Protein AF-A0A3C0G3I1-F1 (afdb_monomer)

pLDDT: mean 85.0, std 14.93, range [26.02, 97.75]

Radius of gyration: 31.49 Å; Cα contacts (8 Å, |Δi|>4): 1354; chains: 1; bounding box: 67×61×118 Å

Mean predicted aligned error: 10.15 Å

Nearest PDB structures (foldseek):
  9in6-assembly1_Q  TM=7.189E-01  e=4.319E-04  Vibrio cholerae
  2ii8-assembly1_B  TM=4.409E-01  e=1.057E+00  Anabaena sp.
  2ii7-assembly1_B  TM=4.099E-01  e=1.180E+00  Anabaena sp.

Secondary structure (DSSP, 8-state):
----------------------EE--EEEEE-TTS-EEEEE--S-EEEEEEEEEEE---SSPEEEEEE-SS--STTEEP--SEEEEEE-SSS-EEEEEEEEEE-TTT-PEEEEEEEEEEEE-TT-EEEES-----EESSS---TTSEEEEEEEGGGG-SSSSEEEEEEEEEE--TTT--EEEE-TTGGGG--TT-EEEETTEEEEEEEEEETTEEEEE-SGGGPPP----SSPEEEEE-S-GGGTTTTS---S---B--TTSEEEE---BTTB-S--SS-SS-SBBTT--EEEEEEPPEEE----S--TTSB--PPTT-EEEEEEEETTEEEEEEEEE--S--BSSSTT-HHHHHHHHHHHTT-SEEEEEETTEEEEEESSB-TT--EEEE--SSS---TTSTTSPPHHHHTT-EE--EEPPSEEE-TTT--EEE-TTTEEEE-SSSEEEETTEEEEEE-TTT--EEEE-STTBBEEEEEEESSTTBSS--EETTEE-S--EEEEEES-TTS-EEEEEEEE-

Structure (mmCIF, N/CA/C/O backbone):
data_AF-A0A3C0G3I1-F1
#
_entry.id   AF-A0A3C0G3I1-F1
#
loop_
_atom_site.group_PDB
_atom_site.id
_atom_site.type_symbol
_atom_site.label_atom_id
_atom_site.label_alt_id
_atom_site.label_comp_id
_atom_site.label_asym_id
_atom_site.label_entity_id
_atom_site.label_seq_id
_atom_site.pdbx_PDB_ins_code
_atom_site.Cartn_x
_atom_site.Cartn_y
_atom_site.Cartn_z
_atom_site.occupancy
_atom_site.B_iso_or_equiv
_atom_site.auth_seq_id
_atom_site.auth_comp_id
_atom_site.auth_asym_id
_atom_site.auth_atom_id
_atom_site.pdbx_PDB_model_num
ATOM 1 N N . MET A 1 1 ? -13.415 20.145 -76.303 1.00 31.73 1 MET A N 1
ATOM 2 C CA . MET A 1 1 ? -12.843 21.487 -76.054 1.00 31.73 1 MET A CA 1
ATOM 3 C C . MET A 1 1 ? -13.182 21.904 -74.633 1.00 31.73 1 MET A C 1
ATOM 5 O O . MET A 1 1 ? -14.282 21.618 -74.184 1.00 31.73 1 MET A O 1
ATOM 9 N N . ALA A 1 2 ? -12.206 22.479 -73.929 1.00 37.78 2 ALA A N 1
ATOM 10 C CA . ALA A 1 2 ? -12.267 22.881 -72.525 1.00 37.78 2 ALA A CA 1
ATOM 11 C C . ALA A 1 2 ? -13.254 24.032 -72.252 1.00 37.78 2 ALA A C 1
ATOM 13 O O . ALA A 1 2 ? -13.468 24.857 -73.133 1.00 37.78 2 ALA A O 1
ATOM 14 N N . TYR A 1 3 ? -13.794 24.097 -71.028 1.00 26.94 3 TYR A N 1
ATOM 15 C CA . TYR A 1 3 ? -13.603 25.165 -70.021 1.00 26.94 3 TYR A CA 1
ATOM 16 C C . TYR A 1 3 ? -14.710 25.097 -68.954 1.00 26.94 3 TYR A C 1
ATOM 18 O O . TYR A 1 3 ? -15.878 24.891 -69.266 1.00 26.94 3 TYR A O 1
ATOM 26 N N . GLY A 1 4 ? -14.324 25.241 -67.683 1.00 29.41 4 GLY A N 1
ATOM 27 C CA . GLY A 1 4 ? -15.219 25.128 -66.530 1.00 29.41 4 GLY A CA 1
ATOM 28 C C . GLY A 1 4 ? -15.715 26.452 -65.945 1.00 29.41 4 GLY A C 1
ATOM 29 O O . GLY A 1 4 ? -15.305 27.523 -66.382 1.00 29.41 4 GLY A O 1
ATOM 30 N N . ARG A 1 5 ? -16.545 26.326 -64.898 1.00 28.97 5 ARG A N 1
ATOM 31 C CA . ARG A 1 5 ? -16.562 27.049 -63.600 1.00 28.97 5 ARG A CA 1
ATOM 32 C C . ARG A 1 5 ? -17.985 27.040 -63.023 1.00 28.97 5 ARG A C 1
ATOM 34 O O . ARG A 1 5 ? -18.897 27.517 -63.678 1.00 28.97 5 ARG A O 1
ATOM 41 N N . SER A 1 6 ? -18.142 26.644 -61.759 1.00 28.16 6 SER A N 1
ATOM 42 C CA . SER A 1 6 ? -18.632 27.566 -60.723 1.00 28.16 6 SER A CA 1
ATOM 43 C C . SER A 1 6 ? -18.452 26.980 -59.319 1.00 28.16 6 SER A C 1
ATOM 45 O O . SER A 1 6 ? -18.577 25.781 -59.098 1.00 28.16 6 SER A O 1
ATOM 47 N N . ARG A 1 7 ? -18.107 27.882 -58.405 1.00 33.88 7 ARG A N 1
ATOM 48 C CA . ARG A 1 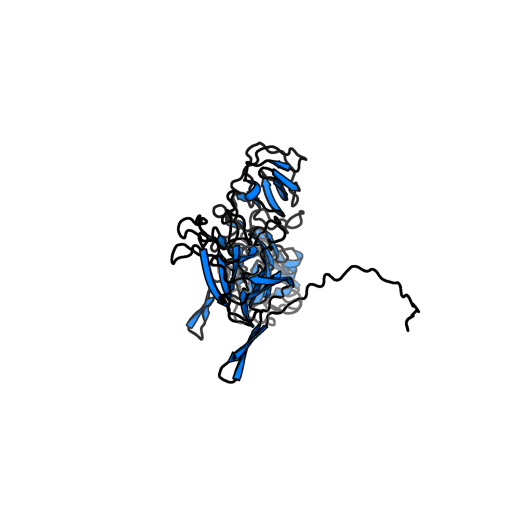7 ? -17.803 27.736 -56.980 1.00 33.88 7 ARG A CA 1
ATOM 49 C C . ARG A 1 7 ? -19.105 27.859 -56.184 1.00 33.88 7 ARG A C 1
ATOM 51 O O . ARG A 1 7 ? -19.870 28.775 -56.469 1.00 33.88 7 ARG A O 1
ATOM 58 N N . VAL A 1 8 ? -19.256 27.093 -55.106 1.00 30.53 8 VAL A N 1
ATOM 59 C CA . VAL A 1 8 ? -19.918 27.588 -53.888 1.00 30.53 8 VAL A CA 1
ATOM 60 C C . VAL A 1 8 ? -19.044 27.219 -52.696 1.00 30.53 8 VAL A C 1
ATOM 62 O O . VAL A 1 8 ? -18.649 26.072 -52.514 1.00 30.53 8 VAL A O 1
ATOM 65 N N . THR A 1 9 ? -18.680 28.257 -51.959 1.00 31.67 9 THR A N 1
ATOM 66 C CA . THR A 1 9 ? -17.936 28.256 -50.706 1.00 31.67 9 THR A CA 1
ATOM 67 C C . THR A 1 9 ? -18.906 27.927 -49.575 1.00 31.67 9 THR A C 1
ATOM 69 O O . THR A 1 9 ? -19.950 28.570 -49.505 1.00 31.67 9 THR A O 1
ATOM 72 N N . ASP A 1 10 ? -18.542 27.033 -48.655 1.00 27.59 10 ASP A N 1
ATOM 73 C CA . ASP A 1 10 ? -19.030 27.155 -47.282 1.00 27.59 10 ASP A CA 1
ATOM 74 C C . ASP A 1 10 ? -17.847 27.152 -46.311 1.00 27.59 10 ASP A C 1
ATOM 76 O O . ASP A 1 10 ? -17.066 26.208 -46.196 1.00 27.59 10 ASP A O 1
ATOM 80 N N . THR A 1 11 ? -17.673 28.311 -45.695 1.00 32.31 11 THR A N 1
ATOM 81 C CA . THR A 1 11 ? -16.739 28.621 -44.623 1.00 32.31 11 THR A CA 1
ATOM 82 C C . THR A 1 11 ? -17.495 28.500 -43.310 1.00 32.31 11 THR A C 1
ATOM 84 O O . THR A 1 11 ? -18.345 29.358 -43.066 1.00 32.31 11 THR A O 1
ATOM 87 N N . ARG A 1 12 ? -17.128 27.532 -42.455 1.00 26.02 12 ARG A N 1
ATOM 88 C CA . ARG A 1 12 ? -17.107 27.643 -40.977 1.00 26.02 12 ARG A CA 1
ATOM 89 C C . ARG A 1 12 ? -16.812 26.299 -40.297 1.00 26.02 12 ARG A C 1
ATOM 91 O O . ARG A 1 12 ? -17.663 25.425 -40.249 1.00 26.02 12 ARG A O 1
ATOM 98 N N . ASN A 1 13 ? -15.602 26.175 -39.757 1.00 29.33 13 ASN A N 1
ATOM 99 C CA . ASN A 1 13 ? -15.290 25.882 -38.348 1.00 29.33 13 ASN A CA 1
ATOM 100 C C . ASN A 1 13 ? -13.930 25.194 -38.253 1.00 29.33 13 ASN A C 1
ATOM 102 O O . ASN A 1 13 ? -13.800 23.974 -38.305 1.00 29.33 13 ASN A O 1
ATOM 106 N N . GLN A 1 14 ? -12.910 26.023 -38.040 1.00 36.62 14 GLN A N 1
ATOM 107 C CA . GLN A 1 14 ? -11.808 25.609 -37.197 1.00 36.62 14 GLN A CA 1
ATOM 108 C C . GLN A 1 14 ? -12.385 25.301 -35.816 1.00 36.62 14 GLN A C 1
ATOM 110 O O . GLN A 1 14 ? -12.860 26.202 -35.139 1.00 36.62 14 GLN A O 1
ATOM 115 N N . ASN A 1 15 ? -12.355 24.031 -35.436 1.00 26.50 15 ASN A N 1
ATOM 116 C CA . ASN A 1 15 ? -12.236 23.613 -34.051 1.00 26.50 15 ASN A CA 1
ATOM 117 C C . ASN A 1 15 ? -11.310 22.399 -34.039 1.00 26.50 15 ASN A C 1
ATOM 119 O O . ASN A 1 15 ? -11.709 21.264 -34.290 1.00 26.50 15 ASN A O 1
ATOM 123 N N . ASN A 1 16 ? -10.038 22.691 -33.767 1.00 41.97 16 ASN A N 1
ATOM 124 C CA . ASN A 1 16 ? -9.157 21.792 -33.042 1.00 41.97 16 ASN A CA 1
ATOM 125 C C . ASN A 1 16 ? -9.934 21.202 -31.865 1.00 41.97 16 ASN A C 1
ATOM 127 O O . ASN A 1 16 ? -10.330 21.960 -30.985 1.00 41.97 16 ASN A O 1
ATOM 131 N N . THR A 1 17 ? -10.158 19.889 -31.865 1.00 40.41 17 THR A N 1
ATOM 132 C CA . THR A 1 17 ? -10.133 18.987 -30.697 1.00 40.41 17 THR A CA 1
ATOM 133 C C . THR A 1 17 ? -10.749 17.642 -31.081 1.00 40.41 17 THR A C 1
ATOM 135 O O . THR A 1 17 ? -11.960 17.476 -31.148 1.00 40.41 17 THR A O 1
ATOM 138 N N . CYS A 1 18 ? -9.898 16.646 -31.301 1.00 30.41 18 CYS A N 1
ATOM 139 C CA . CYS A 1 18 ? -10.230 15.256 -30.994 1.00 30.41 18 CYS A CA 1
ATOM 140 C C . CYS A 1 18 ? -8.942 14.489 -30.668 1.00 30.41 18 CYS A C 1
ATOM 142 O O . CYS A 1 18 ? -8.493 13.622 -31.409 1.00 30.41 18 CYS A O 1
ATOM 144 N N . LEU A 1 19 ? -8.366 14.798 -29.500 1.00 39.56 19 LEU A N 1
ATOM 145 C CA . LEU A 1 19 ? -7.680 13.792 -28.686 1.00 39.56 19 LEU A CA 1
ATOM 146 C C . LEU A 1 19 ? -8.755 12.834 -28.148 1.00 39.56 19 LEU A C 1
ATOM 148 O O . LEU A 1 19 ? -9.152 12.923 -26.995 1.00 39.56 19 LEU A O 1
ATOM 152 N N . ASN A 1 20 ? -9.268 11.953 -29.003 1.00 38.94 20 ASN A N 1
ATOM 153 C CA . ASN A 1 20 ? -10.013 10.782 -28.557 1.00 38.94 20 ASN A CA 1
ATOM 154 C C . ASN A 1 20 ? -9.102 9.585 -28.786 1.00 38.94 20 ASN A C 1
ATOM 156 O O . ASN A 1 20 ? -9.148 8.944 -29.835 1.00 38.94 20 ASN A O 1
ATOM 160 N N . GLY A 1 21 ? -8.231 9.327 -27.811 1.00 45.25 21 GLY A N 1
ATOM 161 C CA . GLY A 1 21 ? -7.511 8.066 -27.746 1.00 45.25 21 GLY A CA 1
ATOM 162 C C . GLY A 1 21 ? -8.525 6.926 -27.805 1.00 45.25 21 GLY A C 1
ATOM 163 O O . GLY A 1 21 ? -9.428 6.847 -26.973 1.00 45.25 21 GLY A O 1
ATOM 164 N N . ARG A 1 22 ? -8.440 6.086 -28.839 1.00 48.91 22 ARG A N 1
ATOM 165 C CA . ARG A 1 22 ? -9.323 4.929 -28.978 1.00 48.91 22 ARG A CA 1
ATOM 166 C C . ARG A 1 22 ? -9.005 3.979 -27.828 1.00 48.91 22 ARG A C 1
ATOM 168 O O . ARG A 1 22 ? -7.911 3.424 -27.788 1.00 48.91 22 ARG A O 1
ATOM 175 N N . VAL A 1 23 ? -9.953 3.807 -26.910 1.00 54.88 23 VAL A N 1
ATOM 176 C CA . VAL A 1 23 ? -9.864 2.774 -25.877 1.00 54.88 23 VAL A CA 1
ATOM 177 C C . VAL A 1 23 ? -9.984 1.421 -26.569 1.00 54.88 23 VAL A C 1
ATOM 179 O O . VAL A 1 23 ? -11.012 1.114 -27.177 1.00 54.88 23 VAL A O 1
ATOM 182 N N . VAL A 1 24 ? -8.914 0.635 -26.523 1.00 57.97 24 VAL A N 1
ATOM 183 C CA . VAL A 1 24 ? -8.856 -0.699 -27.117 1.00 57.97 24 VAL A CA 1
ATOM 184 C C . VAL A 1 24 ? -9.002 -1.730 -26.006 1.00 57.97 24 VAL A C 1
ATOM 186 O O . VAL A 1 24 ? -8.212 -1.756 -25.061 1.00 57.97 24 VAL A O 1
ATOM 189 N N . ARG A 1 25 ? -10.010 -2.596 -26.143 1.00 61.06 25 ARG A N 1
ATOM 190 C CA . ARG A 1 25 ? -10.061 -3.887 -25.451 1.00 61.06 25 ARG A CA 1
ATOM 191 C C . ARG A 1 25 ? -9.315 -4.896 -26.312 1.00 61.06 25 ARG A C 1
ATOM 193 O O . ARG A 1 25 ? -9.591 -4.990 -27.507 1.00 61.06 25 ARG A O 1
ATOM 200 N N . SER A 1 26 ? -8.352 -5.607 -25.730 1.00 62.41 26 SER A N 1
ATOM 201 C CA . SER A 1 26 ? -7.693 -6.712 -26.433 1.00 62.41 26 SER A CA 1
ATOM 202 C C . SER A 1 26 ? -8.473 -7.993 -26.167 1.00 62.41 26 SER A C 1
ATOM 204 O O . SER A 1 26 ? -8.529 -8.481 -25.041 1.00 62.41 26 SER A O 1
ATOM 206 N N . GLU A 1 27 ? -9.104 -8.503 -27.219 1.00 70.94 27 GLU A N 1
ATOM 207 C CA . GLU A 1 27 ? -9.775 -9.798 -27.233 1.00 70.94 27 GLU A CA 1
ATOM 208 C C . GLU A 1 27 ? -8.994 -10.708 -28.178 1.00 70.94 27 GLU A C 1
ATOM 210 O O . GLU A 1 27 ? -8.823 -10.388 -29.356 1.00 70.94 27 GLU A O 1
ATOM 215 N N . LEU A 1 28 ? -8.503 -11.830 -27.661 1.00 72.69 28 LEU A N 1
ATOM 216 C CA . LEU A 1 28 ? -7.975 -12.916 -28.471 1.00 72.69 28 LEU A CA 1
ATOM 217 C C . LEU A 1 28 ? -8.976 -14.060 -28.399 1.00 72.69 28 LEU A C 1
ATOM 219 O O . LEU A 1 28 ? -9.234 -14.596 -27.326 1.00 72.69 28 LEU A O 1
ATOM 223 N N . ARG A 1 29 ? -9.542 -14.412 -29.550 1.00 77.69 29 ARG A N 1
ATOM 224 C CA . ARG A 1 29 ? -10.479 -15.524 -29.672 1.00 77.69 29 ARG A CA 1
ATOM 225 C C . ARG A 1 29 ? -9.816 -16.630 -30.465 1.00 77.69 29 ARG A C 1
ATOM 227 O O . ARG A 1 29 ? -9.410 -16.406 -31.605 1.00 77.69 29 ARG A O 1
ATOM 234 N N . ILE A 1 30 ? -9.688 -17.799 -29.856 1.00 78.12 30 ILE A N 1
ATOM 235 C CA . ILE A 1 30 ? -9.080 -18.974 -30.477 1.00 78.12 30 ILE A CA 1
ATOM 236 C C . ILE A 1 30 ? -10.167 -20.036 -30.585 1.00 78.12 30 ILE A C 1
ATOM 238 O O . ILE A 1 30 ? -10.771 -20.390 -29.579 1.00 78.12 30 ILE A O 1
ATOM 242 N N . SER A 1 31 ? -10.418 -20.540 -31.792 1.00 80.75 31 SER A N 1
ATOM 243 C CA . SER A 1 31 ? -11.201 -21.769 -31.942 1.00 80.75 31 SER A CA 1
ATOM 244 C C . SER A 1 31 ? -10.334 -22.928 -31.475 1.00 80.75 31 SER A C 1
ATOM 246 O O . SER A 1 31 ? -9.234 -23.115 -32.003 1.00 80.75 31 SER A O 1
ATOM 248 N N . ASP A 1 32 ? -10.812 -23.700 -30.509 1.00 79.12 32 ASP A N 1
ATOM 249 C CA . ASP A 1 32 ? -10.193 -24.979 -30.194 1.00 79.12 32 ASP A CA 1
ATOM 250 C C . ASP A 1 32 ? -10.511 -26.020 -31.286 1.00 79.12 32 ASP A C 1
ATOM 252 O O . ASP A 1 32 ? -11.316 -25.790 -32.199 1.00 79.12 32 ASP A O 1
ATOM 256 N N . GLY A 1 33 ? -9.826 -27.163 -31.219 1.00 71.19 33 GLY A N 1
ATOM 257 C CA . GLY A 1 33 ? -9.994 -28.266 -32.170 1.00 71.19 33 GLY A CA 1
ATOM 258 C C . GLY A 1 33 ? -11.322 -29.021 -32.042 1.00 71.19 33 GLY A C 1
ATOM 259 O O . GLY A 1 33 ? -11.583 -29.902 -32.858 1.00 71.19 33 GLY A O 1
ATOM 260 N N . GLU A 1 34 ? -12.152 -28.687 -31.052 1.00 78.88 34 GLU A N 1
ATOM 261 C CA . GLU A 1 34 ? -13.456 -29.300 -30.774 1.00 78.88 34 GLU A CA 1
ATOM 262 C C . GLU A 1 34 ? -14.628 -28.365 -31.134 1.00 78.88 34 GLU A C 1
ATOM 264 O O . GLU A 1 34 ? -15.794 -28.730 -30.983 1.00 78.88 34 GLU A O 1
ATOM 269 N N . GLY A 1 35 ? -14.334 -27.176 -31.674 1.00 74.12 35 GLY A N 1
ATOM 270 C CA . GLY A 1 35 ? -15.329 -26.174 -32.063 1.00 74.12 35 GLY A CA 1
ATOM 271 C C . GLY A 1 35 ? -15.784 -25.262 -30.918 1.00 74.12 35 GLY A C 1
ATOM 272 O O . GLY A 1 35 ? -16.709 -24.469 -31.111 1.00 74.12 35 GLY A O 1
ATOM 273 N N . GLY A 1 36 ? -15.150 -25.351 -29.748 1.00 77.94 36 GLY A N 1
ATOM 274 C CA . GLY A 1 36 ? -15.265 -24.384 -28.664 1.00 77.94 36 GLY A CA 1
ATOM 275 C C . GLY A 1 36 ? -14.436 -23.125 -28.933 1.00 77.94 36 GLY A C 1
ATOM 276 O O . GLY A 1 36 ? -13.483 -23.119 -29.715 1.00 77.94 36 GLY A O 1
ATOM 277 N N . MET A 1 37 ? -14.826 -22.019 -28.300 1.00 80.69 37 MET A N 1
ATOM 278 C CA . MET A 1 37 ? -14.099 -20.752 -28.370 1.00 80.69 37 MET A CA 1
ATOM 279 C C . MET A 1 37 ? -13.388 -20.505 -27.044 1.00 80.69 37 MET A C 1
ATOM 281 O O . MET A 1 37 ? -14.021 -20.447 -25.991 1.00 80.69 37 MET A O 1
ATOM 285 N N . ILE A 1 38 ? -12.074 -20.316 -27.106 1.00 78.50 38 ILE A N 1
ATOM 286 C CA . ILE A 1 38 ? -11.277 -19.790 -26.004 1.00 78.50 38 ILE A CA 1
ATOM 287 C C . ILE A 1 38 ? -11.240 -18.271 -26.166 1.00 78.50 38 ILE A C 1
ATOM 289 O O . ILE A 1 38 ? -10.541 -17.746 -27.038 1.00 78.50 38 ILE A O 1
ATOM 293 N N . ASP A 1 39 ? -11.998 -17.576 -25.320 1.00 78.75 39 ASP A N 1
ATOM 294 C CA . ASP A 1 39 ? -12.028 -16.117 -25.263 1.00 78.75 39 ASP A CA 1
ATOM 295 C C . ASP A 1 39 ? -11.063 -15.611 -24.183 1.00 78.75 39 ASP A C 1
ATOM 297 O O . ASP A 1 39 ? -11.317 -15.699 -22.982 1.00 78.75 39 ASP A O 1
ATOM 301 N N . LEU A 1 40 ? -9.938 -15.048 -24.618 1.00 75.56 40 LEU A N 1
ATOM 302 C CA . LEU A 1 40 ? -8.964 -14.382 -23.760 1.00 75.56 40 LEU A CA 1
ATOM 303 C C . LEU A 1 40 ? -9.210 -12.876 -23.835 1.00 75.56 40 LEU A C 1
ATOM 305 O O . LEU A 1 40 ? -8.843 -12.211 -24.807 1.00 75.56 40 LEU A O 1
ATOM 309 N N . ILE A 1 41 ? -9.859 -12.339 -22.804 1.00 70.81 41 ILE A N 1
ATOM 310 C CA . ILE A 1 41 ? -10.239 -10.928 -22.734 1.00 70.81 41 ILE A CA 1
ATOM 311 C C . ILE A 1 41 ? -9.332 -10.222 -21.738 1.00 70.81 41 ILE A C 1
ATOM 313 O O . ILE A 1 41 ? -9.358 -10.505 -20.539 1.00 70.81 41 ILE A O 1
ATOM 317 N N . ASN A 1 42 ? -8.563 -9.250 -22.219 1.00 66.38 42 ASN A N 1
ATOM 318 C CA . ASN A 1 42 ? -7.884 -8.330 -21.326 1.00 66.38 42 ASN A CA 1
ATOM 319 C C . ASN A 1 42 ? -8.893 -7.306 -20.797 1.00 66.38 42 ASN A C 1
ATOM 321 O O . ASN A 1 42 ? -9.469 -6.527 -21.559 1.00 66.38 42 ASN A O 1
ATOM 325 N N . GLN A 1 43 ? -9.098 -7.303 -19.483 1.00 66.69 43 GLN A N 1
ATOM 326 C CA . GLN A 1 43 ? -10.010 -6.370 -18.825 1.00 66.69 43 GLN A CA 1
ATOM 327 C C . GLN A 1 43 ? -9.425 -4.954 -18.701 1.00 66.69 43 GLN A C 1
ATOM 329 O O . GLN A 1 43 ? -10.164 -4.010 -18.418 1.00 66.69 43 GLN A O 1
ATOM 334 N N . LYS A 1 44 ? -8.116 -4.778 -18.941 1.00 67.31 44 LYS A N 1
ATOM 335 C CA . LYS A 1 44 ? -7.480 -3.460 -18.956 1.00 67.31 44 LYS A CA 1
ATOM 336 C C . LYS A 1 44 ? -7.781 -2.724 -20.255 1.00 67.31 44 LYS A C 1
ATOM 338 O O . LYS A 1 44 ? -7.626 -3.247 -21.358 1.00 67.31 44 LYS A O 1
ATOM 343 N N . ASN A 1 45 ? -8.159 -1.464 -20.094 1.00 70.44 45 ASN A N 1
ATOM 344 C CA . ASN A 1 45 ? -8.356 -0.527 -21.187 1.00 70.44 45 ASN A CA 1
ATOM 345 C C . ASN A 1 45 ? -7.025 0.153 -21.512 1.00 70.44 45 ASN A C 1
ATOM 347 O O . ASN A 1 45 ? -6.425 0.783 -20.643 1.00 70.44 45 ASN A O 1
ATOM 351 N N . TYR A 1 46 ? -6.596 0.057 -22.766 1.00 74.69 46 TYR A N 1
ATOM 352 C CA . TYR A 1 46 ? -5.404 0.743 -23.250 1.00 74.69 46 TYR A CA 1
ATOM 353 C C . TYR A 1 46 ? -5.764 1.824 -24.255 1.00 74.69 46 TYR A C 1
ATOM 355 O O . TYR A 1 46 ? -6.737 1.686 -24.997 1.00 74.69 46 TYR A O 1
ATOM 363 N N . THR A 1 47 ? -4.939 2.865 -24.328 1.00 81.12 47 THR A N 1
ATOM 364 C CA . THR A 1 47 ? -5.020 3.844 -25.415 1.00 81.12 47 THR A CA 1
ATOM 365 C C . THR A 1 47 ? -3.896 3.591 -26.408 1.00 81.12 47 THR A C 1
ATOM 367 O O . THR A 1 47 ? -2.739 3.490 -26.005 1.00 81.12 47 THR A O 1
ATOM 370 N N . GLU A 1 48 ? -4.214 3.478 -27.699 1.00 83.25 48 GLU A N 1
ATOM 371 C CA . GLU A 1 48 ? -3.185 3.423 -28.747 1.00 83.25 48 GLU A CA 1
ATOM 372 C C . GLU A 1 48 ? -2.353 4.714 -28.713 1.00 83.25 48 GLU A C 1
ATOM 374 O O . GLU A 1 48 ? -2.895 5.811 -28.852 1.00 83.25 48 GLU A O 1
ATOM 379 N N . SER A 1 49 ? -1.042 4.579 -28.504 1.00 81.50 49 SER A N 1
ATOM 380 C CA . SER A 1 49 ? -0.111 5.707 -28.420 1.00 81.50 49 SER A CA 1
ATOM 381 C C . SER A 1 49 ? 0.674 5.918 -29.713 1.00 81.50 49 SER A C 1
ATOM 383 O O . SER A 1 49 ? 0.990 7.056 -30.057 1.00 81.50 49 SER A O 1
ATOM 385 N N . ASN A 1 50 ? 0.974 4.841 -30.443 1.00 83.50 50 ASN A N 1
ATOM 386 C CA . ASN A 1 50 ? 1.642 4.889 -31.740 1.00 83.50 50 ASN A CA 1
ATOM 387 C C . ASN A 1 50 ? 1.298 3.647 -32.577 1.00 83.50 50 ASN A C 1
ATOM 389 O O . ASN A 1 50 ? 1.143 2.554 -32.033 1.00 83.50 50 ASN A O 1
ATOM 393 N N . SER A 1 51 ? 1.250 3.800 -33.900 1.00 88.06 51 SER A N 1
ATOM 394 C CA . SER A 1 51 ? 1.105 2.702 -34.858 1.00 88.06 51 SER A CA 1
ATOM 395 C C . SER A 1 51 ? 1.915 3.009 -36.118 1.00 88.06 51 SER A C 1
ATOM 397 O O . SER A 1 51 ? 1.501 3.827 -36.940 1.00 88.06 51 SER A O 1
ATOM 399 N N . SER A 1 52 ? 3.013 2.282 -36.321 1.00 88.81 52 SER A N 1
ATOM 400 C CA . SER A 1 52 ? 3.953 2.516 -37.424 1.00 88.81 52 SER A CA 1
ATOM 401 C C . SER A 1 52 ? 4.215 1.251 -38.235 1.00 88.81 52 SER A C 1
ATOM 403 O O . SER A 1 52 ? 4.199 0.143 -37.700 1.00 88.81 52 SER A O 1
ATOM 405 N N . ASN A 1 53 ? 4.465 1.426 -39.536 1.00 91.50 53 ASN A N 1
ATOM 406 C CA . ASN A 1 53 ? 4.918 0.362 -40.430 1.00 91.50 53 ASN A CA 1
ATOM 407 C C . ASN A 1 53 ? 6.389 0.578 -40.783 1.00 91.50 53 ASN A C 1
ATOM 409 O O . ASN A 1 53 ? 6.798 1.706 -41.051 1.00 91.50 53 ASN A O 1
ATOM 413 N N . TYR A 1 54 ? 7.133 -0.515 -40.852 1.00 92.12 54 TYR A N 1
ATOM 414 C CA . TYR A 1 54 ? 8.556 -0.553 -41.144 1.00 92.12 54 TYR A CA 1
ATOM 415 C C . TYR A 1 54 ? 8.818 -1.592 -42.226 1.00 92.12 54 TYR A C 1
ATOM 417 O O . TYR A 1 54 ? 8.161 -2.635 -42.256 1.00 92.12 54 TYR A O 1
ATOM 425 N N . PHE A 1 55 ? 9.775 -1.298 -43.098 1.00 94.00 55 PHE A N 1
ATOM 426 C CA . PHE A 1 55 ? 10.266 -2.224 -44.110 1.00 94.00 55 PHE A CA 1
ATOM 427 C C . PHE A 1 55 ? 11.679 -2.644 -43.734 1.00 94.00 55 PHE A C 1
ATOM 429 O O . PHE A 1 55 ? 12.465 -1.804 -43.297 1.00 94.00 55 PHE A O 1
ATOM 436 N N . VAL A 1 56 ? 11.966 -3.934 -43.862 1.00 94.12 56 VAL A N 1
ATOM 437 C CA . VAL A 1 56 ? 13.259 -4.516 -43.498 1.00 94.12 56 VAL A CA 1
ATOM 438 C C . VAL A 1 56 ? 13.761 -5.413 -44.613 1.00 94.12 56 VAL A C 1
ATOM 440 O O . VAL A 1 56 ? 12.991 -6.194 -45.174 1.00 94.12 56 VAL A O 1
ATOM 443 N N . ASP A 1 57 ? 15.045 -5.306 -44.916 1.00 94.38 57 ASP A N 1
ATOM 444 C CA . ASP A 1 57 ? 15.717 -6.129 -45.916 1.00 94.38 57 ASP A CA 1
ATOM 445 C C . ASP A 1 57 ? 16.254 -7.431 -45.293 1.00 94.38 57 ASP A C 1
ATOM 447 O O . ASP A 1 57 ? 15.985 -7.747 -44.132 1.00 94.38 57 ASP A O 1
ATOM 451 N N . ASN A 1 58 ? 16.989 -8.219 -46.078 1.00 94.94 58 ASN A N 1
ATOM 452 C CA . ASN A 1 58 ? 17.621 -9.471 -45.650 1.00 94.94 58 ASN A CA 1
ATOM 453 C C . ASN A 1 58 ? 19.050 -9.280 -45.101 1.00 94.94 58 ASN A C 1
ATOM 455 O O . ASN A 1 58 ? 19.831 -10.225 -45.102 1.00 94.94 58 ASN A O 1
ATOM 459 N N . SER A 1 59 ? 19.423 -8.079 -44.650 1.00 92.19 59 SER A N 1
ATOM 460 C CA . SER A 1 59 ? 20.761 -7.835 -44.100 1.00 92.19 59 SER A CA 1
ATOM 461 C C . SER A 1 59 ? 21.107 -8.797 -42.953 1.00 92.19 59 SER A C 1
ATOM 463 O O . SER A 1 59 ? 20.250 -9.212 -42.170 1.00 92.19 59 SER A O 1
ATOM 465 N N . ASP A 1 60 ? 22.393 -9.138 -42.822 1.00 85.38 60 ASP A N 1
ATOM 466 C CA . ASP A 1 60 ? 22.895 -9.948 -41.706 1.00 85.38 60 ASP A CA 1
ATOM 467 C C . ASP A 1 60 ? 22.741 -9.246 -40.351 1.00 85.38 60 ASP A C 1
ATOM 469 O O . ASP A 1 60 ? 22.607 -9.901 -39.320 1.00 85.38 60 ASP A O 1
ATOM 473 N N . SER A 1 61 ? 22.728 -7.911 -40.349 1.00 89.31 61 SER A N 1
ATOM 474 C CA . SER A 1 61 ? 22.439 -7.114 -39.155 1.00 89.31 61 SER A CA 1
ATOM 475 C C . SER A 1 61 ? 20.950 -6.803 -39.077 1.00 89.31 61 SER A C 1
ATOM 477 O O . SER A 1 61 ? 20.378 -6.278 -40.034 1.00 89.31 61 SER A O 1
ATOM 479 N N . LEU A 1 62 ? 20.326 -7.079 -37.929 1.00 90.69 62 LEU A N 1
ATOM 480 C CA . LEU A 1 62 ? 18.930 -6.712 -37.716 1.00 90.69 62 LEU A CA 1
ATOM 481 C C . LEU A 1 62 ? 18.781 -5.185 -37.720 1.00 90.69 62 LEU A C 1
ATOM 483 O O . LEU A 1 62 ? 19.615 -4.446 -37.196 1.00 90.69 62 LEU A O 1
ATOM 487 N N . THR A 1 63 ? 17.685 -4.710 -38.304 1.00 91.88 63 THR A N 1
ATOM 488 C CA . THR A 1 63 ? 17.325 -3.292 -38.289 1.00 91.88 63 THR A CA 1
ATOM 489 C C . THR A 1 63 ? 16.545 -2.984 -37.017 1.00 91.88 63 THR A C 1
ATOM 491 O O . THR A 1 63 ? 15.515 -3.610 -36.764 1.00 91.88 63 THR A O 1
ATOM 494 N N . THR A 1 64 ? 16.978 -1.997 -36.228 1.00 91.56 64 THR A N 1
ATOM 495 C CA . THR A 1 64 ? 16.211 -1.527 -35.067 1.00 91.56 64 THR A CA 1
ATOM 496 C C . THR A 1 64 ? 14.912 -0.853 -35.520 1.00 91.56 64 THR A C 1
ATOM 498 O O . THR A 1 64 ? 14.920 0.171 -36.199 1.00 91.56 64 THR A O 1
ATOM 501 N N . ILE A 1 65 ? 13.780 -1.423 -35.113 1.00 89.56 65 ILE A N 1
ATOM 502 C CA . ILE A 1 65 ? 12.430 -0.988 -35.495 1.00 89.56 65 ILE A CA 1
ATOM 503 C C . ILE A 1 65 ? 11.862 -0.021 -34.463 1.00 89.56 65 ILE A C 1
ATOM 505 O O . ILE A 1 65 ? 11.270 1.004 -34.801 1.00 89.56 65 ILE A O 1
ATOM 509 N N . ALA A 1 66 ? 12.046 -0.354 -33.188 1.00 87.94 66 ALA A N 1
ATOM 510 C CA . ALA A 1 66 ? 11.563 0.430 -32.066 1.00 87.94 66 ALA A CA 1
ATOM 511 C C . ALA A 1 66 ? 12.599 0.398 -30.947 1.00 87.94 66 ALA A C 1
ATOM 513 O O . ALA A 1 66 ? 12.910 -0.676 -30.444 1.00 87.94 66 ALA A O 1
ATOM 514 N N . GLY A 1 67 ? 13.113 1.565 -30.553 1.00 87.38 67 GLY A N 1
ATOM 515 C CA . GLY A 1 67 ? 13.921 1.729 -29.344 1.00 87.38 67 GLY A CA 1
ATOM 516 C C . GLY A 1 67 ? 13.098 2.384 -28.241 1.00 87.38 67 GLY A C 1
ATOM 517 O O . GLY A 1 67 ? 12.439 3.400 -28.487 1.00 87.38 67 GLY A O 1
ATOM 518 N N . PHE A 1 68 ? 13.130 1.821 -27.035 1.00 85.88 68 PHE A N 1
ATOM 519 C CA . PHE A 1 68 ? 12.359 2.320 -25.901 1.00 85.88 68 PHE A CA 1
ATOM 520 C C . PHE A 1 68 ? 13.211 3.205 -24.996 1.00 85.88 68 PHE A C 1
ATOM 522 O O . PHE A 1 68 ? 14.310 2.833 -24.589 1.00 85.88 68 PHE A O 1
ATOM 529 N N . SER A 1 69 ? 12.700 4.396 -24.676 1.00 81.19 69 SER A N 1
ATOM 530 C CA . SER A 1 69 ? 13.407 5.357 -23.831 1.00 81.19 69 SER A CA 1
ATOM 531 C C . SER A 1 69 ? 12.462 6.231 -23.007 1.00 81.19 69 SER A C 1
ATOM 533 O O . SER A 1 69 ? 11.533 6.838 -23.540 1.00 81.19 69 SER A O 1
ATOM 535 N N . ASN A 1 70 ? 12.728 6.366 -21.704 1.00 73.38 70 ASN A N 1
ATOM 536 C CA . ASN A 1 70 ? 12.120 7.385 -20.845 1.00 73.38 70 ASN A CA 1
ATOM 537 C C . ASN A 1 70 ? 12.606 8.809 -21.194 1.00 73.38 70 ASN A C 1
ATOM 539 O O . ASN A 1 70 ? 11.959 9.782 -20.814 1.00 73.38 70 ASN A O 1
ATOM 543 N N . VAL A 1 71 ? 13.725 8.945 -21.916 1.00 66.50 71 VAL A N 1
ATOM 544 C CA . VAL A 1 71 ? 14.260 10.227 -22.394 1.00 66.50 71 VAL A CA 1
ATOM 545 C C . VAL A 1 71 ? 13.804 10.451 -23.834 1.00 66.50 71 VAL A C 1
ATOM 547 O O . VAL A 1 71 ? 14.136 9.659 -24.717 1.00 66.50 71 VAL A O 1
ATOM 550 N N . LYS A 1 72 ? 13.083 11.549 -24.090 1.00 56.25 72 LYS A N 1
ATOM 551 C CA . LYS A 1 72 ? 12.758 12.007 -25.451 1.00 56.25 72 LYS A CA 1
ATOM 552 C C . LYS A 1 72 ? 14.013 12.591 -26.109 1.00 56.25 72 LYS A C 1
ATOM 554 O O . LYS A 1 72 ? 14.186 13.805 -26.105 1.00 56.25 72 LYS A O 1
ATOM 559 N N . SER A 1 73 ? 14.914 11.754 -26.615 1.00 49.62 73 SER A N 1
ATOM 560 C CA . SER A 1 73 ? 16.182 12.232 -27.187 1.00 49.62 73 SER A CA 1
ATOM 561 C C . SER A 1 73 ? 16.238 12.215 -28.717 1.00 49.62 73 SER A C 1
ATOM 563 O O . SER A 1 73 ? 17.082 12.911 -29.272 1.00 49.62 73 SER A O 1
ATOM 565 N N . THR A 1 74 ? 15.347 11.508 -29.430 1.00 50.34 74 THR A N 1
ATOM 566 C CA . THR A 1 74 ? 15.324 11.490 -30.911 1.00 50.34 74 THR A CA 1
ATOM 567 C C . THR A 1 74 ? 13.928 11.205 -31.485 1.00 50.34 74 THR A C 1
ATOM 569 O O . THR A 1 74 ? 13.039 10.724 -30.786 1.00 50.34 74 THR A O 1
ATOM 572 N N . SER A 1 75 ? 13.728 11.474 -32.780 1.00 50.78 75 SER A N 1
ATOM 573 C CA . SER A 1 75 ? 12.488 11.202 -33.531 1.00 50.78 75 SER A CA 1
ATOM 574 C C . SER A 1 75 ? 12.123 9.711 -33.663 1.00 50.78 75 SER A C 1
ATOM 576 O O . SER A 1 75 ? 11.050 9.404 -34.177 1.00 50.78 75 SER A O 1
ATOM 578 N N . SER A 1 76 ? 12.976 8.791 -33.194 1.00 54.75 76 SER A N 1
ATOM 579 C CA . SER A 1 76 ? 12.794 7.332 -33.254 1.00 54.75 76 SER A CA 1
ATOM 580 C C . SER A 1 76 ? 12.628 6.648 -31.887 1.00 54.75 76 SER A C 1
ATOM 582 O O . SER A 1 76 ? 12.330 5.455 -31.847 1.00 54.75 76 SER A O 1
ATOM 584 N N . SER A 1 77 ? 12.805 7.361 -30.766 1.00 66.31 77 SER A N 1
ATOM 585 C CA . SER A 1 77 ? 12.623 6.790 -29.423 1.00 66.31 77 SER A CA 1
ATOM 586 C C . SER A 1 77 ? 11.153 6.803 -28.997 1.00 66.31 77 SER A C 1
ATOM 588 O O . SER A 1 77 ? 10.525 7.864 -28.981 1.00 66.31 77 SER A O 1
ATOM 590 N N . ILE A 1 78 ? 10.620 5.644 -28.606 1.00 75.62 78 ILE A N 1
ATOM 591 C CA . ILE A 1 78 ? 9.248 5.482 -28.112 1.00 75.62 78 ILE A CA 1
ATOM 592 C C . ILE A 1 78 ? 9.284 5.406 -26.580 1.00 75.62 78 ILE A C 1
ATOM 594 O O . ILE A 1 78 ? 10.122 4.712 -26.006 1.00 75.62 78 ILE A O 1
ATOM 598 N N . SER A 1 79 ? 8.387 6.112 -25.888 1.00 79.31 79 SER A N 1
ATOM 599 C CA . SER A 1 79 ? 8.264 5.962 -24.431 1.00 79.31 79 SER A CA 1
ATOM 600 C C . SER A 1 79 ? 7.862 4.526 -24.070 1.00 79.31 79 SER A C 1
ATOM 602 O O . SER A 1 79 ? 7.034 3.966 -24.788 1.00 79.31 79 SER A O 1
ATOM 604 N N . PRO A 1 80 ? 8.397 3.931 -22.984 1.00 81.12 80 PRO A N 1
ATOM 605 C CA . PRO A 1 80 ? 8.069 2.564 -22.586 1.00 81.12 80 PRO A CA 1
ATOM 606 C C . PRO A 1 80 ? 6.551 2.366 -22.507 1.00 81.12 80 PRO A C 1
ATOM 608 O O . PRO A 1 80 ? 5.896 3.015 -21.684 1.00 81.12 80 PRO A O 1
ATOM 611 N N . PRO A 1 81 ? 5.969 1.543 -23.390 1.00 84.12 81 PRO A N 1
ATOM 612 C CA . PRO A 1 81 ? 4.526 1.404 -23.462 1.00 84.12 81 PRO A CA 1
ATOM 613 C C . PRO A 1 81 ? 4.019 0.458 -22.376 1.00 84.12 81 PRO A C 1
ATOM 615 O O . PRO A 1 81 ? 4.774 -0.321 -21.813 1.00 84.12 81 PRO A O 1
ATOM 618 N N . LYS A 1 82 ? 2.722 0.481 -22.076 1.00 83.62 82 LYS A N 1
ATOM 619 C CA . LYS A 1 82 ? 2.120 -0.516 -21.180 1.00 83.62 82 LYS A CA 1
ATOM 620 C C . LYS A 1 82 ? 1.865 -1.850 -21.877 1.00 83.62 82 LYS A C 1
ATOM 622 O O . LYS A 1 82 ? 1.801 -2.868 -21.204 1.00 83.62 82 LYS A O 1
ATOM 627 N N . ALA A 1 83 ? 1.719 -1.842 -23.201 1.00 85.94 83 ALA A N 1
ATOM 628 C CA . ALA A 1 83 ? 1.604 -3.042 -24.020 1.00 85.94 83 ALA A CA 1
ATOM 629 C C . ALA A 1 83 ? 2.113 -2.791 -25.449 1.00 85.94 83 ALA A C 1
ATOM 631 O O . ALA A 1 83 ? 2.168 -1.643 -25.906 1.00 85.94 83 ALA A O 1
ATOM 632 N N . ILE A 1 84 ? 2.471 -3.861 -26.165 1.00 89.62 84 ILE A N 1
ATOM 633 C CA . ILE A 1 84 ? 3.019 -3.803 -27.529 1.00 89.62 84 ILE A CA 1
ATOM 634 C C . ILE A 1 84 ? 2.390 -4.895 -28.390 1.00 89.62 84 ILE A C 1
ATOM 636 O O . ILE A 1 84 ? 2.315 -6.047 -27.971 1.00 89.62 84 ILE A O 1
ATOM 640 N N . VAL A 1 85 ? 2.002 -4.554 -29.618 1.00 90.69 85 VAL A N 1
ATOM 641 C CA . VAL A 1 85 ? 1.726 -5.526 -30.684 1.00 90.69 85 VAL A CA 1
ATOM 642 C C . VAL A 1 85 ? 2.829 -5.450 -31.732 1.00 90.69 85 VAL A C 1
ATOM 644 O O . VAL A 1 85 ? 3.119 -4.375 -32.258 1.00 90.69 85 VAL A O 1
ATOM 647 N N . VAL A 1 86 ? 3.397 -6.608 -32.059 1.00 93.62 86 VAL A N 1
ATOM 648 C CA . VAL A 1 86 ? 4.351 -6.804 -33.155 1.00 93.62 86 VAL A CA 1
ATOM 649 C C . VAL A 1 86 ? 3.671 -7.665 -34.204 1.00 93.62 86 VAL A C 1
ATOM 651 O O . VAL A 1 86 ? 3.425 -8.838 -33.953 1.00 93.62 86 VAL A O 1
ATOM 654 N N . HIS A 1 87 ? 3.330 -7.096 -35.358 1.00 94.94 87 HIS A N 1
ATOM 655 C CA . HIS A 1 87 ? 2.572 -7.778 -36.407 1.00 94.94 87 HIS A CA 1
ATOM 656 C C . HIS A 1 87 ? 3.357 -7.799 -37.718 1.00 94.94 87 HIS A C 1
ATOM 658 O O . HIS A 1 87 ? 3.686 -6.747 -38.269 1.00 94.94 87 HIS A O 1
ATOM 664 N N . ASN A 1 88 ? 3.621 -8.989 -38.256 1.00 96.19 88 ASN A N 1
ATOM 665 C CA . ASN A 1 88 ? 4.145 -9.116 -39.609 1.00 96.19 88 ASN A CA 1
ATOM 666 C C . ASN A 1 88 ? 3.002 -8.888 -40.605 1.00 96.19 88 ASN A C 1
ATOM 668 O O . ASN A 1 88 ? 2.187 -9.769 -40.843 1.00 96.19 88 ASN A O 1
ATOM 672 N N . SER A 1 89 ? 2.959 -7.695 -41.192 1.00 94.75 89 SER A N 1
ATOM 673 C CA . SER A 1 89 ? 1.958 -7.308 -42.197 1.00 94.75 89 SER A CA 1
ATOM 674 C C . SER A 1 89 ? 2.460 -7.478 -43.637 1.00 94.75 89 SER A C 1
ATOM 676 O O . SER A 1 89 ? 1.859 -6.948 -44.574 1.00 94.75 89 SER A O 1
ATOM 678 N N . GLY A 1 90 ? 3.611 -8.135 -43.800 1.00 93.62 90 GLY A N 1
ATOM 679 C CA . GLY A 1 90 ? 4.262 -8.408 -45.073 1.00 93.62 90 GLY A CA 1
ATOM 680 C C . GLY A 1 90 ? 3.932 -9.786 -45.634 1.00 93.62 90 GLY A C 1
ATOM 681 O O . GLY A 1 90 ? 3.090 -10.515 -45.118 1.00 93.62 90 GLY A O 1
ATOM 682 N N . LEU A 1 91 ? 4.615 -10.130 -46.726 1.00 95.31 91 LEU A N 1
ATOM 683 C CA . LEU A 1 91 ? 4.392 -11.372 -47.477 1.00 95.31 91 LEU A CA 1
ATOM 684 C C . LEU A 1 91 ? 5.362 -12.497 -47.101 1.00 95.31 91 LEU A C 1
ATOM 686 O O . LEU A 1 91 ? 5.134 -13.645 -47.471 1.00 95.31 91 LEU A O 1
ATOM 690 N N . VAL A 1 92 ? 6.450 -12.172 -46.400 1.00 96.81 92 VAL A N 1
ATOM 691 C CA . VAL A 1 92 ? 7.538 -13.105 -46.086 1.00 96.81 92 VAL A CA 1
ATOM 692 C C . VAL A 1 92 ? 7.774 -13.206 -44.581 1.00 96.81 92 VAL A C 1
ATOM 694 O O . VAL A 1 92 ? 7.457 -12.257 -43.856 1.00 96.81 92 VAL A O 1
ATOM 697 N N . PRO A 1 93 ? 8.298 -14.343 -44.085 1.00 97.25 93 PRO A N 1
ATOM 698 C CA . PRO A 1 93 ? 8.678 -14.471 -42.686 1.00 97.25 93 PRO A CA 1
ATOM 699 C C . PRO A 1 93 ? 9.723 -13.425 -42.289 1.00 97.25 93 PRO A C 1
ATOM 701 O O . PRO A 1 93 ? 10.617 -13.087 -43.068 1.00 97.25 93 PRO A O 1
ATOM 704 N N . LEU A 1 94 ? 9.603 -12.940 -41.059 1.00 97.38 94 LEU A N 1
ATOM 705 C CA . LEU A 1 94 ? 10.549 -12.024 -40.434 1.00 97.38 94 LEU A CA 1
ATOM 706 C C . LEU A 1 94 ? 11.293 -12.747 -39.316 1.00 97.38 94 LEU A C 1
ATOM 708 O O . LEU A 1 94 ? 10.675 -13.504 -38.570 1.00 97.38 94 LEU A O 1
ATOM 712 N N . GLU A 1 95 ? 12.583 -12.479 -39.158 1.00 97.25 95 GLU A N 1
ATOM 713 C CA . GLU A 1 95 ? 13.251 -12.690 -37.873 1.00 97.25 95 GLU A CA 1
ATOM 714 C C . GLU A 1 95 ? 13.034 -11.444 -37.022 1.00 97.25 95 GLU A C 1
ATOM 716 O O . GLU A 1 95 ? 13.250 -10.327 -37.494 1.00 97.25 95 GLU A O 1
ATOM 721 N N . ILE A 1 96 ? 12.571 -11.647 -35.792 1.00 96.44 96 ILE A N 1
ATOM 722 C CA . ILE A 1 96 ? 12.355 -10.607 -34.793 1.00 96.44 96 ILE A CA 1
ATOM 723 C C . ILE A 1 96 ? 13.336 -10.843 -33.653 1.00 96.44 96 ILE A C 1
ATOM 725 O O . ILE A 1 96 ? 13.346 -11.927 -33.071 1.00 96.44 96 ILE A O 1
ATOM 729 N N . GLY A 1 97 ? 14.112 -9.816 -33.323 1.00 95.00 97 GLY A N 1
ATOM 730 C CA . GLY A 1 97 ? 15.002 -9.781 -32.174 1.00 95.00 97 GLY A CA 1
ATOM 731 C C . GLY A 1 97 ? 14.456 -8.863 -31.088 1.00 95.00 97 GLY A C 1
ATOM 732 O O . GLY A 1 97 ? 14.116 -7.707 -31.341 1.00 95.00 97 GLY A O 1
ATOM 733 N N . LEU A 1 98 ? 14.369 -9.373 -29.865 1.00 94.25 98 LEU A N 1
ATOM 734 C CA . LEU A 1 98 ? 14.140 -8.577 -28.666 1.00 94.25 98 LEU A CA 1
ATOM 735 C C . LEU A 1 98 ? 15.481 -8.330 -27.989 1.00 94.25 98 LEU A C 1
ATOM 737 O O . LEU A 1 98 ? 16.146 -9.282 -27.579 1.00 94.25 98 LEU A O 1
ATOM 741 N N . VAL A 1 99 ? 15.847 -7.061 -27.835 1.00 92.81 99 VAL A N 1
ATOM 742 C CA . VAL A 1 99 ? 17.016 -6.661 -27.049 1.00 92.81 99 VAL A CA 1
ATOM 743 C C . VAL A 1 99 ? 16.542 -6.347 -25.640 1.00 92.81 99 VAL A C 1
ATOM 745 O O . VAL A 1 99 ? 15.719 -5.452 -25.439 1.00 92.81 99 VAL A O 1
ATOM 748 N N . ILE A 1 100 ? 17.041 -7.088 -24.660 1.00 91.94 100 ILE A N 1
ATOM 749 C CA . ILE A 1 100 ? 16.601 -7.023 -23.263 1.00 91.94 100 ILE A CA 1
ATOM 750 C C . ILE A 1 100 ? 17.791 -6.744 -22.340 1.00 91.94 100 ILE A C 1
ATOM 752 O O . ILE A 1 100 ? 18.929 -7.070 -22.686 1.00 91.94 100 ILE A O 1
ATOM 756 N N . PRO A 1 101 ? 17.573 -6.126 -21.171 1.00 89.88 101 PRO A N 1
ATOM 757 C CA . PRO A 1 101 ? 18.628 -6.021 -20.175 1.00 89.88 101 PRO A CA 1
ATOM 758 C C . PRO A 1 101 ? 18.972 -7.410 -19.627 1.00 89.88 101 PRO A C 1
ATOM 760 O O . PRO A 1 101 ? 18.081 -8.246 -19.451 1.00 89.88 101 PRO A O 1
ATOM 763 N N . ASN A 1 102 ? 20.258 -7.640 -19.367 1.00 88.75 102 ASN A N 1
ATOM 764 C CA . ASN A 1 102 ? 20.739 -8.827 -18.670 1.00 88.75 102 ASN A CA 1
ATOM 765 C C . ASN A 1 102 ? 21.227 -8.421 -17.280 1.00 88.75 102 ASN A C 1
ATOM 767 O O . ASN A 1 102 ? 21.912 -7.407 -17.150 1.00 88.75 102 ASN A O 1
ATOM 771 N N . TYR A 1 103 ? 20.858 -9.188 -16.262 1.00 87.06 103 TYR A N 1
ATOM 772 C CA . TYR A 1 103 ? 21.215 -8.930 -14.871 1.00 87.06 103 TYR A CA 1
ATOM 773 C C . TYR A 1 103 ? 22.101 -10.028 -14.305 1.00 87.06 103 TYR A C 1
ATOM 775 O O . TYR A 1 103 ? 21.939 -11.211 -14.627 1.00 87.06 103 TYR A O 1
ATOM 783 N N . ASP A 1 104 ? 23.006 -9.624 -13.421 1.00 82.12 104 ASP A N 1
ATOM 784 C CA . ASP A 1 104 ? 23.730 -10.562 -12.585 1.00 82.12 104 ASP A CA 1
ATOM 785 C C . ASP A 1 104 ? 22.776 -11.134 -11.532 1.00 82.12 104 ASP A C 1
ATOM 787 O O . ASP A 1 104 ? 22.112 -10.405 -10.794 1.00 82.12 104 ASP A O 1
ATOM 791 N N . SER A 1 105 ? 22.699 -12.458 -11.471 1.00 76.56 105 SER A N 1
ATOM 792 C CA . SER A 1 105 ? 21.920 -13.179 -10.467 1.00 76.56 105 SER A CA 1
ATOM 793 C C . SER A 1 105 ? 22.515 -13.120 -9.052 1.00 76.56 105 SER A C 1
ATOM 795 O O . SER A 1 105 ? 21.860 -13.582 -8.119 1.00 76.56 105 SER A O 1
ATOM 797 N N . SER A 1 106 ? 23.734 -12.591 -8.885 1.00 70.75 106 SER A N 1
ATOM 798 C CA . SER A 1 106 ? 24.479 -12.583 -7.618 1.00 70.75 106 SER A CA 1
ATOM 799 C C . SER A 1 106 ? 24.715 -11.205 -6.987 1.00 70.75 106 SER A C 1
ATOM 801 O O . SER A 1 106 ? 24.886 -11.144 -5.771 1.00 70.75 106 SER A O 1
ATOM 803 N N . ASP A 1 107 ? 24.698 -10.121 -7.770 1.00 64.56 107 ASP A N 1
ATOM 804 C CA . ASP A 1 107 ? 24.989 -8.753 -7.291 1.00 64.56 107 ASP A CA 1
ATOM 805 C C . ASP A 1 107 ? 23.952 -7.719 -7.763 1.00 64.56 107 ASP A C 1
ATOM 807 O O . ASP A 1 107 ? 24.192 -6.517 -7.743 1.00 64.56 107 ASP A O 1
ATOM 811 N N . GLU A 1 108 ? 22.788 -8.181 -8.236 1.00 65.94 108 GLU A N 1
ATOM 812 C CA . GLU A 1 108 ? 21.637 -7.352 -8.634 1.00 65.94 108 GLU A CA 1
ATOM 813 C C . GLU A 1 108 ? 21.915 -6.269 -9.703 1.00 65.94 108 GLU A C 1
ATOM 815 O O . GLU A 1 108 ? 21.032 -5.494 -10.068 1.00 65.94 108 GLU A O 1
ATOM 820 N N . GLY A 1 109 ? 23.130 -6.196 -10.238 1.00 74.88 109 GLY A N 1
ATOM 821 C CA . GLY A 1 109 ? 23.558 -5.196 -11.203 1.00 74.88 109 GLY A CA 1
ATOM 822 C C . GLY A 1 109 ? 23.213 -5.577 -12.638 1.00 74.88 109 GLY A C 1
ATOM 823 O O . GLY A 1 109 ? 23.063 -6.753 -12.982 1.00 74.88 109 GLY A O 1
ATOM 824 N N . LEU A 1 110 ? 23.127 -4.567 -13.508 1.00 78.31 110 LEU A N 1
ATOM 825 C CA . LEU A 1 110 ? 23.123 -4.812 -14.947 1.00 78.31 110 LEU A CA 1
ATOM 826 C C . LEU A 1 110 ? 24.450 -5.447 -15.346 1.00 78.31 110 LEU A C 1
ATOM 828 O O . LEU A 1 110 ? 25.520 -4.889 -15.095 1.00 78.31 110 LEU A O 1
ATOM 832 N N . GLU A 1 111 ? 24.380 -6.564 -16.054 1.00 75.31 111 GLU A N 1
ATOM 833 C CA . GLU A 1 111 ? 25.545 -7.035 -16.772 1.00 75.31 111 GLU A CA 1
ATOM 834 C C . GLU A 1 111 ? 25.879 -6.043 -17.888 1.00 75.31 111 GLU A C 1
ATOM 836 O O . GLU A 1 111 ? 25.002 -5.501 -18.565 1.00 75.31 111 GLU A O 1
ATOM 841 N N . GLY A 1 112 ? 27.171 -5.826 -18.136 1.00 72.81 112 GLY A N 1
ATOM 842 C CA . GLY A 1 112 ? 27.649 -4.920 -19.187 1.00 72.81 112 GLY A CA 1
ATOM 843 C C . GLY A 1 112 ? 27.276 -5.334 -20.620 1.00 72.81 112 GLY A C 1
ATOM 844 O O . GLY A 1 112 ? 27.736 -4.703 -21.571 1.00 72.81 112 GLY A O 1
ATOM 845 N N . THR A 1 113 ? 26.467 -6.384 -20.799 1.00 83.00 113 THR A N 1
ATOM 846 C CA . THR A 1 113 ? 26.002 -6.892 -22.094 1.00 83.00 113 THR A CA 1
ATOM 847 C C . THR A 1 113 ? 24.486 -7.088 -22.094 1.00 83.00 113 THR A C 1
ATOM 849 O O . THR A 1 113 ? 23.896 -7.467 -21.087 1.00 83.00 113 THR A O 1
ATOM 852 N N . ASN A 1 114 ? 23.837 -6.814 -23.230 1.00 88.94 114 ASN A N 1
ATOM 853 C CA . ASN A 1 114 ? 22.399 -7.043 -23.386 1.00 88.94 114 ASN A CA 1
ATOM 854 C C . ASN A 1 114 ? 22.112 -8.526 -23.665 1.00 88.94 114 ASN A C 1
ATOM 856 O O . ASN A 1 114 ? 22.902 -9.205 -24.322 1.00 88.94 114 ASN A O 1
ATOM 860 N N . GLY A 1 115 ? 20.938 -8.989 -23.244 1.00 89.12 115 GLY A N 1
ATOM 861 C CA . GLY A 1 115 ? 20.370 -10.258 -23.681 1.00 89.12 115 GLY A CA 1
ATOM 862 C C . GLY A 1 115 ? 19.621 -10.109 -25.007 1.00 89.12 115 GLY A C 1
ATOM 863 O O . GLY A 1 115 ? 19.100 -9.037 -25.328 1.00 89.12 115 GLY A O 1
ATOM 864 N N . PHE A 1 116 ? 19.537 -11.204 -25.762 1.00 91.12 116 PHE A N 1
ATOM 865 C CA . PHE A 1 116 ? 18.848 -11.251 -27.051 1.00 91.12 116 PHE A CA 1
ATOM 866 C C . PHE A 1 116 ? 17.909 -12.452 -27.112 1.00 91.12 116 PHE A C 1
ATOM 868 O O . PHE A 1 116 ? 18.315 -13.579 -26.827 1.00 91.12 116 PHE A O 1
ATOM 875 N N . VAL A 1 117 ? 16.664 -12.218 -27.523 1.00 93.25 117 VAL A N 1
ATOM 876 C CA . VAL A 1 117 ? 15.691 -13.280 -27.808 1.00 93.25 117 VAL A CA 1
ATOM 877 C C . VAL A 1 117 ? 15.250 -13.143 -29.256 1.00 93.25 117 VAL A C 1
ATOM 879 O O . VAL A 1 117 ? 14.610 -12.156 -29.606 1.00 93.25 117 VAL A O 1
ATOM 882 N N . ASN A 1 118 ? 15.575 -14.134 -30.086 1.00 94.12 118 ASN A N 1
ATOM 883 C CA . ASN A 1 118 ? 15.194 -14.151 -31.496 1.00 94.12 118 ASN A CA 1
ATOM 884 C C . ASN A 1 118 ? 14.089 -15.176 -31.749 1.00 94.12 118 ASN A C 1
ATOM 886 O O . ASN A 1 118 ? 14.129 -16.291 -31.227 1.00 94.12 118 ASN A O 1
ATOM 890 N N . PHE A 1 119 ? 13.116 -14.812 -32.575 1.00 95.38 119 PHE A N 1
ATOM 891 C CA . PHE A 1 119 ? 12.077 -15.722 -33.045 1.00 95.38 119 PHE A CA 1
ATOM 892 C C . PHE A 1 119 ? 11.620 -15.357 -34.457 1.00 95.38 119 PHE A C 1
ATOM 894 O O . PHE A 1 119 ? 11.774 -14.227 -34.918 1.00 95.38 119 PHE A O 1
ATOM 901 N N . MET A 1 120 ? 11.027 -16.326 -35.151 1.00 96.19 120 MET A N 1
ATOM 902 C CA . MET A 1 120 ? 10.467 -16.114 -36.482 1.00 96.19 120 MET A CA 1
ATOM 903 C C . MET A 1 120 ? 8.992 -15.719 -36.390 1.00 96.19 120 MET A C 1
ATOM 905 O O . MET A 1 120 ? 8.198 -16.404 -35.747 1.00 96.19 120 MET A O 1
ATOM 909 N N . LEU A 1 121 ? 8.612 -14.647 -37.082 1.00 96.69 121 LEU A N 1
ATOM 910 C CA . LEU A 1 121 ? 7.233 -14.192 -37.208 1.00 96.69 121 LEU A CA 1
ATOM 911 C C . LEU A 1 121 ? 6.740 -14.388 -38.645 1.00 96.69 121 LEU A C 1
ATOM 913 O O . LEU A 1 121 ? 7.167 -13.695 -39.571 1.00 96.69 121 LEU A O 1
ATOM 917 N N . MET A 1 122 ? 5.828 -15.342 -38.832 1.00 97.50 122 MET A N 1
ATOM 918 C CA . MET A 1 122 ? 5.251 -15.664 -40.142 1.00 97.50 122 MET A CA 1
ATOM 919 C C . MET A 1 122 ? 4.358 -14.530 -40.680 1.00 97.50 122 MET A C 1
ATOM 921 O O . MET A 1 122 ? 3.876 -13.709 -39.895 1.00 97.50 122 MET A O 1
ATOM 925 N N . PRO A 1 123 ? 4.114 -14.466 -42.003 1.00 95.31 123 PRO A N 1
ATOM 926 C CA . PRO A 1 123 ? 3.191 -13.498 -42.596 1.00 95.31 123 PRO A CA 1
ATOM 927 C C . PRO A 1 123 ? 1.816 -13.499 -41.915 1.00 95.31 123 PRO A C 1
ATOM 929 O O . PRO A 1 123 ? 1.242 -14.559 -41.674 1.00 95.31 123 PRO A O 1
ATOM 932 N N . ASN A 1 124 ? 1.278 -12.312 -41.630 1.00 90.81 124 ASN A N 1
ATOM 933 C CA . ASN A 1 124 ? 0.004 -12.075 -40.935 1.00 90.81 124 ASN A CA 1
ATOM 934 C C . ASN A 1 124 ? -0.084 -12.620 -39.496 1.00 90.81 124 ASN A C 1
ATOM 936 O O . ASN A 1 124 ? -1.171 -12.652 -38.919 1.00 90.81 124 ASN A O 1
ATOM 940 N N . HIS A 1 125 ? 1.033 -13.038 -38.893 1.00 93.44 125 HIS A N 1
ATOM 941 C CA . HIS A 1 125 ? 1.083 -13.409 -37.478 1.00 93.44 125 HIS A CA 1
ATOM 942 C C . HIS A 1 125 ? 1.500 -12.215 -36.617 1.00 93.44 125 HIS A C 1
ATOM 944 O O . HIS A 1 125 ? 2.199 -11.302 -37.073 1.00 93.44 125 HIS A O 1
ATOM 950 N N . PHE A 1 126 ? 1.106 -12.238 -35.344 1.00 92.00 126 PHE A N 1
ATOM 951 C CA . PHE A 1 126 ? 1.464 -11.202 -34.384 1.00 92.00 126 PHE A CA 1
ATOM 952 C C . PHE A 1 126 ? 1.836 -11.767 -33.011 1.00 92.00 126 PHE A C 1
ATOM 954 O O . PHE A 1 126 ? 1.359 -12.827 -32.615 1.00 92.00 126 PHE A O 1
ATOM 961 N N . TYR A 1 127 ? 2.645 -11.007 -32.275 1.00 90.50 127 TYR A N 1
ATOM 962 C CA . TYR A 1 127 ? 2.839 -11.156 -30.835 1.00 90.50 127 TYR A CA 1
ATOM 963 C C . TYR A 1 127 ? 2.206 -9.981 -30.103 1.00 90.50 127 TYR A C 1
ATOM 965 O O . TYR A 1 127 ? 2.301 -8.835 -30.550 1.00 90.50 127 TYR A O 1
ATOM 973 N N . PHE A 1 128 ? 1.585 -10.273 -28.962 1.00 86.75 128 PHE A N 1
ATOM 974 C CA . PHE A 1 128 ? 1.050 -9.271 -28.054 1.00 86.75 128 PHE A CA 1
ATOM 975 C C . PHE A 1 128 ? 1.736 -9.377 -26.693 1.00 86.75 128 PHE A C 1
ATOM 977 O O . PHE A 1 128 ? 1.568 -10.360 -25.975 1.00 86.75 128 PHE A O 1
ATOM 984 N N . PHE A 1 129 ? 2.495 -8.345 -26.339 1.00 87.19 129 PHE A N 1
ATOM 985 C CA . PHE A 1 129 ? 3.161 -8.217 -25.051 1.00 87.19 129 PHE A CA 1
ATOM 986 C C . PHE A 1 129 ? 2.306 -7.333 -24.144 1.00 87.19 129 PHE A C 1
ATOM 988 O O . PHE A 1 129 ? 2.250 -6.118 -24.336 1.00 87.19 129 PHE A O 1
ATOM 995 N N . GLN A 1 130 ? 1.633 -7.938 -23.162 1.00 79.06 130 GLN A N 1
ATOM 996 C CA . GLN A 1 130 ? 0.796 -7.220 -22.183 1.00 79.06 130 GLN A CA 1
ATOM 997 C C . GLN A 1 130 ? 1.604 -6.461 -21.122 1.00 79.06 130 GLN A C 1
ATOM 999 O O . GLN A 1 130 ? 1.053 -5.614 -20.423 1.00 79.06 130 GLN A O 1
ATOM 1004 N N . SER A 1 131 ? 2.895 -6.774 -21.008 1.00 83.81 131 SER A N 1
ATOM 1005 C CA . SER A 1 131 ? 3.881 -6.053 -20.213 1.00 83.81 131 SER A CA 1
ATOM 1006 C C . SER A 1 131 ? 5.225 -6.142 -20.935 1.00 83.81 131 SER A C 1
ATOM 1008 O O . SER A 1 131 ? 5.667 -7.255 -21.227 1.00 83.81 131 SER A O 1
ATOM 1010 N N . PRO A 1 132 ? 5.896 -5.019 -21.239 1.00 85.75 132 PRO A N 1
ATOM 1011 C CA . PRO A 1 132 ? 7.237 -5.053 -21.812 1.00 85.75 132 PRO A CA 1
ATOM 1012 C C . PRO A 1 132 ? 8.346 -5.196 -20.760 1.00 85.75 132 PRO A C 1
ATOM 1014 O O . PRO A 1 132 ? 9.519 -5.077 -21.112 1.00 85.75 132 PRO A O 1
ATOM 1017 N N . ARG A 1 133 ? 8.012 -5.479 -19.489 1.00 87.00 133 ARG A N 1
ATOM 1018 C CA . ARG A 1 133 ? 8.995 -5.874 -18.467 1.00 87.00 133 ARG A CA 1
ATOM 1019 C C . ARG A 1 133 ? 9.529 -7.268 -18.765 1.00 87.00 133 ARG A C 1
ATOM 1021 O O . ARG A 1 133 ? 9.011 -8.269 -18.282 1.00 87.00 133 ARG A O 1
ATOM 1028 N N . ILE A 1 134 ? 10.544 -7.304 -19.614 1.00 87.81 134 ILE A N 1
ATOM 1029 C CA . ILE A 1 134 ? 11.235 -8.510 -20.046 1.00 87.81 134 ILE A CA 1
ATOM 1030 C C . ILE A 1 134 ? 12.719 -8.255 -19.822 1.00 87.81 134 ILE A C 1
ATOM 1032 O O . ILE A 1 134 ? 13.250 -7.243 -20.279 1.00 87.81 134 ILE A O 1
ATOM 1036 N N . LEU A 1 135 ? 13.365 -9.167 -19.107 1.00 88.75 135 LEU A N 1
ATOM 1037 C CA . LEU A 1 135 ? 14.789 -9.143 -18.801 1.00 88.75 135 LEU A CA 1
ATOM 1038 C C . LEU A 1 135 ? 15.320 -10.573 -18.738 1.00 88.75 135 LEU A C 1
ATOM 1040 O O . LEU A 1 135 ? 14.539 -11.526 -18.676 1.00 88.75 135 LEU A O 1
ATOM 1044 N N . ALA A 1 136 ? 16.637 -10.703 -18.763 1.00 89.38 136 ALA A N 1
ATOM 1045 C CA . ALA A 1 136 ? 17.336 -11.960 -18.558 1.00 89.38 136 ALA A CA 1
ATOM 1046 C C . ALA A 1 136 ? 18.206 -11.894 -17.300 1.00 89.38 136 ALA A C 1
ATOM 1048 O O . ALA A 1 136 ? 18.558 -10.811 -16.828 1.00 89.38 136 ALA A O 1
ATOM 1049 N N . TYR A 1 137 ? 18.540 -13.075 -16.788 1.00 87.81 137 TYR A N 1
ATOM 1050 C CA . TYR A 1 137 ? 19.566 -13.270 -15.775 1.00 87.81 137 TYR A CA 1
ATOM 1051 C C . TYR A 1 137 ? 20.681 -14.138 -16.352 1.00 87.81 137 TYR A C 1
ATOM 1053 O O . TYR A 1 137 ? 20.429 -15.031 -17.164 1.00 87.81 137 TYR A O 1
ATOM 1061 N N . ASN A 1 138 ? 21.904 -13.917 -15.883 1.00 86.31 138 ASN A N 1
ATOM 1062 C CA . ASN A 1 138 ? 23.084 -14.699 -16.254 1.00 86.31 138 ASN A CA 1
ATOM 1063 C C . ASN A 1 138 ? 23.106 -16.140 -15.693 1.00 86.31 138 ASN A C 1
ATOM 1065 O O . ASN A 1 138 ? 24.048 -16.889 -15.956 1.00 86.31 138 ASN A O 1
ATOM 1069 N N . ALA A 1 139 ? 22.077 -16.549 -14.945 1.00 84.88 139 ALA A N 1
ATOM 1070 C CA . ALA A 1 139 ? 21.936 -17.879 -14.365 1.00 84.88 139 ALA A CA 1
ATOM 1071 C C . ALA A 1 139 ? 20.486 -18.387 -14.435 1.00 84.88 139 ALA A C 1
ATOM 1073 O O . ALA A 1 139 ? 19.556 -17.667 -14.792 1.00 84.88 139 ALA A O 1
ATOM 1074 N N . ALA A 1 140 ? 20.282 -19.649 -14.041 1.00 84.12 140 ALA A N 1
ATOM 1075 C CA . ALA A 1 140 ? 18.958 -20.273 -13.948 1.00 84.12 140 ALA A CA 1
ATOM 1076 C C . ALA A 1 140 ? 18.104 -19.755 -12.769 1.00 84.12 140 ALA A C 1
ATOM 1078 O O . ALA A 1 140 ? 16.975 -20.205 -12.578 1.00 84.12 140 ALA A O 1
ATOM 1079 N N . THR A 1 141 ? 18.642 -18.837 -11.966 1.00 82.69 141 THR A N 1
ATOM 1080 C CA . THR A 1 141 ? 17.986 -18.217 -10.812 1.00 82.69 141 THR A CA 1
ATOM 1081 C C . THR A 1 141 ? 17.799 -16.724 -11.047 1.00 82.69 141 THR A C 1
ATOM 1083 O O . THR A 1 141 ? 18.670 -16.065 -11.607 1.00 82.69 141 THR A O 1
ATOM 1086 N N . SER A 1 142 ? 16.671 -16.189 -10.582 1.00 82.69 142 SER A N 1
ATOM 1087 C CA . SER A 1 142 ? 16.379 -14.754 -10.597 1.00 82.69 142 SER A CA 1
ATOM 1088 C C . SER A 1 142 ? 16.504 -14.147 -9.211 1.00 82.69 142 SER A C 1
ATOM 1090 O O . SER A 1 142 ? 16.136 -14.784 -8.224 1.00 82.69 142 SER A O 1
ATOM 1092 N N . THR A 1 143 ? 16.816 -12.863 -9.161 1.00 76.44 143 THR A N 1
ATOM 1093 C CA . THR A 1 143 ? 16.782 -12.053 -7.945 1.00 76.44 143 THR A CA 1
ATOM 1094 C C . THR A 1 143 ? 15.444 -11.329 -7.738 1.00 76.44 143 THR A C 1
ATOM 1096 O O . THR A 1 143 ? 15.344 -10.158 -7.360 1.00 76.44 143 THR A O 1
ATOM 1099 N N . ALA A 1 144 ? 14.344 -12.026 -8.027 1.00 70.19 144 ALA A N 1
ATOM 1100 C CA . ALA A 1 144 ? 12.994 -11.456 -8.009 1.00 70.19 144 ALA A CA 1
ATOM 1101 C C . ALA A 1 144 ? 12.581 -10.871 -6.638 1.00 70.19 144 ALA A C 1
ATOM 1103 O O . ALA A 1 144 ? 11.686 -10.029 -6.569 1.00 70.19 144 ALA A O 1
ATOM 1104 N N . ALA A 1 145 ? 13.237 -11.305 -5.558 1.00 74.94 145 ALA A N 1
ATOM 1105 C CA . ALA A 1 145 ? 13.031 -10.837 -4.194 1.00 74.94 145 ALA A CA 1
ATOM 1106 C C . ALA A 1 145 ? 14.375 -10.672 -3.461 1.00 74.94 145 ALA A C 1
ATOM 1108 O O . ALA A 1 145 ? 14.577 -11.252 -2.398 1.00 74.94 145 ALA A O 1
ATOM 1109 N N . ALA A 1 146 ? 15.301 -9.907 -4.052 1.00 78.44 146 ALA A N 1
ATOM 1110 C CA . ALA A 1 146 ? 16.614 -9.601 -3.471 1.00 78.44 146 ALA A CA 1
ATOM 1111 C C . ALA A 1 146 ? 16.531 -9.219 -1.982 1.00 78.44 146 ALA A C 1
ATOM 1113 O O . ALA A 1 146 ? 17.325 -9.666 -1.155 1.00 78.44 146 ALA A O 1
ATOM 1114 N N . SER A 1 147 ? 15.505 -8.441 -1.624 1.00 86.19 147 SER A N 1
ATOM 1115 C CA . SER A 1 147 ? 15.117 -8.206 -0.242 1.00 86.19 147 SER A CA 1
ATOM 1116 C C . SER A 1 147 ? 13.597 -8.235 -0.090 1.00 86.19 147 SER A C 1
ATOM 1118 O O . SER A 1 147 ? 12.871 -7.526 -0.789 1.00 86.19 147 SER A O 1
ATOM 1120 N N . SER A 1 148 ? 13.128 -9.042 0.864 1.00 88.94 148 SER A N 1
ATOM 1121 C CA . SER A 1 148 ? 11.719 -9.133 1.251 1.00 88.94 148 SER A CA 1
ATOM 1122 C C . SER A 1 148 ? 11.486 -8.500 2.615 1.00 88.94 148 SER A C 1
ATOM 1124 O O . SER A 1 148 ? 12.175 -8.806 3.592 1.00 88.94 148 SER A O 1
ATOM 1126 N N . ILE A 1 149 ? 10.471 -7.647 2.682 1.00 90.69 149 ILE A N 1
ATOM 1127 C CA . ILE A 1 149 ? 9.859 -7.181 3.919 1.00 90.69 149 ILE A CA 1
ATOM 1128 C C . ILE A 1 149 ? 8.567 -7.972 4.109 1.00 90.69 149 ILE A C 1
ATOM 1130 O O . ILE A 1 149 ? 7.750 -8.047 3.196 1.00 90.69 149 ILE A O 1
ATOM 1134 N N . SER A 1 150 ? 8.394 -8.566 5.287 1.00 91.00 150 SER A N 1
ATOM 1135 C CA . SER A 1 150 ? 7.216 -9.358 5.645 1.00 91.00 150 SER A CA 1
ATOM 1136 C C . SER A 1 150 ? 6.681 -8.870 6.978 1.00 91.00 150 SER A C 1
ATOM 1138 O O . SER A 1 150 ? 7.459 -8.714 7.920 1.00 91.00 150 SER A O 1
ATOM 1140 N N . ASP A 1 151 ? 5.372 -8.638 7.030 1.00 90.38 151 ASP A N 1
ATOM 1141 C CA . ASP A 1 151 ? 4.606 -8.266 8.225 1.00 90.38 151 ASP A CA 1
ATOM 1142 C C . ASP A 1 151 ? 5.268 -7.199 9.089 1.00 90.38 151 ASP A C 1
ATOM 1144 O O . ASP A 1 151 ? 5.287 -7.249 10.319 1.00 90.38 151 ASP A O 1
ATOM 1148 N N . TYR A 1 152 ? 5.819 -6.204 8.411 1.00 89.94 152 TYR A N 1
ATOM 1149 C CA . TYR A 1 152 ? 6.426 -5.074 9.062 1.00 89.94 152 TYR A CA 1
ATOM 1150 C C . TYR A 1 152 ? 5.330 -4.148 9.577 1.00 89.94 152 TYR A C 1
ATOM 1152 O O . TYR A 1 152 ? 4.578 -3.563 8.793 1.00 89.94 152 TYR A O 1
ATOM 1160 N N . LEU A 1 153 ? 5.242 -4.008 10.899 1.00 88.75 153 LEU A N 1
ATOM 1161 C CA . LEU A 1 153 ? 4.409 -2.985 11.508 1.00 88.75 153 LEU A CA 1
ATOM 1162 C C . LEU A 1 153 ? 5.051 -1.627 11.253 1.00 88.75 153 LEU A C 1
ATOM 1164 O O . LEU A 1 153 ? 6.165 -1.367 11.698 1.00 88.75 153 LEU A O 1
ATOM 1168 N N . VAL A 1 154 ? 4.338 -0.741 10.564 1.00 79.88 154 VAL A N 1
ATOM 1169 C CA . VAL A 1 154 ? 4.886 0.572 10.191 1.00 79.88 154 VAL A CA 1
ATOM 1170 C C . VAL A 1 154 ? 5.248 1.391 11.437 1.00 79.88 154 VAL A C 1
ATOM 1172 O O . VAL A 1 154 ? 6.273 2.072 11.463 1.00 79.88 154 VAL A O 1
ATOM 1175 N N . SER A 1 155 ? 4.477 1.225 12.515 1.00 77.38 155 SER A N 1
ATOM 1176 C CA . SER A 1 155 ? 4.748 1.787 13.842 1.00 77.38 155 SER A CA 1
ATOM 1177 C C . SER A 1 155 ? 6.005 1.227 14.531 1.00 77.38 155 SER A C 1
ATOM 1179 O O . SER A 1 155 ? 6.455 1.792 15.517 1.00 77.38 155 SER A O 1
ATOM 1181 N N . ASP A 1 156 ? 6.636 0.156 14.047 1.00 72.50 156 ASP A N 1
ATOM 1182 C CA . ASP A 1 156 ? 7.904 -0.310 14.630 1.00 72.50 156 ASP A CA 1
ATOM 1183 C C . ASP A 1 156 ? 9.110 0.539 14.152 1.00 72.50 156 ASP A C 1
ATOM 1185 O O . ASP A 1 156 ? 10.201 0.408 14.700 1.00 72.50 156 ASP A O 1
ATOM 1189 N N . SER A 1 157 ? 8.957 1.452 13.170 1.00 59.09 157 SER A N 1
ATOM 1190 C CA . SER A 1 157 ? 10.021 2.433 12.809 1.00 59.09 157 SER A CA 1
ATOM 1191 C C . SER A 1 157 ? 10.247 3.522 13.871 1.00 59.09 157 SER A C 1
ATOM 1193 O O . SER A 1 157 ? 11.122 4.373 13.710 1.00 59.09 157 SER A O 1
ATOM 1195 N N . LEU A 1 158 ? 9.458 3.533 14.948 1.00 54.25 158 LEU A N 1
ATOM 1196 C CA . LEU A 1 158 ? 9.262 4.691 15.814 1.00 54.25 158 LEU A CA 1
ATOM 1197 C C . LEU A 1 158 ? 10.326 4.849 16.900 1.00 54.25 158 LEU A C 1
ATOM 1199 O O . LEU A 1 158 ? 10.068 4.680 18.090 1.00 54.25 158 LEU A O 1
ATOM 1203 N N . ALA A 1 159 ? 11.492 5.357 16.511 1.00 49.00 159 ALA A N 1
ATOM 1204 C CA . ALA A 1 159 ? 12.140 6.351 17.361 1.00 49.00 159 ALA A CA 1
ATOM 1205 C C . ALA A 1 159 ? 11.398 7.693 17.165 1.00 49.00 159 ALA A C 1
ATOM 1207 O O . ALA A 1 159 ? 11.767 8.512 16.328 1.00 49.00 159 ALA A O 1
ATOM 1208 N N . THR A 1 160 ? 10.275 7.842 17.874 1.00 54.31 160 THR A N 1
ATOM 1209 C CA . THR A 1 160 ? 9.532 9.085 18.188 1.00 54.31 160 THR A CA 1
ATOM 1210 C C . THR A 1 160 ? 8.945 9.976 17.076 1.00 54.31 160 THR A C 1
ATOM 1212 O O . THR A 1 160 ? 8.071 10.765 17.412 1.00 54.31 160 THR A O 1
ATOM 1215 N N . ASP A 1 161 ? 9.307 9.847 15.791 1.00 63.94 161 ASP A N 1
ATOM 1216 C CA . ASP A 1 161 ? 8.958 10.881 14.783 1.00 63.94 161 ASP A CA 1
ATOM 1217 C C . ASP A 1 161 ? 8.418 10.367 13.426 1.00 63.94 161 ASP A C 1
ATOM 1219 O O . ASP A 1 161 ? 8.467 11.099 12.438 1.00 63.94 161 ASP A O 1
ATOM 1223 N N . PHE A 1 162 ? 7.918 9.125 13.326 1.00 78.50 162 PHE A N 1
ATOM 1224 C CA . PHE A 1 162 ? 7.422 8.553 12.050 1.00 78.50 162 PHE A CA 1
ATOM 1225 C C . PHE A 1 162 ? 8.404 8.709 10.882 1.00 78.50 162 PHE A C 1
ATOM 1227 O O . PHE A 1 162 ? 8.030 9.136 9.785 1.00 78.50 162 PHE A O 1
ATOM 1234 N N . LYS A 1 163 ? 9.682 8.430 11.138 1.00 82.06 163 LYS A N 1
ATOM 1235 C CA . LYS A 1 163 ? 10.758 8.750 10.208 1.00 82.06 163 LYS A CA 1
ATOM 1236 C C . LYS A 1 163 ? 11.577 7.526 9.848 1.00 82.06 163 LYS A C 1
ATOM 1238 O O . LYS A 1 163 ? 11.896 6.698 10.697 1.00 82.06 163 LYS A O 1
ATOM 1243 N N . VAL A 1 164 ? 11.937 7.442 8.577 1.00 86.12 164 VAL A N 1
ATOM 1244 C CA . VAL A 1 164 ? 12.862 6.448 8.033 1.00 86.12 164 VAL A CA 1
ATOM 1245 C C . VAL A 1 164 ? 14.010 7.191 7.382 1.00 86.12 164 VAL A C 1
ATOM 1247 O O . VAL A 1 164 ? 13.773 8.051 6.539 1.00 86.12 164 VAL A O 1
ATOM 1250 N N . ASP A 1 165 ? 15.239 6.879 7.781 1.00 88.19 165 ASP A N 1
ATOM 1251 C CA . ASP A 1 165 ? 16.430 7.494 7.198 1.00 88.19 165 ASP A CA 1
ATOM 1252 C C . ASP A 1 165 ? 16.465 7.265 5.677 1.00 88.19 165 ASP A C 1
ATOM 1254 O O . ASP A 1 165 ? 16.228 6.155 5.195 1.00 88.19 165 ASP A O 1
ATOM 1258 N N . SER A 1 166 ? 16.709 8.334 4.917 1.00 89.50 166 SER A N 1
ATOM 1259 C CA . SER A 1 166 ? 16.866 8.255 3.463 1.00 89.50 166 SER A CA 1
ATOM 1260 C C . SER A 1 166 ? 18.299 7.923 3.032 1.00 89.50 166 SER A C 1
ATOM 1262 O O . SER A 1 166 ? 18.530 7.654 1.852 1.00 89.50 166 SER A O 1
ATOM 1264 N N . GLY A 1 167 ? 19.259 7.950 3.965 1.00 89.31 167 GLY A N 1
ATOM 1265 C CA . GLY A 1 167 ? 20.691 7.839 3.690 1.00 89.31 167 GLY A CA 1
ATOM 1266 C C . GLY A 1 167 ? 21.274 9.086 3.017 1.00 89.31 167 GLY A C 1
ATOM 1267 O O . GLY A 1 167 ? 22.344 9.016 2.411 1.00 89.31 167 GLY A O 1
ATOM 1268 N N . VAL A 1 168 ? 20.555 10.212 3.066 1.00 91.81 168 VAL A N 1
ATOM 1269 C CA . VAL A 1 168 ? 20.938 11.486 2.454 1.00 91.81 168 VAL A CA 1
ATOM 1270 C C . VAL A 1 168 ? 20.917 12.595 3.496 1.00 91.81 168 VAL A C 1
ATOM 1272 O O . VAL A 1 168 ? 19.970 12.722 4.267 1.00 91.81 168 VAL A O 1
ATOM 1275 N N . ASP A 1 169 ? 21.926 13.456 3.434 1.00 92.12 169 ASP A N 1
ATOM 1276 C CA . ASP A 1 169 ? 22.063 14.660 4.237 1.00 92.12 169 ASP A CA 1
ATOM 1277 C C . ASP A 1 169 ? 21.915 15.942 3.396 1.00 92.12 169 ASP A C 1
ATOM 1279 O O . ASP A 1 169 ? 22.186 15.998 2.187 1.00 92.12 169 ASP A O 1
ATOM 1283 N N . SER A 1 170 ? 21.484 17.012 4.057 1.00 90.50 170 SER A N 1
ATOM 1284 C CA . SER A 1 170 ? 21.504 18.358 3.486 1.00 90.50 170 SER A CA 1
ATOM 1285 C C . SER A 1 170 ? 22.928 18.925 3.462 1.00 90.50 170 SER A C 1
ATOM 1287 O O . SER A 1 170 ? 23.702 18.758 4.395 1.00 90.50 170 SER A O 1
ATOM 1289 N N . GLN A 1 171 ? 23.295 19.643 2.402 1.00 88.81 171 GLN A N 1
ATOM 1290 C CA . GLN A 1 171 ? 24.629 20.245 2.245 1.00 88.81 171 GLN A CA 1
ATOM 1291 C C . GLN A 1 171 ? 24.645 21.751 2.529 1.00 88.81 171 GLN A C 1
ATOM 1293 O O . GLN A 1 171 ? 25.697 22.324 2.808 1.00 88.81 171 GLN A O 1
ATOM 1298 N N . ALA A 1 172 ? 23.490 22.415 2.465 1.00 79.00 172 ALA A N 1
ATOM 1299 C CA . ALA A 1 172 ? 23.370 23.836 2.768 1.00 79.00 172 ALA A CA 1
ATOM 1300 C C . ALA A 1 172 ? 22.008 24.167 3.384 1.00 79.00 172 ALA A C 1
ATOM 1302 O O . ALA A 1 172 ? 20.992 23.561 3.045 1.00 79.00 172 ALA A O 1
ATOM 1303 N N . ASN A 1 173 ? 22.008 25.168 4.263 1.00 68.06 173 ASN A N 1
ATOM 1304 C CA . ASN A 1 173 ? 20.829 25.624 4.988 1.00 68.06 173 ASN A CA 1
ATOM 1305 C C . ASN A 1 173 ? 19.901 26.460 4.075 1.00 68.06 173 ASN A C 1
ATOM 1307 O O . ASN A 1 173 ? 20.324 27.531 3.625 1.00 68.06 173 ASN A O 1
ATOM 1311 N N . PRO A 1 174 ? 18.631 26.062 3.857 1.00 69.19 174 PRO A N 1
ATOM 1312 C CA . PRO A 1 174 ? 17.643 26.900 3.168 1.00 69.19 174 PRO A CA 1
ATOM 1313 C C . PRO A 1 174 ? 17.206 28.142 3.979 1.00 69.19 174 PRO A C 1
ATOM 1315 O O . PRO A 1 174 ? 16.423 28.963 3.504 1.00 69.19 174 PRO A O 1
ATOM 1318 N N . GLY A 1 175 ? 17.671 28.312 5.216 1.00 74.50 175 GLY A N 1
ATOM 1319 C CA . GLY A 1 175 ? 17.191 29.327 6.153 1.00 74.50 175 GLY A CA 1
ATOM 1320 C C . GLY A 1 175 ? 15.777 29.006 6.640 1.00 74.50 175 GLY A C 1
ATOM 1321 O O . GLY A 1 175 ? 15.372 27.848 6.669 1.00 74.50 175 GLY A O 1
ATOM 1322 N N . THR A 1 176 ? 14.992 30.021 7.010 1.00 74.88 176 THR A N 1
ATOM 1323 C CA . THR A 1 176 ? 13.590 29.862 7.460 1.00 74.88 176 THR A CA 1
ATOM 1324 C C . THR A 1 176 ? 12.551 30.078 6.357 1.00 74.88 176 THR A C 1
ATOM 1326 O O . THR A 1 176 ? 11.382 29.762 6.554 1.00 74.88 176 THR A O 1
ATOM 1329 N N . SER A 1 177 ? 12.958 30.604 5.199 1.00 81.06 177 SER A N 1
ATOM 1330 C CA . SER A 1 177 ? 12.064 30.912 4.073 1.00 81.06 177 SER A CA 1
ATOM 1331 C C . SER A 1 177 ? 12.531 30.363 2.728 1.00 81.06 177 SER A C 1
ATOM 1333 O O . SER A 1 177 ? 11.737 30.334 1.790 1.00 81.06 177 SER A O 1
ATOM 1335 N N . GLY A 1 178 ? 13.789 29.926 2.604 1.00 84.31 178 GLY A N 1
ATOM 1336 C CA . GLY A 1 178 ? 14.255 29.281 1.383 1.00 84.31 178 GLY A CA 1
ATOM 1337 C C . GLY A 1 178 ? 13.564 27.938 1.193 1.00 84.31 178 GLY A C 1
ATOM 1338 O O . GLY A 1 178 ? 13.258 27.240 2.159 1.00 84.31 178 GLY A O 1
ATOM 1339 N N . THR A 1 179 ? 13.304 27.608 -0.065 1.00 90.81 179 THR A N 1
ATOM 1340 C CA . THR A 1 179 ? 12.578 26.408 -0.496 1.00 90.81 179 THR A CA 1
ATOM 1341 C C . THR A 1 179 ? 13.466 25.437 -1.262 1.00 90.81 179 THR A C 1
ATOM 1343 O O . THR A 1 179 ? 12.982 24.412 -1.714 1.00 90.81 179 THR A O 1
ATOM 1346 N N . SER A 1 180 ? 14.753 25.743 -1.427 1.00 91.88 180 SER A N 1
ATOM 1347 C CA . SER A 1 180 ? 15.702 24.881 -2.129 1.00 91.88 180 SER A CA 1
ATOM 1348 C C . SER A 1 180 ? 16.640 24.221 -1.128 1.00 91.88 180 SER A C 1
ATOM 1350 O O . SER A 1 180 ? 17.291 24.914 -0.347 1.00 91.88 180 SER A O 1
ATOM 1352 N N . ILE A 1 181 ? 16.690 22.891 -1.143 1.00 91.44 181 ILE A N 1
ATOM 1353 C CA . ILE A 1 181 ? 17.596 22.094 -0.317 1.00 91.44 181 ILE A CA 1
ATOM 1354 C C . ILE A 1 181 ? 18.738 21.621 -1.206 1.00 91.44 181 ILE A C 1
ATOM 1356 O O . ILE A 1 181 ? 18.513 20.933 -2.205 1.00 91.44 181 ILE A O 1
ATOM 1360 N N . THR A 1 182 ? 19.963 21.971 -0.823 1.00 92.12 182 THR A N 1
ATOM 1361 C CA . THR A 1 182 ? 21.174 21.479 -1.483 1.00 92.12 182 THR A CA 1
ATOM 1362 C C . THR A 1 182 ? 21.542 20.106 -0.934 1.00 92.12 182 THR A C 1
ATOM 1364 O O . THR A 1 182 ? 21.514 19.891 0.274 1.00 92.12 182 THR A O 1
ATOM 1367 N N . LEU A 1 183 ? 21.932 19.201 -1.821 1.00 92.69 183 LEU A N 1
ATOM 1368 C CA . LEU A 1 183 ? 22.305 17.815 -1.571 1.00 92.69 183 LEU A CA 1
ATOM 1369 C C . LEU A 1 183 ? 23.680 17.527 -2.187 1.00 92.69 183 LEU A C 1
ATOM 1371 O O . LEU A 1 183 ? 24.151 18.250 -3.070 1.00 92.69 183 LEU A O 1
ATOM 1375 N N . SER A 1 184 ? 24.304 16.429 -1.767 1.00 92.56 184 SER A N 1
ATOM 1376 C CA . SER A 1 184 ? 25.492 15.910 -2.448 1.00 92.56 184 SER A CA 1
ATOM 1377 C C . SER A 1 184 ? 25.148 15.424 -3.861 1.00 92.56 184 SER A C 1
ATOM 1379 O O . SER A 1 184 ? 24.009 15.052 -4.158 1.00 92.56 184 SER A O 1
ATOM 1381 N N . SER A 1 185 ? 26.134 15.432 -4.760 1.00 91.38 185 SER A N 1
ATOM 1382 C CA . SER A 1 185 ? 25.920 15.052 -6.162 1.00 91.38 185 SER A CA 1
ATOM 1383 C C . SER A 1 185 ? 25.359 13.632 -6.285 1.00 91.38 185 SER A C 1
ATOM 1385 O O . SER A 1 185 ? 25.952 12.671 -5.802 1.00 91.38 185 SER A O 1
ATOM 1387 N N . GLY A 1 186 ? 24.205 13.504 -6.940 1.00 87.00 186 GLY A N 1
ATOM 1388 C CA . GLY A 1 186 ? 23.492 12.246 -7.143 1.00 87.00 186 GLY A CA 1
ATOM 1389 C C . GLY A 1 186 ? 22.545 11.856 -6.006 1.00 87.00 186 GLY A C 1
ATOM 1390 O O . GLY A 1 186 ? 21.730 10.960 -6.206 1.00 87.00 186 GLY A O 1
ATOM 1391 N N . HIS A 1 187 ? 22.575 12.532 -4.853 1.00 92.06 187 HIS A N 1
ATOM 1392 C CA . HIS A 1 187 ? 21.687 12.211 -3.728 1.00 92.06 187 HIS A CA 1
ATOM 1393 C C . HIS A 1 187 ? 20.225 12.590 -4.004 1.00 92.06 187 HIS A C 1
ATOM 1395 O O . HIS A 1 187 ? 19.308 11.995 -3.445 1.00 92.06 187 HIS A O 1
ATOM 1401 N N . ASN A 1 188 ? 19.984 13.504 -4.949 1.00 90.38 188 ASN A N 1
ATOM 1402 C CA . ASN A 1 188 ? 18.646 13.831 -5.447 1.00 90.38 188 ASN A CA 1
ATOM 1403 C C . ASN A 1 188 ? 17.877 12.597 -5.969 1.00 90.38 188 ASN A C 1
ATOM 1405 O O . ASN A 1 188 ? 16.648 12.596 -5.994 1.00 90.38 188 ASN A O 1
ATOM 1409 N N . LYS A 1 189 ? 18.593 11.536 -6.367 1.00 89.06 189 LYS A N 1
ATOM 1410 C CA . LYS A 1 189 ? 18.020 10.274 -6.844 1.00 89.06 189 LYS A CA 1
ATOM 1411 C C . LYS A 1 189 ? 17.276 9.484 -5.768 1.00 89.06 189 LYS A C 1
ATOM 1413 O O . LYS A 1 189 ? 16.468 8.644 -6.148 1.00 89.06 189 LYS A O 1
ATOM 1418 N N . ALA A 1 190 ? 17.483 9.753 -4.480 1.00 90.38 190 ALA A N 1
ATOM 1419 C CA . ALA A 1 190 ? 16.702 9.111 -3.422 1.00 90.38 190 ALA A CA 1
ATOM 1420 C C . ALA A 1 190 ? 15.239 9.602 -3.403 1.00 90.38 190 ALA A C 1
ATOM 1422 O O . ALA A 1 190 ? 14.339 8.874 -2.985 1.00 90.38 190 ALA A O 1
ATOM 1423 N N . PHE A 1 191 ? 14.982 10.814 -3.910 1.00 92.94 191 PHE A N 1
ATOM 1424 C CA . PHE A 1 191 ? 13.694 11.496 -3.783 1.00 92.94 191 PHE A CA 1
ATOM 1425 C C . PHE A 1 191 ? 12.889 11.504 -5.084 1.00 92.94 191 PHE A C 1
ATOM 1427 O O . PHE A 1 191 ? 13.407 11.389 -6.201 1.00 92.94 191 PHE A O 1
ATOM 1434 N N . ARG A 1 192 ? 11.575 11.647 -4.945 1.00 92.44 192 ARG A N 1
ATOM 1435 C CA . ARG A 1 192 ? 10.605 11.813 -6.026 1.00 92.44 192 ARG A CA 1
ATOM 1436 C C . ARG A 1 192 ? 9.678 12.978 -5.682 1.00 92.44 192 ARG A C 1
ATOM 1438 O O . ARG A 1 192 ? 9.421 13.270 -4.519 1.00 92.44 192 ARG A O 1
ATOM 1445 N N . VAL A 1 193 ? 9.154 13.639 -6.713 1.00 93.56 193 VAL A N 1
ATOM 1446 C CA . VAL A 1 193 ? 8.140 14.689 -6.534 1.00 93.56 193 VAL A CA 1
ATOM 1447 C C . VAL A 1 193 ? 6.925 14.111 -5.804 1.00 93.56 193 VAL A C 1
ATOM 1449 O O . VAL A 1 193 ? 6.430 13.045 -6.171 1.00 93.56 193 VAL A O 1
ATOM 1452 N N . GLY A 1 194 ? 6.454 14.829 -4.788 1.00 92.38 194 GLY A N 1
ATOM 1453 C CA . GLY A 1 194 ? 5.356 14.437 -3.910 1.00 92.38 194 GLY A CA 1
ATOM 1454 C C . GLY A 1 194 ? 5.787 13.732 -2.624 1.00 92.38 194 GLY A C 1
ATOM 1455 O O . GLY A 1 194 ? 4.948 13.587 -1.737 1.00 92.38 194 GLY A O 1
ATOM 1456 N N . ASP A 1 195 ? 7.057 13.334 -2.492 1.00 93.06 195 ASP A N 1
ATOM 1457 C CA . ASP A 1 195 ? 7.565 12.777 -1.237 1.00 93.06 195 ASP A CA 1
ATOM 1458 C C . ASP A 1 195 ? 7.410 13.777 -0.093 1.00 93.06 195 ASP A C 1
ATOM 1460 O O . ASP A 1 195 ? 7.670 14.972 -0.263 1.00 93.06 195 ASP A O 1
ATOM 1464 N N . ILE A 1 196 ? 7.033 13.270 1.081 1.00 91.75 196 ILE A N 1
ATOM 1465 C CA . ILE A 1 196 ? 7.108 14.023 2.330 1.00 91.75 196 ILE A CA 1
ATOM 1466 C C . ILE A 1 196 ? 8.384 13.602 3.049 1.00 91.75 196 ILE A C 1
ATOM 1468 O O . ILE A 1 196 ? 8.590 12.421 3.342 1.00 91.75 196 ILE A O 1
ATOM 1472 N N . ILE A 1 197 ? 9.236 14.583 3.311 1.00 92.25 197 ILE A N 1
ATOM 1473 C CA . ILE A 1 197 ? 10.518 14.415 3.982 1.00 92.25 197 ILE A CA 1
ATOM 1474 C C . ILE A 1 197 ? 10.532 15.164 5.311 1.00 92.25 197 ILE A C 1
ATOM 1476 O O . ILE A 1 197 ? 9.773 16.115 5.501 1.00 92.25 197 ILE A O 1
ATOM 1480 N N . ILE A 1 198 ? 11.410 14.741 6.214 1.00 89.81 198 ILE A N 1
ATOM 1481 C CA . ILE A 1 198 ? 11.614 15.348 7.526 1.00 89.81 198 ILE A CA 1
ATOM 1482 C C . ILE A 1 198 ? 13.069 15.775 7.659 1.00 89.81 198 ILE A C 1
ATOM 1484 O O . ILE A 1 198 ? 13.974 14.981 7.395 1.00 89.81 198 ILE A O 1
ATOM 1488 N N . ILE A 1 199 ? 13.278 17.009 8.113 1.00 89.31 199 ILE A N 1
ATOM 1489 C CA . ILE A 1 199 ? 14.577 17.504 8.582 1.00 89.31 199 ILE A CA 1
ATOM 1490 C C . ILE A 1 199 ? 14.359 18.095 9.972 1.00 89.31 199 ILE A C 1
ATOM 1492 O O . ILE A 1 199 ? 13.490 18.950 10.158 1.00 89.31 199 ILE A O 1
ATOM 1496 N N . GLY A 1 200 ? 15.102 17.603 10.965 1.00 86.81 200 GLY A N 1
ATOM 1497 C CA . GLY A 1 200 ? 14.821 17.894 12.371 1.00 86.81 200 GLY A CA 1
ATOM 1498 C C . GLY A 1 200 ? 13.403 17.451 12.749 1.00 86.81 200 GLY A C 1
ATOM 1499 O O . GLY A 1 200 ? 13.152 16.260 12.913 1.00 86.81 200 GLY A O 1
ATOM 1500 N N . THR A 1 201 ? 12.481 18.411 12.868 1.00 85.12 201 THR A N 1
ATOM 1501 C CA . THR A 1 201 ? 11.058 18.187 13.187 1.00 85.12 201 THR A CA 1
ATOM 1502 C C . THR A 1 201 ? 10.089 18.789 12.161 1.00 85.12 201 THR A C 1
ATOM 1504 O O . THR A 1 201 ? 8.873 18.714 12.346 1.00 85.12 201 THR A O 1
ATOM 1507 N N . GLU A 1 202 ? 10.584 19.398 11.080 1.00 88.81 202 GLU A N 1
ATOM 1508 C CA . GLU A 1 202 ? 9.727 19.949 10.027 1.00 88.81 202 GLU A CA 1
ATOM 1509 C C . GLU A 1 202 ? 9.472 18.924 8.942 1.00 88.81 202 GLU A C 1
ATOM 1511 O O . GLU A 1 202 ? 10.399 18.304 8.423 1.00 88.81 202 GLU A O 1
ATOM 1516 N N . LEU A 1 203 ? 8.208 18.834 8.545 1.00 89.50 203 LEU A N 1
ATOM 1517 C CA . LEU A 1 203 ? 7.783 18.096 7.381 1.00 89.50 203 LEU A CA 1
ATOM 1518 C C . LEU A 1 203 ? 7.792 19.031 6.171 1.00 89.50 203 LEU A C 1
ATOM 1520 O O . LEU A 1 203 ? 7.283 20.154 6.207 1.00 89.50 203 LEU A O 1
ATOM 1524 N N . MET A 1 204 ? 8.360 18.555 5.073 1.00 91.94 204 MET A N 1
ATOM 1525 C CA . MET A 1 204 ? 8.423 19.276 3.809 1.00 91.94 204 MET A CA 1
ATOM 1526 C C . MET A 1 204 ? 7.965 18.358 2.683 1.00 91.94 204 MET A C 1
ATOM 1528 O O . MET A 1 204 ? 8.214 17.156 2.720 1.00 91.94 204 MET A O 1
ATOM 1532 N N . ARG A 1 205 ? 7.314 18.911 1.660 1.00 94.06 205 ARG A N 1
ATOM 1533 C CA . ARG A 1 205 ? 6.948 18.159 0.455 1.00 94.06 205 ARG A CA 1
ATOM 1534 C C . ARG A 1 205 ? 7.900 18.501 -0.678 1.00 94.06 205 ARG A C 1
ATOM 1536 O O . ARG A 1 205 ? 8.051 19.674 -0.996 1.00 94.06 205 ARG A O 1
ATOM 1543 N N . VAL A 1 206 ? 8.475 17.496 -1.326 1.00 95.56 206 VAL A N 1
ATOM 1544 C CA . VAL A 1 206 ? 9.289 17.675 -2.534 1.00 95.56 206 VAL A CA 1
ATOM 1545 C C . VAL A 1 206 ? 8.392 18.087 -3.697 1.00 95.56 206 VAL A C 1
ATOM 1547 O O . VAL A 1 206 ? 7.540 17.315 -4.132 1.00 95.56 206 VAL A O 1
ATOM 1550 N N . ASP A 1 207 ? 8.586 19.291 -4.223 1.00 96.06 207 ASP A N 1
ATOM 1551 C CA . ASP A 1 207 ? 7.818 19.801 -5.363 1.00 96.06 207 ASP A CA 1
ATOM 1552 C C . ASP A 1 207 ? 8.553 19.583 -6.689 1.00 96.06 207 ASP A C 1
ATOM 1554 O O . ASP A 1 207 ? 7.921 19.375 -7.724 1.00 96.06 207 ASP A O 1
ATOM 1558 N N . GLU A 1 208 ? 9.888 19.598 -6.666 1.00 96.19 208 GLU A N 1
ATOM 1559 C CA . GLU A 1 208 ? 10.704 19.492 -7.873 1.00 96.19 208 GLU A CA 1
ATOM 1560 C C . GLU A 1 208 ? 12.079 18.884 -7.580 1.00 96.19 208 GLU A C 1
ATOM 1562 O O . GLU A 1 208 ? 12.721 19.206 -6.579 1.00 96.19 208 GLU A O 1
ATOM 1567 N N . ILE A 1 209 ? 12.553 18.040 -8.499 1.00 94.12 209 ILE A N 1
ATOM 1568 C CA . ILE A 1 209 ? 13.955 17.623 -8.570 1.00 94.12 209 ILE A CA 1
ATOM 1569 C C . ILE A 1 209 ? 14.637 18.528 -9.599 1.00 94.12 209 ILE A C 1
ATOM 1571 O O . ILE A 1 209 ? 14.416 18.356 -10.797 1.00 94.12 209 ILE A O 1
ATOM 1575 N N . VAL A 1 210 ? 15.412 19.505 -9.130 1.00 93.31 210 VAL A N 1
ATOM 1576 C CA . VAL A 1 210 ? 15.945 20.589 -9.971 1.00 93.31 210 VAL A CA 1
ATOM 1577 C C . VAL A 1 210 ? 17.147 20.105 -10.776 1.00 93.31 210 VAL A C 1
ATOM 1579 O O . VAL A 1 210 ? 17.181 20.220 -12.000 1.00 93.31 210 VAL A O 1
ATOM 1582 N N . ASP A 1 211 ? 18.128 19.528 -10.087 1.00 91.06 211 ASP A N 1
ATOM 1583 C CA . ASP A 1 211 ? 19.342 18.978 -10.683 1.00 91.06 211 ASP A CA 1
ATOM 1584 C C . ASP A 1 211 ? 19.918 17.844 -9.817 1.00 91.06 211 ASP A C 1
ATOM 1586 O O . ASP A 1 211 ? 19.240 17.296 -8.947 1.00 91.06 211 ASP A O 1
ATOM 1590 N N . THR A 1 212 ? 21.168 17.448 -10.073 1.00 90.06 212 THR A N 1
ATOM 1591 C CA . THR A 1 212 ? 21.857 16.370 -9.344 1.00 90.06 212 THR A CA 1
ATOM 1592 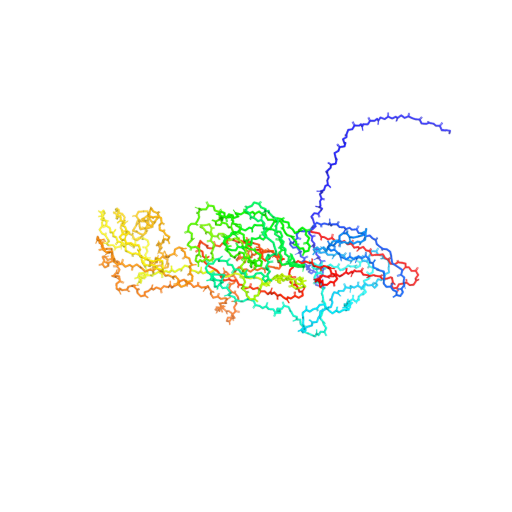C C . THR A 1 212 ? 22.193 16.706 -7.891 1.00 90.06 212 THR A C 1
ATOM 1594 O O . THR A 1 212 ? 22.620 15.825 -7.153 1.00 90.06 212 THR A O 1
ATOM 1597 N N . THR A 1 213 ? 22.052 17.963 -7.488 1.00 92.94 213 THR A N 1
ATOM 1598 C CA . THR A 1 213 ? 22.505 18.521 -6.208 1.00 92.94 213 THR A CA 1
ATOM 1599 C C . THR A 1 213 ? 21.428 19.337 -5.501 1.00 92.94 213 THR A C 1
ATOM 1601 O O . THR A 1 213 ? 21.709 19.916 -4.458 1.00 92.94 213 THR A O 1
ATOM 1604 N N . SER A 1 214 ? 20.208 19.433 -6.031 1.00 92.06 214 SER A N 1
ATOM 1605 C CA . SER A 1 214 ? 19.176 20.270 -5.422 1.00 92.06 214 SER A CA 1
ATOM 1606 C C . SER A 1 214 ? 17.754 19.787 -5.683 1.00 92.06 214 SER A C 1
ATOM 1608 O O . SER A 1 214 ? 17.420 19.244 -6.742 1.00 92.06 214 SER A O 1
ATOM 1610 N N . ILE A 1 215 ? 16.909 20.007 -4.677 1.00 94.94 215 ILE A N 1
ATOM 1611 C CA . ILE A 1 215 ? 15.463 19.785 -4.721 1.00 94.94 215 ILE A CA 1
ATOM 1612 C C . ILE A 1 215 ? 14.741 21.039 -4.226 1.00 94.94 215 ILE A C 1
ATOM 1614 O O . ILE A 1 215 ? 15.235 21.725 -3.331 1.00 94.94 215 ILE A O 1
ATOM 1618 N N . ASN A 1 216 ? 13.566 21.326 -4.786 1.00 94.44 216 ASN A N 1
ATOM 1619 C CA . ASN A 1 216 ? 12.676 22.362 -4.265 1.00 94.44 216 ASN A CA 1
ATOM 1620 C C . ASN A 1 216 ? 11.559 21.731 -3.437 1.00 94.44 216 ASN A C 1
ATOM 1622 O O . ASN A 1 216 ? 11.038 20.667 -3.788 1.00 94.44 216 ASN A O 1
ATOM 1626 N N . VAL A 1 217 ? 11.178 22.405 -2.354 1.00 94.50 217 VAL A N 1
ATOM 1627 C CA . VAL A 1 217 ? 10.207 21.914 -1.382 1.00 94.50 217 VAL A CA 1
ATOM 1628 C C . VAL A 1 217 ? 9.180 22.965 -0.968 1.00 94.50 217 VAL A C 1
ATOM 1630 O O . VAL A 1 217 ? 9.484 24.152 -0.821 1.00 94.50 217 VAL A O 1
ATOM 1633 N N . THR A 1 218 ? 7.979 22.489 -0.659 1.00 93.12 218 THR A N 1
ATOM 1634 C CA . THR A 1 218 ? 6.999 23.210 0.145 1.00 93.12 218 THR A CA 1
ATOM 1635 C C . THR A 1 218 ? 7.293 22.914 1.607 1.00 93.12 218 THR A C 1
ATOM 1637 O O . THR A 1 218 ? 7.381 21.757 2.018 1.00 93.12 218 THR A O 1
ATOM 1640 N N . ARG A 1 219 ? 7.435 23.975 2.391 1.00 90.94 219 ARG A N 1
ATOM 1641 C CA . ARG A 1 219 ? 7.805 23.936 3.807 1.00 90.94 219 ARG A CA 1
ATOM 1642 C C . ARG A 1 219 ? 6.600 23.914 4.729 1.00 90.94 219 ARG A C 1
ATOM 1644 O O . ARG A 1 219 ? 5.491 24.191 4.275 1.00 90.94 219 ARG A O 1
ATOM 1651 N N . ALA A 1 220 ? 6.840 23.644 6.014 1.00 88.44 220 ALA A N 1
ATOM 1652 C CA . ALA A 1 220 ? 5.789 23.622 7.036 1.00 88.44 220 ALA A CA 1
ATOM 1653 C C . ALA A 1 220 ? 4.585 22.739 6.635 1.00 88.44 220 ALA A C 1
ATOM 1655 O O . ALA A 1 220 ? 3.420 23.092 6.834 1.00 88.44 220 ALA A O 1
ATOM 1656 N N . PHE A 1 221 ? 4.866 21.613 5.978 1.00 87.19 221 PHE A N 1
ATOM 1657 C CA . PHE A 1 221 ? 3.841 20.738 5.433 1.00 87.19 221 PHE A CA 1
ATOM 1658 C C . PHE A 1 221 ? 3.134 19.975 6.566 1.00 87.19 221 PHE A C 1
ATOM 1660 O O . PHE A 1 221 ? 3.705 19.753 7.630 1.00 87.19 221 PHE A O 1
ATOM 1667 N N . LEU A 1 222 ? 1.864 19.603 6.365 1.00 82.81 222 LEU A N 1
ATOM 1668 C CA . LEU A 1 222 ? 1.022 18.944 7.385 1.00 82.81 222 LEU A CA 1
ATOM 1669 C C . LEU A 1 222 ? 0.967 19.679 8.745 1.00 82.81 222 LEU A C 1
ATOM 1671 O O . LEU A 1 222 ? 0.778 19.053 9.785 1.00 82.81 222 LEU A O 1
ATOM 1675 N N . GLY A 1 223 ? 1.118 21.007 8.741 1.00 81.25 223 GLY A N 1
ATOM 1676 C CA . GLY A 1 223 ? 1.037 21.835 9.946 1.00 81.25 223 GLY A CA 1
ATOM 1677 C C . GLY A 1 223 ? 2.305 21.844 10.806 1.00 81.25 223 GLY A C 1
ATOM 1678 O O . GLY A 1 223 ? 2.259 22.337 11.933 1.00 81.25 223 GLY A O 1
ATOM 1679 N N . SER A 1 224 ? 3.435 21.324 10.308 1.00 85.19 224 SER A N 1
ATOM 1680 C CA . SER A 1 224 ? 4.718 21.449 11.005 1.00 85.19 224 SER A CA 1
ATOM 1681 C C . SER A 1 224 ? 5.225 22.895 11.005 1.00 85.19 224 SER A C 1
ATOM 1683 O O . SER A 1 224 ? 4.830 23.714 10.180 1.00 85.19 224 SER A O 1
ATOM 1685 N N . THR A 1 225 ? 6.162 23.221 11.893 1.00 87.81 225 THR A N 1
ATOM 1686 C CA . THR A 1 225 ? 6.746 24.571 11.960 1.00 87.81 225 THR A CA 1
ATOM 1687 C C . THR A 1 225 ? 8.013 24.651 11.115 1.00 87.81 225 THR A C 1
ATOM 1689 O O . THR A 1 225 ? 8.886 23.798 11.245 1.00 87.81 225 THR A O 1
ATOM 1692 N N . ALA A 1 226 ? 8.142 25.689 10.286 1.00 88.75 226 ALA A N 1
ATOM 1693 C CA . ALA A 1 226 ? 9.381 25.946 9.556 1.00 88.75 226 ALA A CA 1
ATOM 1694 C C . ALA A 1 226 ? 10.528 26.312 10.513 1.00 88.75 226 ALA A C 1
ATOM 1696 O O . ALA A 1 226 ? 10.379 27.234 11.320 1.00 88.75 226 ALA A O 1
ATOM 1697 N N . ALA A 1 227 ? 11.678 25.640 10.405 1.00 85.94 227 ALA A N 1
ATOM 1698 C CA . ALA A 1 227 ? 12.859 25.932 11.225 1.00 85.94 227 ALA A CA 1
ATOM 1699 C C . ALA A 1 227 ? 14.134 26.149 10.393 1.00 85.94 227 ALA A C 1
ATOM 1701 O O . ALA A 1 227 ? 14.178 25.907 9.193 1.00 85.94 227 ALA A O 1
ATOM 1702 N N . SER A 1 228 ? 15.187 26.679 11.013 1.00 84.81 228 SER A N 1
ATOM 1703 C CA . SER A 1 228 ? 16.506 26.752 10.374 1.00 84.81 228 SER A CA 1
ATOM 1704 C C . SER A 1 228 ? 17.306 25.516 10.758 1.00 84.81 228 SER A C 1
ATOM 1706 O O 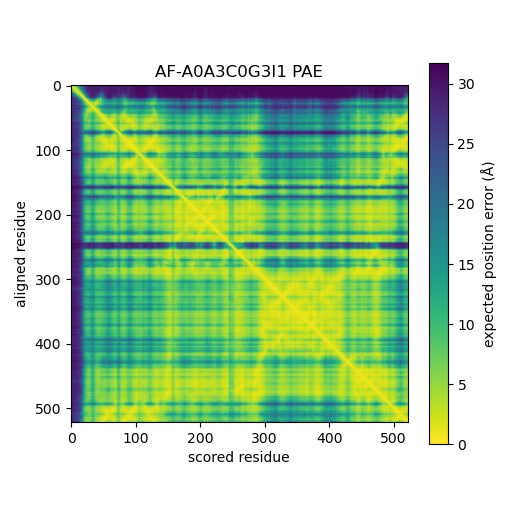. SER A 1 228 ? 17.357 25.184 11.940 1.00 84.81 228 SER A O 1
ATOM 1708 N N . TYR A 1 229 ? 17.985 24.907 9.791 1.00 81.94 229 TYR A N 1
ATOM 1709 C CA . TYR A 1 229 ? 18.783 23.696 10.001 1.00 81.94 229 TYR A CA 1
ATOM 1710 C C . TYR A 1 229 ? 20.272 23.968 9.800 1.00 81.94 229 TYR A C 1
ATOM 1712 O O . TYR A 1 229 ? 20.646 24.967 9.177 1.00 81.94 229 TYR A O 1
ATOM 1720 N N . GLY A 1 230 ? 21.129 23.116 10.361 1.00 77.31 230 GLY A N 1
ATOM 1721 C CA . GLY A 1 230 ? 22.559 23.139 10.082 1.00 77.31 230 GLY A CA 1
ATOM 1722 C C . GLY A 1 230 ? 22.897 22.650 8.671 1.00 77.31 230 GLY A C 1
ATOM 1723 O O . GLY A 1 230 ? 22.033 22.441 7.820 1.00 77.31 230 GLY A O 1
ATOM 1724 N N . THR A 1 231 ? 24.191 22.484 8.417 1.00 81.50 231 THR A N 1
ATOM 1725 C CA . THR A 1 231 ? 24.688 21.651 7.313 1.00 81.50 231 THR A CA 1
ATOM 1726 C C . THR A 1 231 ? 24.839 20.212 7.798 1.00 81.50 231 THR A C 1
ATOM 1728 O O . THR A 1 231 ? 25.116 20.009 8.978 1.00 81.50 231 THR A O 1
ATOM 1731 N N . SER A 1 232 ? 24.751 19.241 6.890 1.00 87.81 232 SER A N 1
ATOM 1732 C CA . SER A 1 232 ? 24.849 17.800 7.176 1.00 87.81 232 SER A CA 1
ATOM 1733 C C . SER A 1 232 ? 23.733 17.274 8.076 1.00 87.81 232 SER A C 1
ATOM 1735 O O . SER A 1 232 ? 23.947 16.393 8.900 1.00 87.81 232 SER A O 1
ATOM 1737 N N . GLU A 1 233 ? 22.537 17.841 7.932 1.00 90.88 233 GLU A N 1
ATOM 1738 C CA . GLU A 1 233 ? 21.343 17.371 8.636 1.00 90.88 233 GLU A CA 1
ATOM 1739 C C . GLU A 1 233 ? 20.705 16.225 7.859 1.00 90.88 233 GLU A C 1
ATOM 1741 O O . GLU A 1 233 ? 20.435 16.376 6.660 1.00 90.88 233 GLU A O 1
ATOM 1746 N N . ASP A 1 234 ? 20.448 15.118 8.552 1.00 91.00 234 ASP A N 1
ATOM 1747 C CA . ASP A 1 234 ? 19.860 13.911 7.980 1.00 91.00 234 ASP A CA 1
ATOM 1748 C C . ASP A 1 234 ? 18.435 14.173 7.485 1.00 91.00 234 ASP A C 1
ATOM 1750 O O . ASP A 1 234 ? 17.569 14.698 8.200 1.00 91.00 234 ASP A O 1
ATOM 1754 N N . ILE A 1 235 ? 18.176 13.758 6.250 1.00 91.50 235 ILE A N 1
ATOM 1755 C CA . ILE A 1 235 ? 16.863 13.837 5.624 1.00 91.50 235 ILE A CA 1
ATOM 1756 C C . ILE A 1 235 ? 16.188 12.478 5.767 1.00 91.50 235 ILE A C 1
ATOM 1758 O O . ILE A 1 235 ? 16.743 11.445 5.401 1.00 91.50 235 ILE A O 1
ATOM 1762 N N . HIS A 1 236 ? 14.955 12.472 6.256 1.00 90.19 236 HIS A N 1
ATOM 1763 C CA . HIS A 1 236 ? 14.184 11.249 6.460 1.00 90.19 236 HIS A CA 1
ATOM 1764 C C . HIS A 1 236 ? 12.921 11.247 5.600 1.00 90.19 236 HIS A C 1
ATOM 1766 O O . HIS A 1 236 ? 12.378 12.303 5.296 1.00 90.19 236 HIS A O 1
ATOM 1772 N N . PHE A 1 237 ? 12.406 10.073 5.249 1.00 90.00 237 PHE A N 1
ATOM 1773 C CA . PHE A 1 237 ? 11.048 9.907 4.736 1.00 90.00 237 PHE A CA 1
ATOM 1774 C C . PHE A 1 237 ? 10.042 9.896 5.884 1.00 90.00 237 PHE A C 1
ATOM 1776 O O . PHE A 1 237 ? 10.279 9.250 6.906 1.00 90.00 237 PHE A O 1
ATOM 1783 N N . TYR A 1 238 ? 8.904 10.562 5.694 1.00 88.44 238 TYR A N 1
ATOM 1784 C CA . TYR A 1 238 ? 7.772 10.476 6.614 1.00 88.44 238 TYR A CA 1
ATOM 1785 C C . TYR A 1 238 ? 6.941 9.213 6.339 1.00 88.44 238 TYR A C 1
ATOM 1787 O O . TYR A 1 238 ? 6.552 8.959 5.199 1.00 88.44 238 TYR A O 1
ATOM 1795 N N . THR A 1 239 ? 6.666 8.426 7.381 1.00 85.25 239 THR A N 1
ATOM 1796 C CA . THR A 1 239 ? 5.901 7.163 7.302 1.00 85.25 239 THR A CA 1
ATOM 1797 C C . THR A 1 239 ? 4.496 7.257 7.898 1.00 85.25 239 THR A C 1
ATOM 1799 O O . THR A 1 239 ? 3.701 6.315 7.795 1.00 85.25 239 THR A O 1
ATOM 1802 N N . GLY A 1 240 ? 4.165 8.395 8.514 1.00 83.69 240 GLY A N 1
ATOM 1803 C CA . GLY A 1 240 ? 2.849 8.636 9.091 1.00 83.69 240 GLY A CA 1
ATOM 1804 C C . GLY A 1 240 ? 1.750 8.754 8.033 1.00 83.69 240 GLY A C 1
ATOM 1805 O O . GLY A 1 240 ? 1.991 8.733 6.828 1.00 83.69 240 GLY A O 1
ATOM 1806 N N . ASN A 1 241 ? 0.504 8.857 8.485 1.00 86.69 241 ASN A N 1
ATOM 1807 C CA . ASN A 1 241 ? -0.634 9.003 7.584 1.00 86.69 241 ASN A CA 1
ATOM 1808 C C . ASN A 1 241 ? -0.748 10.460 7.108 1.00 86.69 241 ASN A C 1
ATOM 1810 O O . ASN A 1 241 ? -1.039 11.366 7.885 1.00 86.69 241 ASN A O 1
ATOM 1814 N N . HIS A 1 242 ? -0.569 10.690 5.810 1.00 86.50 242 HIS A N 1
ATOM 1815 C CA . HIS A 1 242 ? -0.577 12.017 5.191 1.00 86.50 242 HIS A CA 1
ATOM 1816 C C . HIS A 1 242 ? -1.960 12.694 5.246 1.00 86.50 242 HIS A C 1
ATOM 1818 O O . HIS A 1 242 ? -2.071 13.886 4.969 1.00 86.50 242 HIS A O 1
ATOM 1824 N N . LEU A 1 243 ? -3.021 11.958 5.597 1.00 82.12 243 LEU A N 1
ATOM 1825 C CA . LEU A 1 243 ? -4.382 12.488 5.741 1.00 82.12 243 LEU A CA 1
ATOM 1826 C C . LEU A 1 243 ? -4.649 13.134 7.111 1.00 82.12 243 LEU A C 1
ATOM 1828 O O . LEU A 1 243 ? -5.719 13.700 7.319 1.00 82.12 243 LEU A O 1
ATOM 1832 N N . VAL A 1 244 ? -3.691 13.060 8.038 1.00 71.00 244 VAL A N 1
ATOM 1833 C CA . VAL A 1 244 ? -3.850 13.490 9.439 1.00 71.00 244 VAL A CA 1
ATOM 1834 C C . VAL A 1 244 ? -3.547 14.995 9.642 1.00 71.00 244 VAL A C 1
ATOM 1836 O O . VAL A 1 244 ? -3.837 15.556 10.698 1.00 71.00 244 VAL A O 1
ATOM 1839 N N . GLY A 1 245 ? -3.044 15.712 8.626 1.00 53.81 245 GLY A N 1
ATOM 1840 C CA . GLY A 1 245 ? -2.605 17.114 8.750 1.00 53.81 245 GLY A CA 1
ATOM 1841 C C . GLY A 1 245 ? -3.702 18.188 8.642 1.00 53.81 245 GLY A C 1
ATOM 1842 O O . GLY A 1 245 ? -4.209 18.426 7.550 1.00 53.81 245 GLY A O 1
ATOM 1843 N N . ASP A 1 246 ? -4.026 18.816 9.787 1.00 43.50 246 ASP A N 1
ATOM 1844 C CA . ASP A 1 246 ? -4.330 20.260 10.036 1.00 43.50 246 ASP A CA 1
A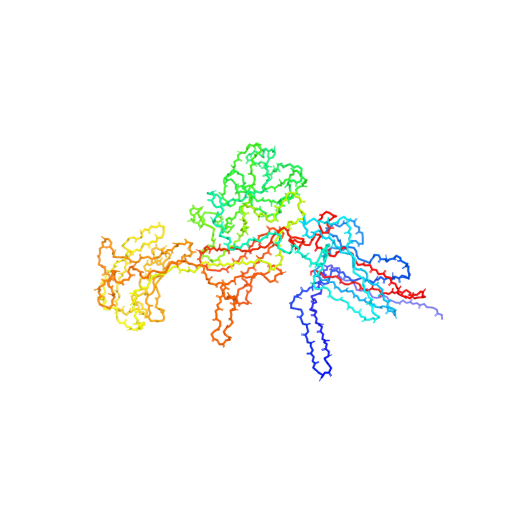TOM 1845 C C . ASP A 1 246 ? -4.862 20.485 11.484 1.00 43.50 246 ASP A C 1
ATOM 1847 O O . ASP A 1 246 ? -5.682 21.364 11.755 1.00 43.50 246 ASP A O 1
ATOM 1851 N N . GLY A 1 247 ? -4.467 19.637 12.447 1.00 45.72 247 GLY A N 1
ATOM 1852 C CA . GLY A 1 247 ? -5.026 19.651 13.810 1.00 45.72 247 GLY A CA 1
ATOM 1853 C C . GLY A 1 247 ? -6.401 18.977 13.945 1.00 45.72 247 GLY A C 1
ATOM 1854 O O . GLY A 1 247 ? -7.133 19.271 14.887 1.00 45.72 247 GLY A O 1
ATOM 1855 N N . LYS A 1 248 ? -6.777 18.095 13.003 1.00 41.88 248 LYS A N 1
ATOM 1856 C CA . LYS A 1 248 ? -8.106 17.447 12.955 1.00 41.88 248 LYS A CA 1
ATOM 1857 C C . LYS A 1 248 ? -8.152 15.999 13.447 1.00 41.88 248 LYS A C 1
ATOM 1859 O O . LYS A 1 248 ? -9.241 15.492 13.679 1.00 41.88 248 LYS A O 1
ATOM 1864 N N . GLU A 1 249 ? -7.010 15.361 13.672 1.00 50.09 249 GLU A N 1
ATOM 1865 C CA . GLU A 1 249 ? -6.918 14.051 14.323 1.00 50.09 249 GLU A CA 1
ATOM 1866 C C . GLU A 1 249 ? -5.798 14.145 15.378 1.00 50.09 249 GLU A C 1
ATOM 1868 O O . GLU A 1 249 ? -4.623 14.280 15.049 1.00 50.09 249 GLU A O 1
ATOM 1873 N N . SER A 1 250 ? -6.181 14.170 16.660 1.00 44.19 250 SER A N 1
ATOM 1874 C CA . SER A 1 250 ? -5.260 14.177 17.805 1.00 44.19 250 SER A CA 1
ATOM 1875 C C . SER A 1 250 ? -4.814 12.750 18.101 1.00 44.19 250 SER A C 1
ATOM 1877 O O . SER A 1 250 ? -5.281 12.135 19.060 1.00 44.19 250 SER A O 1
ATOM 1879 N N . ASP A 1 251 ? -3.915 12.229 17.276 1.00 49.78 251 ASP A N 1
ATOM 1880 C CA . ASP A 1 251 ? -3.124 11.063 17.645 1.00 49.78 251 ASP A CA 1
ATOM 1881 C C . ASP A 1 251 ? -1.797 11.537 18.195 1.00 49.78 251 ASP A C 1
ATOM 1883 O O . ASP A 1 251 ? -1.155 12.412 17.625 1.00 49.78 251 ASP A O 1
ATOM 1887 N N . SER A 1 252 ? -1.398 10.975 19.328 1.00 49.44 252 SER A N 1
ATOM 1888 C CA . SER A 1 252 ? -0.231 11.342 20.136 1.00 49.44 252 SER A CA 1
ATOM 1889 C C . SER A 1 252 ? 1.127 11.147 19.446 1.00 49.44 252 SER A C 1
ATOM 1891 O O . SER A 1 252 ? 2.144 11.056 20.122 1.00 49.44 252 SER A O 1
ATOM 1893 N N . ASN A 1 253 ? 1.173 11.075 18.117 1.00 54.34 253 ASN A N 1
ATOM 1894 C CA . ASN A 1 253 ? 2.343 10.726 17.326 1.00 54.34 253 ASN A CA 1
ATOM 1895 C C . ASN A 1 253 ? 2.973 9.366 17.695 1.00 54.34 253 ASN A C 1
ATOM 1897 O O . ASN A 1 253 ? 4.170 9.165 17.516 1.00 54.34 253 ASN A O 1
ATOM 1901 N N . THR A 1 254 ? 2.182 8.416 18.203 1.00 65.19 254 THR A N 1
ATOM 1902 C CA . THR A 1 254 ? 2.704 7.134 18.715 1.00 65.19 254 THR A CA 1
ATOM 1903 C C . THR A 1 254 ? 2.483 5.934 17.799 1.00 65.19 254 THR A C 1
ATOM 1905 O O . THR A 1 254 ? 3.147 4.923 17.991 1.00 65.19 254 THR A O 1
ATOM 1908 N N . ASN A 1 255 ? 1.564 5.998 16.827 1.00 79.75 255 ASN A N 1
ATOM 1909 C CA . ASN A 1 255 ? 1.172 4.840 16.013 1.00 79.75 255 ASN A CA 1
ATOM 1910 C C . ASN A 1 255 ? 0.819 5.267 14.581 1.00 79.75 255 ASN A C 1
ATOM 1912 O O . ASN A 1 255 ? 0.142 6.277 14.379 1.00 79.75 255 ASN A O 1
ATOM 1916 N N . VAL A 1 256 ? 1.245 4.487 13.585 1.00 84.00 256 VAL A N 1
ATOM 1917 C CA . VAL A 1 256 ? 0.842 4.643 12.181 1.00 84.00 256 VAL A CA 1
ATOM 1918 C C . VAL A 1 256 ? -0.415 3.822 11.927 1.00 84.00 256 VAL A C 1
ATOM 1920 O O . VAL A 1 256 ? -0.420 2.602 12.079 1.00 84.00 256 VAL A O 1
ATOM 1923 N N . ARG A 1 257 ? -1.491 4.496 11.520 1.00 87.50 257 ARG A N 1
ATOM 1924 C CA . ARG A 1 257 ? -2.822 3.893 11.404 1.00 87.50 257 ARG A CA 1
ATOM 1925 C C . ARG A 1 257 ? -3.709 4.603 10.387 1.00 87.50 257 ARG A C 1
ATOM 1927 O O . ARG A 1 257 ? -3.402 5.709 9.930 1.00 87.50 257 ARG A O 1
ATOM 1934 N N . THR A 1 258 ? -4.825 3.969 10.046 1.00 89.88 258 THR A N 1
ATOM 1935 C CA . THR A 1 258 ? -5.900 4.602 9.271 1.00 89.88 258 THR A CA 1
ATOM 1936 C C . THR A 1 258 ? -6.577 5.736 10.058 1.00 89.88 258 THR A C 1
ATOM 1938 O O . THR A 1 258 ? -6.496 5.797 11.284 1.00 89.88 258 THR A O 1
ATOM 1941 N N . ASP A 1 259 ? -7.231 6.668 9.363 1.00 87.75 259 ASP A N 1
ATOM 1942 C CA . ASP A 1 259 ? -7.989 7.764 9.979 1.00 87.75 259 ASP A CA 1
ATOM 1943 C C . ASP A 1 259 ? -9.365 7.300 10.515 1.00 87.75 259 ASP A C 1
ATOM 1945 O O . ASP A 1 259 ? -9.742 6.125 10.431 1.00 87.75 259 ASP A O 1
ATOM 1949 N N . ALA A 1 260 ? -10.158 8.232 11.053 1.00 86.25 260 ALA A N 1
ATOM 1950 C CA . ALA A 1 260 ? -11.528 7.971 11.508 1.00 86.25 260 ALA A CA 1
ATOM 1951 C C . ALA A 1 260 ? -12.514 7.548 10.395 1.00 86.25 260 ALA A C 1
ATOM 1953 O O . ALA A 1 260 ? -13.635 7.141 10.686 1.00 86.25 260 ALA A O 1
ATOM 1954 N N . SER A 1 261 ? -12.131 7.652 9.123 1.00 89.06 261 SER A N 1
ATOM 1955 C CA . SER A 1 261 ? -12.875 7.115 7.974 1.00 89.06 261 SER A CA 1
ATOM 1956 C C . SER A 1 261 ? -12.252 5.824 7.430 1.00 89.06 261 SER A C 1
ATOM 1958 O O . SER A 1 261 ? -12.654 5.360 6.365 1.00 89.06 261 SER A O 1
ATOM 1960 N N . GLY A 1 262 ? -11.264 5.256 8.127 1.00 91.44 262 GLY A N 1
ATOM 1961 C CA . GLY A 1 262 ? -10.569 4.043 7.718 1.00 91.44 262 GLY A CA 1
ATOM 1962 C C . GLY A 1 262 ? -9.540 4.246 6.606 1.00 91.44 262 GLY A C 1
ATOM 1963 O O . GLY A 1 262 ? -9.061 3.275 6.033 1.00 91.44 262 GLY A O 1
ATOM 1964 N N . ARG A 1 263 ? -9.163 5.485 6.285 1.00 93.12 263 ARG A N 1
ATOM 1965 C CA . ARG A 1 263 ? -8.268 5.797 5.165 1.00 93.12 263 ARG A CA 1
ATOM 1966 C C . ARG A 1 263 ? -6.825 5.954 5.616 1.00 93.12 263 ARG A C 1
ATOM 1968 O O . ARG A 1 263 ? -6.545 6.577 6.639 1.00 93.12 263 ARG A O 1
ATOM 1975 N N . TYR A 1 264 ? -5.901 5.483 4.796 1.00 92.19 264 TYR A N 1
ATOM 1976 C CA . TYR A 1 264 ? -4.478 5.772 4.923 1.00 92.19 264 TYR A CA 1
ATOM 1977 C C . TYR A 1 264 ? -3.928 6.274 3.591 1.00 92.19 264 TYR A C 1
ATOM 1979 O O . TYR A 1 264 ? -4.347 5.819 2.522 1.00 92.19 264 TYR A O 1
ATOM 1987 N N . ALA A 1 265 ? -2.985 7.208 3.658 1.00 92.19 265 ALA A N 1
ATOM 1988 C CA . ALA A 1 265 ? -2.151 7.585 2.530 1.00 92.19 265 ALA A CA 1
ATOM 1989 C C . ALA A 1 265 ? -0.729 7.872 3.023 1.00 92.19 265 ALA A C 1
ATOM 1991 O O . ALA A 1 265 ? -0.571 8.638 3.969 1.00 92.19 265 ALA A O 1
ATOM 1992 N N . GLY A 1 266 ? 0.292 7.281 2.409 1.00 90.19 266 GLY A N 1
ATOM 1993 C CA . GLY A 1 266 ? 1.672 7.485 2.852 1.00 90.19 266 GLY A CA 1
ATOM 1994 C C . GLY A 1 266 ? 2.662 6.449 2.337 1.00 90.19 266 GLY A C 1
ATOM 1995 O O . GLY A 1 266 ? 2.340 5.631 1.474 1.00 90.19 266 GLY A O 1
ATOM 1996 N N . ASN A 1 267 ? 3.880 6.508 2.871 1.00 89.00 267 ASN A N 1
ATOM 1997 C CA . ASN A 1 267 ? 5.006 5.654 2.503 1.00 89.00 267 ASN A CA 1
ATOM 1998 C C . ASN A 1 267 ? 5.399 4.749 3.686 1.00 89.00 267 ASN A C 1
ATOM 2000 O O . ASN A 1 267 ? 6.168 5.177 4.545 1.00 89.00 267 ASN A O 1
ATOM 2004 N N . PRO A 1 268 ? 4.916 3.496 3.758 1.00 86.75 268 PRO A N 1
ATOM 2005 C CA . PRO A 1 268 ? 5.140 2.617 4.907 1.00 86.75 268 PRO A CA 1
ATOM 2006 C C . PRO A 1 268 ? 6.512 1.921 4.836 1.00 86.75 268 PRO A C 1
ATOM 2008 O O . PRO A 1 268 ? 6.606 0.695 4.802 1.00 86.75 268 PRO A O 1
ATOM 2011 N N . PHE A 1 269 ? 7.587 2.703 4.738 1.00 84.88 269 PHE A N 1
ATOM 2012 C CA . PHE A 1 269 ? 8.941 2.175 4.587 1.00 84.88 269 PHE A CA 1
ATOM 2013 C C . PHE A 1 269 ? 9.512 1.619 5.885 1.00 84.88 269 PHE A C 1
ATOM 2015 O O . PHE A 1 269 ? 9.169 2.058 6.978 1.00 84.88 269 PHE A O 1
ATOM 2022 N N . LYS A 1 270 ? 10.455 0.688 5.734 1.00 80.50 270 LYS A N 1
ATOM 2023 C CA . LYS A 1 270 ? 11.255 0.123 6.818 1.00 80.50 270 LYS A CA 1
ATOM 2024 C C . LYS A 1 270 ? 12.665 0.717 6.811 1.00 80.50 270 LYS A C 1
ATOM 2026 O O . LYS A 1 270 ? 13.290 0.816 5.758 1.00 80.50 270 LYS A O 1
ATOM 2031 N N . THR A 1 271 ? 13.175 1.039 7.999 1.00 66.81 271 THR A N 1
ATOM 2032 C CA . THR A 1 271 ? 14.433 1.775 8.246 1.00 66.81 271 THR A CA 1
ATOM 2033 C C . THR A 1 271 ? 15.685 1.200 7.580 1.00 66.81 271 THR A C 1
ATOM 2035 O O . THR A 1 271 ? 16.561 1.963 7.201 1.00 66.81 271 THR A O 1
ATOM 2038 N N . SER A 1 272 ? 15.788 -0.121 7.407 1.00 65.94 272 SER A N 1
ATOM 2039 C CA . SER A 1 272 ? 16.975 -0.769 6.823 1.00 65.94 272 SER A CA 1
ATOM 2040 C C . SER A 1 272 ? 16.825 -1.189 5.359 1.00 65.94 272 SER A C 1
ATOM 2042 O O . SER A 1 272 ? 17.779 -1.685 4.765 1.00 65.94 272 SER A O 1
ATOM 2044 N N . GLN A 1 273 ? 15.629 -1.049 4.783 1.00 74.19 273 GLN A N 1
ATOM 2045 C CA . GLN A 1 273 ? 15.267 -1.592 3.468 1.00 74.19 273 GLN A CA 1
ATOM 2046 C C . GLN A 1 273 ? 14.341 -0.603 2.755 1.00 74.19 273 GLN A C 1
ATOM 2048 O O . GLN A 1 273 ? 13.175 -0.889 2.460 1.00 74.19 273 GLN A O 1
ATOM 2053 N N . VAL A 1 274 ? 14.861 0.605 2.529 1.00 78.62 274 VAL A N 1
ATOM 2054 C CA . VAL A 1 274 ? 14.133 1.642 1.802 1.00 78.62 274 VAL A CA 1
ATOM 2055 C C . VAL A 1 274 ? 14.102 1.266 0.320 1.00 78.62 274 VAL A C 1
ATOM 2057 O O . VAL A 1 274 ? 15.142 0.916 -0.238 1.00 78.62 274 VAL A O 1
ATOM 2060 N N . PRO A 1 275 ? 12.950 1.369 -0.365 1.00 82.69 275 PRO A N 1
ATOM 2061 C CA . PRO A 1 275 ? 12.867 1.051 -1.788 1.00 82.69 275 PRO A CA 1
ATOM 2062 C C . PRO A 1 275 ? 13.657 2.010 -2.686 1.00 82.69 275 PRO A C 1
ATOM 2064 O O . PRO A 1 275 ? 13.568 1.895 -3.898 1.00 82.69 275 PRO A O 1
ATOM 2067 N N . ARG A 1 276 ? 14.348 3.019 -2.151 1.00 85.62 276 ARG A N 1
ATOM 2068 C CA . ARG A 1 276 ? 14.981 4.082 -2.936 1.00 85.62 276 ARG A CA 1
ATOM 2069 C C . ARG A 1 276 ? 16.362 4.386 -2.400 1.00 85.62 276 ARG A C 1
ATOM 2071 O O . ARG A 1 276 ? 16.542 4.488 -1.191 1.00 85.62 276 ARG A O 1
ATOM 2078 N N . THR A 1 277 ? 17.310 4.533 -3.314 1.00 79.31 277 THR A N 1
ATOM 2079 C CA . THR A 1 277 ? 18.735 4.659 -3.018 1.00 79.31 277 THR A CA 1
ATOM 2080 C C . THR A 1 277 ? 19.354 5.802 -3.817 1.00 79.31 277 THR A C 1
ATOM 2082 O O . THR A 1 277 ? 18.777 6.327 -4.771 1.00 79.31 277 THR A O 1
ATOM 2085 N N . THR A 1 278 ? 20.575 6.189 -3.462 1.00 82.62 278 THR A N 1
ATOM 2086 C CA . THR A 1 278 ? 21.338 7.194 -4.216 1.00 82.62 278 THR A CA 1
ATOM 2087 C C . THR A 1 278 ? 21.923 6.648 -5.530 1.00 82.62 278 THR A C 1
ATOM 2089 O O . THR A 1 278 ? 22.338 7.434 -6.385 1.00 82.62 278 THR A O 1
ATOM 2092 N N . SER A 1 279 ? 21.924 5.324 -5.759 1.00 76.19 279 SER A N 1
ATOM 2093 C CA . SER A 1 279 ? 22.375 4.726 -7.029 1.00 76.19 279 SER A CA 1
ATOM 2094 C C . SER A 1 279 ? 21.274 4.722 -8.099 1.00 76.19 279 SER A C 1
ATOM 2096 O O . SER A 1 279 ? 21.565 4.979 -9.271 1.00 76.19 279 SER A O 1
ATOM 2098 N N . ASN A 1 280 ? 20.006 4.553 -7.691 1.00 75.56 280 ASN A N 1
ATOM 2099 C CA . ASN A 1 280 ? 18.797 4.435 -8.526 1.00 75.56 280 ASN A CA 1
ATOM 2100 C C . ASN A 1 280 ? 18.692 3.148 -9.371 1.00 75.56 280 ASN A C 1
ATOM 2102 O O . ASN A 1 280 ? 17.777 2.998 -10.192 1.00 75.56 280 ASN A O 1
ATOM 2106 N N . GLU A 1 281 ? 19.607 2.201 -9.193 1.00 75.31 281 GLU A N 1
ATOM 2107 C CA . GLU A 1 281 ? 19.708 1.021 -10.060 1.00 75.31 281 GLU A CA 1
ATOM 2108 C C . GLU A 1 281 ? 18.513 0.084 -9.868 1.00 75.31 281 GLU A C 1
ATOM 2110 O O . GLU A 1 281 ? 17.791 -0.214 -10.826 1.00 75.31 281 GLU A O 1
ATOM 2115 N N . LEU A 1 282 ? 18.182 -0.221 -8.614 1.00 80.06 282 LEU A N 1
ATOM 2116 C CA . LEU A 1 282 ? 17.154 -1.199 -8.235 1.00 80.06 282 LEU A CA 1
ATOM 2117 C C . LEU A 1 282 ? 16.019 -0.587 -7.416 1.00 80.06 282 LEU A C 1
ATOM 2119 O O . LEU A 1 282 ? 15.293 -1.273 -6.702 1.00 80.06 282 LEU A O 1
ATOM 2123 N N . ASP A 1 283 ? 15.868 0.730 -7.546 1.00 86.75 283 ASP A N 1
ATOM 2124 C CA . ASP A 1 283 ? 14.841 1.477 -6.838 1.00 86.75 283 ASP A CA 1
ATOM 2125 C C . ASP A 1 283 ? 13.428 1.038 -7.223 1.00 86.75 283 ASP A C 1
ATOM 2127 O O . ASP A 1 283 ? 13.086 0.934 -8.409 1.00 86.75 283 ASP A O 1
ATOM 2131 N N . GLY A 1 284 ? 12.610 0.914 -6.192 1.00 89.62 284 GLY A N 1
ATOM 2132 C CA . GLY A 1 284 ? 11.176 0.766 -6.184 1.00 89.62 284 GLY A CA 1
ATOM 2133 C C . GLY A 1 284 ? 10.733 -0.503 -5.470 1.00 89.62 284 GLY A C 1
ATOM 2134 O O . GLY A 1 284 ? 11.525 -1.265 -4.917 1.00 89.62 284 GLY A O 1
ATOM 2135 N N . ILE A 1 285 ? 9.429 -0.730 -5.511 1.00 92.44 285 ILE A N 1
ATOM 2136 C CA . ILE A 1 285 ? 8.791 -1.960 -5.045 1.00 92.44 285 ILE A CA 1
ATOM 2137 C C . ILE A 1 285 ? 8.529 -2.861 -6.253 1.00 92.44 285 ILE A C 1
ATOM 2139 O O . ILE A 1 285 ? 8.194 -2.376 -7.338 1.00 92.44 285 ILE A O 1
ATOM 2143 N N . VAL A 1 286 ? 8.692 -4.173 -6.094 1.00 91.75 286 VAL A N 1
ATOM 2144 C CA . VAL A 1 286 ? 8.351 -5.148 -7.138 1.00 91.75 286 VAL A CA 1
ATOM 2145 C C . VAL A 1 286 ? 6.837 -5.193 -7.319 1.00 91.75 286 VAL A C 1
ATOM 2147 O O . VAL A 1 286 ? 6.094 -5.451 -6.368 1.00 91.75 286 VAL A O 1
ATOM 2150 N N . ALA A 1 287 ? 6.377 -4.958 -8.547 1.00 91.06 287 ALA A N 1
ATOM 2151 C CA . ALA A 1 287 ? 4.957 -4.997 -8.871 1.00 91.06 287 ALA A CA 1
ATOM 2152 C C . ALA A 1 287 ? 4.357 -6.380 -8.566 1.00 91.06 287 ALA A C 1
ATOM 2154 O O . ALA A 1 287 ? 4.907 -7.401 -8.971 1.00 91.06 287 ALA A O 1
ATOM 2155 N N . GLY A 1 288 ? 3.234 -6.402 -7.852 1.00 90.75 288 GLY A N 1
ATOM 2156 C CA . GLY A 1 288 ? 2.518 -7.607 -7.430 1.00 90.75 288 GLY A CA 1
ATOM 2157 C C . GLY A 1 288 ? 3.000 -8.196 -6.104 1.00 90.75 288 GLY A C 1
ATOM 2158 O O . GLY A 1 288 ? 2.411 -9.160 -5.631 1.00 90.75 288 GLY A O 1
ATOM 2159 N N . SER A 1 289 ? 4.058 -7.647 -5.496 1.00 93.06 289 SER A N 1
ATOM 2160 C CA . SER A 1 289 ? 4.598 -8.169 -4.229 1.00 93.06 289 SER A CA 1
ATOM 2161 C C . SER A 1 289 ? 3.986 -7.542 -2.975 1.00 93.06 289 SER A C 1
ATOM 2163 O O . SER A 1 289 ? 4.203 -8.052 -1.880 1.00 93.06 289 SER A O 1
ATOM 2165 N N . PHE A 1 290 ? 3.272 -6.422 -3.115 1.00 94.81 290 PHE A N 1
ATOM 2166 C CA . PHE A 1 290 ? 2.822 -5.632 -1.974 1.00 94.81 290 PHE A CA 1
ATOM 2167 C C . PHE A 1 290 ? 1.542 -6.200 -1.349 1.00 94.81 290 PHE A C 1
ATOM 2169 O O . PHE A 1 290 ? 0.587 -6.524 -2.058 1.00 94.81 290 PHE A O 1
ATOM 2176 N N . TYR A 1 291 ? 1.491 -6.255 -0.020 1.00 94.94 291 TYR A N 1
ATOM 2177 C CA . TYR A 1 291 ? 0.288 -6.615 0.724 1.00 94.94 291 TYR A CA 1
ATOM 2178 C C . TYR A 1 291 ? 0.177 -5.854 2.052 1.00 94.94 291 TYR A C 1
ATOM 2180 O O . TYR A 1 291 ? 1.167 -5.346 2.583 1.00 94.94 291 TYR A O 1
ATOM 2188 N N . ILE A 1 292 ? -1.046 -5.784 2.587 1.00 95.50 292 ILE A N 1
ATOM 2189 C CA . ILE A 1 292 ? -1.382 -5.169 3.877 1.00 95.50 292 ILE A CA 1
ATOM 2190 C C . ILE A 1 292 ? -2.257 -6.133 4.675 1.00 95.50 292 ILE A C 1
ATOM 2192 O O . ILE A 1 292 ? -3.180 -6.743 4.123 1.00 95.50 292 ILE A O 1
ATOM 2196 N N . ARG A 1 293 ? -2.016 -6.211 5.986 1.00 93.69 293 ARG A N 1
ATOM 2197 C CA . ARG A 1 293 ? -2.925 -6.849 6.948 1.00 93.69 293 ARG A CA 1
ATOM 2198 C C . ARG A 1 293 ? -3.252 -5.873 8.067 1.00 93.69 293 ARG A C 1
ATOM 2200 O O . ARG A 1 293 ? -2.352 -5.288 8.665 1.00 93.69 293 ARG A O 1
ATOM 2207 N N . THR A 1 294 ? -4.536 -5.691 8.339 1.00 92.56 294 THR A N 1
ATOM 2208 C CA . THR A 1 294 ? -5.028 -4.823 9.414 1.00 92.56 294 THR A CA 1
ATOM 2209 C C . THR A 1 294 ? -5.293 -5.625 10.677 1.00 92.56 294 THR A C 1
ATOM 2211 O O . THR A 1 294 ? -5.638 -6.806 10.605 1.00 92.56 294 THR A O 1
ATOM 2214 N N . TYR A 1 295 ? -5.172 -4.981 11.833 1.00 92.75 295 TYR A N 1
ATOM 2215 C CA . TYR A 1 295 ? -5.591 -5.583 13.093 1.00 92.75 295 TYR A CA 1
ATOM 2216 C C . TYR A 1 295 ? -7.123 -5.661 13.173 1.00 92.75 295 TYR A C 1
ATOM 2218 O O . TYR A 1 295 ? -7.846 -4.775 12.710 1.00 92.75 295 TYR A O 1
ATOM 2226 N N . ASP A 1 296 ? -7.615 -6.736 13.781 1.00 91.44 296 ASP A N 1
ATOM 2227 C CA . ASP A 1 296 ? -9.001 -6.849 14.221 1.00 91.44 296 ASP A CA 1
ATOM 2228 C C . ASP A 1 296 ? -9.185 -6.151 15.571 1.00 91.44 296 ASP A C 1
ATOM 2230 O O . ASP A 1 296 ? -8.275 -6.128 16.407 1.00 91.44 296 ASP A O 1
ATOM 2234 N N . ASN A 1 297 ? -10.395 -5.649 15.814 1.00 93.06 297 ASN A N 1
ATOM 2235 C CA . ASN A 1 297 ? -10.762 -5.025 17.080 1.00 93.06 297 ASN A CA 1
ATOM 2236 C C . ASN A 1 297 ? -10.609 -5.978 18.270 1.00 93.06 297 ASN A C 1
ATOM 2238 O O . ASN A 1 297 ? -10.992 -7.153 18.217 1.00 93.06 297 ASN A O 1
ATOM 2242 N N . ALA A 1 298 ? -10.116 -5.427 19.377 1.00 95.12 298 ALA A N 1
ATOM 2243 C CA . ALA A 1 298 ? -10.173 -6.095 20.662 1.00 95.12 298 ALA A CA 1
ATOM 2244 C C . ALA A 1 298 ? -11.617 -6.156 21.169 1.00 95.12 298 ALA A C 1
ATOM 2246 O O . ALA A 1 298 ? -12.397 -5.220 20.961 1.00 95.12 298 ALA A O 1
ATOM 2247 N N . TYR A 1 299 ? -11.955 -7.228 21.883 1.00 95.75 299 TYR A N 1
ATOM 2248 C CA . TYR A 1 299 ? -13.245 -7.323 22.554 1.00 95.75 299 TYR A CA 1
ATOM 2249 C C . TYR A 1 299 ? -13.197 -8.078 23.870 1.00 95.75 299 TYR A C 1
ATOM 2251 O O . TYR A 1 299 ? -12.345 -8.936 24.094 1.00 95.75 299 TYR A O 1
ATOM 2259 N N . GLN A 1 300 ? -14.195 -7.819 24.705 1.00 96.62 300 GLN A N 1
ATOM 2260 C CA . GLN A 1 300 ? -14.526 -8.626 25.865 1.00 96.62 300 GLN A CA 1
ATOM 2261 C C . GLN A 1 300 ? -15.935 -9.179 25.731 1.00 96.62 300 GLN A C 1
ATOM 2263 O O . GLN A 1 300 ? -16.862 -8.464 25.354 1.00 96.62 300 GLN A O 1
ATOM 2268 N N . THR A 1 301 ? -16.105 -10.451 26.069 1.00 95.81 301 THR A N 1
ATOM 2269 C CA . THR A 1 301 ? -17.425 -11.086 26.137 1.00 95.81 301 THR A CA 1
ATOM 2270 C C . THR A 1 301 ? -17.925 -11.108 27.572 1.00 95.81 301 THR A C 1
ATOM 2272 O O . THR A 1 301 ? -17.122 -11.369 28.468 1.00 95.81 301 THR A O 1
ATOM 2275 N N . LEU A 1 302 ? -19.233 -10.975 27.799 1.00 94.31 302 LEU A N 1
ATOM 2276 C CA . LEU A 1 302 ? -19.807 -11.208 29.132 1.00 94.31 302 LEU A CA 1
ATOM 2277 C C . LEU A 1 302 ? -19.863 -12.700 29.507 1.00 94.31 302 LEU A C 1
ATOM 2279 O O . LEU A 1 302 ? -20.089 -13.044 30.665 1.00 94.31 302 LEU A O 1
ATOM 2283 N N . GLY A 1 303 ? -19.611 -13.606 28.558 1.00 90.88 303 GLY A N 1
ATOM 2284 C CA . GLY A 1 303 ? -19.650 -15.046 28.792 1.00 90.88 303 GLY A CA 1
ATOM 2285 C C . GLY A 1 303 ? -21.070 -15.599 28.861 1.00 90.88 303 GLY A C 1
ATOM 2286 O O . GLY A 1 303 ? -21.293 -16.611 29.528 1.00 90.88 303 GLY A O 1
ATOM 2287 N N . LEU A 1 304 ? -22.014 -14.905 28.232 1.00 91.56 304 LEU A N 1
ATOM 2288 C CA . LEU A 1 304 ? -23.401 -15.302 28.099 1.00 91.56 304 LEU A CA 1
ATOM 2289 C C . LEU A 1 304 ? -23.570 -16.209 26.877 1.00 91.56 304 LEU A C 1
ATOM 2291 O O . LEU A 1 304 ? -22.845 -16.120 25.892 1.00 91.56 304 LEU A O 1
ATOM 2295 N N . THR A 1 305 ? -24.557 -17.099 26.918 1.00 89.88 305 THR A N 1
ATOM 2296 C CA . THR A 1 305 ? -24.841 -17.996 25.791 1.00 89.88 305 THR A CA 1
ATOM 2297 C C . THR A 1 305 ? -26.313 -17.936 25.425 1.00 89.88 305 THR A C 1
ATOM 2299 O O . THR A 1 305 ? -27.170 -17.894 26.304 1.00 89.88 305 THR A O 1
ATOM 2302 N N . ASN A 1 306 ? -26.600 -17.963 24.120 1.00 93.50 306 ASN A N 1
ATOM 2303 C CA . ASN A 1 306 ? -27.956 -17.976 23.560 1.00 93.50 306 ASN A CA 1
ATOM 2304 C C . ASN A 1 306 ? -28.844 -16.797 23.996 1.00 93.50 306 ASN A C 1
ATOM 2306 O O . ASN A 1 306 ? -30.046 -16.971 24.173 1.00 93.50 306 ASN A O 1
ATOM 2310 N N . ILE A 1 307 ? -28.264 -15.606 24.155 1.00 95.75 307 ILE A N 1
ATOM 2311 C CA . ILE A 1 307 ? -29.021 -14.383 24.432 1.00 95.75 307 ILE A CA 1
ATOM 2312 C C . ILE A 1 307 ? -29.635 -13.834 23.145 1.00 95.75 307 ILE A C 1
ATOM 2314 O O . ILE A 1 307 ? -28.954 -13.661 22.133 1.00 95.75 307 ILE A O 1
ATOM 2318 N N . PHE A 1 308 ? -30.916 -13.493 23.195 1.00 95.81 308 PHE A N 1
ATOM 2319 C CA . PHE A 1 308 ? -31.644 -12.839 22.117 1.00 95.81 308 PHE A CA 1
ATOM 2320 C C . PHE A 1 308 ? -31.916 -11.362 22.440 1.00 95.81 308 PHE A C 1
ATOM 2322 O O . PHE A 1 308 ? -32.032 -10.983 23.606 1.00 95.81 308 PHE A O 1
ATOM 2329 N N . PRO A 1 309 ? -32.104 -10.498 21.421 1.00 96.25 309 PRO A N 1
ATOM 2330 C CA . PRO A 1 309 ? -32.432 -9.086 21.635 1.00 96.25 309 PRO A CA 1
ATOM 2331 C C . PRO A 1 309 ? -33.671 -8.846 22.511 1.00 96.25 309 PRO A C 1
ATOM 2333 O O . PRO A 1 309 ? -33.793 -7.788 23.120 1.00 96.25 309 PRO A O 1
ATOM 2336 N N . THR A 1 310 ? -34.602 -9.800 22.543 1.00 96.56 310 THR A N 1
ATOM 2337 C CA . THR A 1 310 ? -35.856 -9.740 23.304 1.00 96.56 310 THR A CA 1
ATOM 2338 C C . THR A 1 310 ? -35.725 -10.202 24.749 1.00 96.56 310 THR A C 1
ATOM 2340 O O . THR A 1 310 ? -36.673 -10.030 25.512 1.00 96.56 310 THR A O 1
ATOM 2343 N N . ASP A 1 311 ? -34.592 -10.790 25.126 1.00 97.00 311 ASP A N 1
ATOM 2344 C CA . ASP A 1 311 ? -34.398 -11.293 26.479 1.00 97.00 311 ASP A CA 1
ATOM 2345 C C . ASP A 1 311 ? -34.175 -10.131 27.441 1.00 97.00 311 ASP A C 1
ATOM 2347 O O . ASP A 1 311 ? -33.451 -9.176 27.142 1.00 97.00 311 ASP A O 1
ATOM 2351 N N . SER A 1 312 ? -34.806 -10.211 28.611 1.00 96.25 312 SER A N 1
ATOM 2352 C CA . SER A 1 312 ? -34.649 -9.202 29.652 1.00 96.25 312 SER A CA 1
ATOM 2353 C C . SER A 1 312 ? -33.269 -9.299 30.297 1.00 96.25 312 SER A C 1
ATOM 2355 O O . SER A 1 312 ? -32.811 -10.386 30.653 1.00 96.25 312 SER A O 1
ATOM 2357 N N . THR A 1 313 ? -32.640 -8.147 30.527 1.00 96.62 313 THR A N 1
ATOM 2358 C CA . THR A 1 313 ? -31.415 -8.058 31.336 1.00 96.62 313 THR A CA 1
ATOM 2359 C C . THR A 1 313 ? -31.693 -8.203 32.833 1.00 96.62 313 THR A C 1
ATOM 2361 O O . THR A 1 313 ? -30.784 -8.496 33.600 1.00 96.62 313 THR A O 1
ATOM 2364 N N . GLY A 1 314 ? -32.942 -7.996 33.271 1.00 96.12 314 GLY A N 1
ATOM 2365 C CA . GLY A 1 314 ? -33.319 -7.940 34.686 1.00 96.12 314 GLY A CA 1
ATOM 2366 C C . GLY A 1 314 ? -32.914 -6.647 35.407 1.00 96.12 314 GLY A C 1
ATOM 2367 O O . GLY A 1 314 ? -33.122 -6.544 36.615 1.00 96.12 314 GLY A O 1
ATOM 2368 N N . LEU A 1 315 ? -32.374 -5.651 34.692 1.00 97.19 315 LEU A N 1
ATOM 2369 C CA . LEU A 1 315 ? -32.149 -4.314 35.240 1.00 97.19 315 LEU A CA 1
ATOM 2370 C C . LEU A 1 315 ? -33.483 -3.614 35.545 1.00 97.19 315 LEU A C 1
ATOM 2372 O O . LEU A 1 315 ? -34.485 -3.811 34.854 1.00 97.19 315 LEU A O 1
ATOM 2376 N N . ALA A 1 316 ? -33.496 -2.764 36.571 1.00 96.62 316 ALA A N 1
ATOM 2377 C CA . ALA A 1 316 ? -34.672 -1.975 36.919 1.00 96.62 316 ALA A CA 1
ATOM 2378 C C . ALA A 1 316 ? -34.910 -0.879 35.871 1.00 96.62 316 ALA A C 1
ATOM 2380 O O . ALA A 1 316 ? -33.961 -0.297 35.349 1.00 96.62 316 ALA A O 1
ATOM 2381 N N . THR A 1 317 ? -36.172 -0.569 35.570 1.00 96.50 317 THR A N 1
ATOM 2382 C CA . THR A 1 317 ? -36.554 0.546 34.683 1.00 96.50 317 THR A CA 1
ATOM 2383 C C . THR A 1 317 ? -36.232 1.899 35.321 1.00 96.50 317 THR A C 1
ATOM 2385 O O . THR A 1 317 ? -36.291 2.025 36.545 1.00 96.50 317 THR A O 1
ATOM 2388 N N . SER A 1 318 ? -35.969 2.929 34.511 1.00 95.38 318 SER A N 1
ATOM 2389 C CA . SER A 1 318 ? -35.738 4.311 34.977 1.00 95.38 318 SER A CA 1
ATOM 2390 C C . SER A 1 318 ? -34.629 4.435 36.028 1.00 95.38 318 SER A C 1
ATOM 2392 O O . SER A 1 318 ? -34.694 5.285 36.913 1.00 95.38 318 SER A O 1
ATOM 2394 N N . THR A 1 319 ? -33.617 3.575 35.935 1.00 96.81 319 THR A N 1
ATOM 2395 C CA . THR A 1 319 ? -32.484 3.530 36.860 1.00 96.81 319 THR A CA 1
ATOM 2396 C C . THR A 1 319 ? -31.207 3.883 36.109 1.00 96.81 319 THR A C 1
ATOM 2398 O O . THR A 1 319 ? -30.996 3.430 34.983 1.00 96.81 319 THR A O 1
ATOM 2401 N N . THR A 1 320 ? -30.362 4.712 36.718 1.00 97.44 320 THR A N 1
ATOM 2402 C CA . THR A 1 320 ? -29.046 5.052 36.169 1.00 97.44 320 THR A CA 1
ATOM 2403 C C . THR A 1 320 ? -28.012 4.063 36.675 1.00 97.44 320 THR A C 1
ATOM 2405 O O . THR A 1 320 ? -27.822 3.923 37.882 1.00 97.44 320 THR A O 1
ATOM 2408 N N . TYR A 1 321 ? -27.336 3.414 35.738 1.00 97.69 321 TYR A N 1
ATOM 2409 C CA . TYR A 1 321 ? -26.211 2.524 35.973 1.00 97.69 321 TYR A CA 1
ATOM 2410 C C . TYR A 1 321 ? -24.929 3.161 35.433 1.00 97.69 321 TYR A C 1
ATOM 2412 O O . TYR A 1 321 ? -24.985 4.083 34.616 1.00 97.69 321 TYR A O 1
ATOM 2420 N N . ALA A 1 322 ? -23.776 2.680 35.886 1.00 97.12 322 ALA A N 1
ATOM 2421 C CA . ALA A 1 322 ? -22.478 3.125 35.401 1.00 97.12 322 ALA A CA 1
ATOM 2422 C C . ALA A 1 322 ? -21.515 1.952 35.210 1.00 97.12 322 ALA A C 1
ATOM 2424 O O . ALA A 1 322 ? -21.607 0.946 35.911 1.00 97.12 322 ALA A O 1
ATOM 2425 N N . ILE A 1 323 ? -20.585 2.107 34.269 1.00 95.75 323 ILE A N 1
ATOM 2426 C CA . ILE A 1 323 ? -19.498 1.160 33.999 1.00 95.75 323 ILE A CA 1
ATOM 2427 C C . ILE A 1 323 ? -18.171 1.908 33.876 1.00 95.75 323 ILE A C 1
ATOM 2429 O O . ILE A 1 323 ? -18.140 3.075 33.479 1.00 95.75 323 ILE A O 1
ATOM 2433 N N . ASN A 1 324 ? -17.075 1.230 34.193 1.00 95.69 324 ASN A N 1
ATOM 2434 C CA . ASN A 1 324 ? -15.729 1.682 33.858 1.00 95.69 324 ASN A CA 1
ATOM 2435 C C . ASN A 1 324 ? -15.207 0.867 32.669 1.00 95.69 324 ASN A C 1
ATOM 2437 O O . ASN A 1 324 ? -15.536 -0.314 32.524 1.00 95.69 324 ASN A O 1
ATOM 2441 N N . VAL A 1 325 ? -14.365 1.490 31.847 1.00 95.06 325 VAL A N 1
ATOM 2442 C CA . VAL A 1 325 ? -13.720 0.846 30.699 1.00 95.06 325 VAL A CA 1
ATOM 2443 C C . VAL A 1 325 ? -12.220 1.082 30.780 1.00 95.06 325 VAL A C 1
ATOM 2445 O O . VAL A 1 325 ? -11.755 2.216 30.766 1.00 95.06 325 VAL A O 1
ATOM 2448 N N . GLU A 1 326 ? -11.461 0.000 30.888 1.00 93.62 326 GLU A N 1
ATOM 2449 C CA . GLU A 1 326 ? -10.001 -0.014 30.884 1.00 93.62 326 GLU A CA 1
ATOM 2450 C C . GLU A 1 326 ? -9.496 -0.454 29.501 1.00 93.62 326 GLU A C 1
ATOM 2452 O O . GLU A 1 326 ? -9.964 -1.451 28.947 1.00 93.62 326 GLU A O 1
ATOM 2457 N N . THR A 1 327 ? -8.540 0.293 28.951 1.00 91.12 327 THR A N 1
ATOM 2458 C CA . THR A 1 327 ? -7.876 0.029 27.666 1.00 91.12 327 THR A CA 1
ATOM 2459 C C . THR A 1 327 ? -6.364 0.191 27.807 1.00 91.12 327 THR A C 1
ATOM 2461 O O . THR A 1 327 ? -5.865 0.614 28.854 1.00 91.12 327 THR A O 1
ATOM 2464 N N . SER A 1 328 ? -5.617 -0.073 26.733 1.00 83.81 328 SER A N 1
ATOM 2465 C CA . SER A 1 328 ? -4.175 0.211 26.682 1.00 83.81 328 SER A CA 1
ATOM 2466 C C . SER A 1 328 ? -3.826 1.696 26.883 1.00 83.81 328 SER A C 1
ATOM 2468 O O . SER A 1 328 ? -2.707 2.014 27.284 1.00 83.81 328 SER A O 1
ATOM 2470 N N . LEU A 1 329 ? -4.777 2.609 26.647 1.00 80.19 329 LEU A N 1
ATOM 2471 C CA . LEU A 1 329 ? -4.580 4.059 26.731 1.00 80.19 329 LEU A CA 1
ATOM 2472 C C . LEU A 1 329 ? -4.949 4.647 28.102 1.00 80.19 329 LEU A C 1
ATOM 2474 O O . LEU A 1 329 ? -4.684 5.822 28.355 1.00 80.19 329 LEU A O 1
ATOM 2478 N N . GLY A 1 330 ? -5.555 3.851 28.987 1.00 87.94 330 GLY A N 1
ATOM 2479 C CA . GLY A 1 330 ? -5.988 4.281 30.313 1.00 87.94 330 GLY A CA 1
ATOM 2480 C C . GLY A 1 330 ? -7.380 3.773 30.678 1.00 87.94 330 GLY A C 1
ATOM 2481 O O . GLY A 1 330 ? -7.894 2.821 30.092 1.00 87.94 330 GLY A O 1
ATOM 2482 N N . THR A 1 331 ? -7.991 4.408 31.677 1.00 92.88 331 THR A N 1
ATOM 2483 C CA . THR A 1 331 ? -9.308 4.021 32.193 1.00 92.88 331 THR A CA 1
ATOM 2484 C C . THR A 1 331 ? -10.287 5.182 32.107 1.00 92.88 331 THR A C 1
ATOM 2486 O O . THR A 1 331 ? -10.083 6.218 32.740 1.00 92.88 331 THR A O 1
ATOM 2489 N N . ASP A 1 332 ? -11.388 4.967 31.395 1.00 94.44 332 ASP A N 1
ATOM 2490 C CA . ASP A 1 332 ? -12.560 5.830 31.442 1.00 94.44 332 ASP A CA 1
ATOM 2491 C C . ASP A 1 332 ? -13.462 5.392 32.590 1.00 94.44 332 ASP A C 1
ATOM 2493 O O . ASP A 1 332 ? -13.831 4.219 32.709 1.00 94.44 332 ASP A O 1
ATOM 2497 N N . THR A 1 333 ? -13.806 6.335 33.466 1.00 95.12 333 THR A N 1
ATOM 2498 C CA . THR A 1 333 ? -14.531 6.027 34.702 1.00 95.12 333 THR A CA 1
ATOM 2499 C C . THR A 1 333 ? -15.957 6.559 34.688 1.00 95.12 333 THR A C 1
ATOM 2501 O O . THR A 1 333 ? -16.224 7.663 34.222 1.00 95.12 333 THR A O 1
ATOM 2504 N N . ASN A 1 334 ? -16.864 5.776 35.268 1.00 94.19 334 ASN A N 1
ATOM 2505 C CA . ASN A 1 334 ? -18.257 6.104 35.544 1.00 94.19 334 ASN A CA 1
ATOM 2506 C C . ASN A 1 334 ? -19.048 6.532 34.297 1.00 94.19 334 ASN A C 1
ATOM 2508 O O . ASN A 1 334 ? -19.843 7.473 34.349 1.00 94.19 334 ASN A O 1
ATOM 2512 N N . ILE A 1 335 ? -18.863 5.815 33.185 1.00 96.38 335 ILE A N 1
ATOM 2513 C CA . ILE A 1 335 ? -19.676 5.980 31.978 1.00 96.38 335 ILE A CA 1
ATOM 2514 C C . ILE A 1 335 ? -21.106 5.571 32.327 1.00 96.38 335 ILE A C 1
ATOM 2516 O O . ILE A 1 335 ? -21.399 4.392 32.536 1.00 96.38 335 ILE A O 1
ATOM 2520 N N . SER A 1 336 ? -21.985 6.563 32.439 1.00 96.50 336 SER A N 1
ATOM 2521 C CA . SER A 1 336 ? -23.348 6.372 32.929 1.00 96.50 336 SER A CA 1
ATOM 2522 C C . SER A 1 336 ? -24.359 6.194 31.799 1.00 96.50 336 SER A C 1
ATOM 2524 O O . SER A 1 336 ? -24.263 6.824 30.748 1.00 96.50 336 SER A O 1
ATOM 2526 N N . PHE A 1 337 ? -25.360 5.351 32.035 1.00 96.62 337 PHE A N 1
ATOM 2527 C CA . PHE A 1 337 ? -26.513 5.172 31.159 1.00 96.62 337 PHE A CA 1
ATOM 2528 C C . PHE A 1 337 ? -27.773 4.951 31.999 1.00 96.62 337 PHE A C 1
ATOM 2530 O O . PHE A 1 337 ? -27.720 4.381 33.088 1.00 96.62 337 PHE A O 1
ATOM 2537 N N . SER A 1 338 ? -28.925 5.390 31.496 1.00 96.81 338 SER A N 1
ATOM 2538 C CA . SER A 1 338 ? -30.209 5.216 32.184 1.00 96.81 338 SER A CA 1
ATOM 2539 C C . SER A 1 338 ? -31.099 4.248 31.419 1.00 96.81 338 SER A C 1
ATOM 2541 O O . SER A 1 338 ? -31.303 4.395 30.213 1.00 96.81 338 SER A O 1
ATOM 2543 N N . THR A 1 339 ? -31.652 3.262 32.120 1.00 96.88 339 THR A N 1
ATOM 2544 C CA . THR A 1 339 ? -32.608 2.314 31.542 1.00 96.88 339 THR A CA 1
ATOM 2545 C C . THR A 1 339 ? -33.961 2.980 31.294 1.00 96.88 339 THR A C 1
ATOM 2547 O O . THR A 1 339 ? -34.454 3.779 32.094 1.00 96.8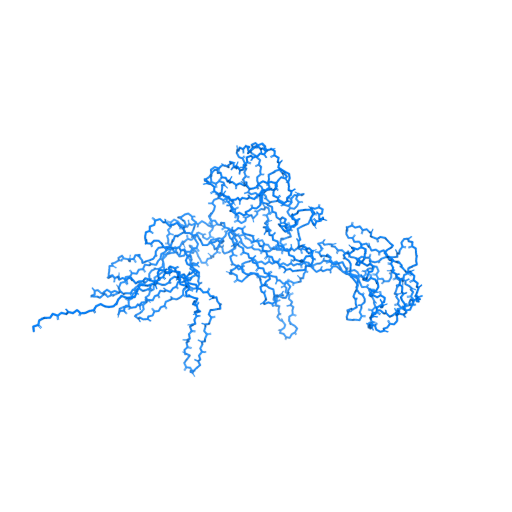8 339 THR A O 1
ATOM 2550 N N . GLY A 1 340 ? -34.586 2.640 30.168 1.00 94.69 340 GLY A N 1
ATOM 2551 C CA . GLY A 1 340 ? -35.943 3.067 29.836 1.00 94.69 340 GLY A CA 1
ATOM 2552 C C . GLY A 1 340 ? -37.001 2.073 30.315 1.00 94.69 340 GLY A C 1
ATOM 2553 O O . GLY A 1 340 ? -36.803 1.322 31.268 1.00 94.69 340 GLY A O 1
ATOM 2554 N N . THR A 1 341 ? -38.135 2.048 29.615 1.00 96.00 341 THR A N 1
ATOM 2555 C CA . THR A 1 341 ? -39.173 1.017 29.785 1.00 96.00 341 THR A CA 1
ATOM 2556 C C . THR A 1 341 ? -38.789 -0.313 29.133 1.00 96.00 341 THR A C 1
ATOM 2558 O O . THR A 1 341 ? -39.277 -1.358 29.553 1.00 96.00 341 THR A O 1
ATOM 2561 N N . ASN A 1 342 ? -37.927 -0.288 28.110 1.00 97.12 342 ASN A N 1
ATOM 2562 C CA . ASN A 1 342 ? -37.364 -1.486 27.496 1.00 97.12 342 ASN A CA 1
ATOM 2563 C C . ASN A 1 342 ? -36.078 -1.887 28.234 1.00 97.12 342 ASN A C 1
ATOM 2565 O O . ASN A 1 342 ? -35.043 -1.245 28.080 1.00 97.12 342 ASN A O 1
ATOM 2569 N N . ILE A 1 343 ? -36.154 -2.953 29.030 1.00 96.88 343 ILE A N 1
ATOM 2570 C CA . ILE A 1 343 ? -35.019 -3.511 29.786 1.00 96.88 343 ILE A CA 1
ATOM 2571 C C . ILE A 1 343 ? -34.420 -4.759 29.122 1.00 96.88 343 ILE A C 1
ATOM 2573 O O . ILE A 1 343 ? -33.652 -5.493 29.747 1.00 96.88 343 ILE A O 1
ATOM 2577 N N . ASN A 1 344 ? -34.783 -5.030 27.869 1.00 97.69 344 ASN A N 1
ATOM 2578 C CA . ASN A 1 344 ? -34.211 -6.135 27.111 1.00 97.69 344 ASN A CA 1
ATOM 2579 C C . ASN A 1 344 ? -32.798 -5.793 26.632 1.00 97.69 344 ASN A C 1
ATOM 2581 O O . ASN A 1 344 ? -32.436 -4.616 26.557 1.00 97.69 344 ASN A O 1
ATOM 2585 N N . TYR A 1 345 ? -31.996 -6.809 26.303 1.00 97.00 345 TYR A N 1
ATOM 2586 C CA . TYR A 1 345 ? -30.649 -6.591 25.767 1.00 97.00 345 TYR A CA 1
ATOM 2587 C C . TYR A 1 345 ? -30.694 -5.702 24.515 1.00 97.00 345 TYR A C 1
ATOM 2589 O O . TYR A 1 345 ? -29.962 -4.719 24.424 1.00 97.00 345 TYR A O 1
ATOM 2597 N N . GLY A 1 346 ? -31.590 -5.993 23.570 1.00 94.44 346 GLY A N 1
ATOM 2598 C CA . GLY A 1 346 ? -31.713 -5.260 22.313 1.00 94.44 346 GLY A CA 1
ATOM 2599 C C . GLY A 1 346 ? -33.046 -4.531 22.116 1.00 94.44 346 GLY A C 1
ATOM 2600 O O . GLY A 1 346 ? -33.845 -4.320 23.031 1.00 94.44 346 GLY A O 1
ATOM 2601 N N . GLY A 1 347 ? -33.282 -4.130 20.865 1.00 93.38 347 GLY A N 1
ATOM 2602 C CA . GLY A 1 347 ? -34.437 -3.325 20.469 1.00 93.38 347 GLY A CA 1
ATOM 2603 C C . GLY A 1 347 ? -34.250 -1.826 20.724 1.00 93.38 347 GLY A C 1
ATOM 2604 O O . GLY A 1 347 ? -33.291 -1.387 21.359 1.00 93.38 347 GLY A O 1
ATOM 2605 N N . VAL A 1 348 ? -35.182 -1.022 20.205 1.00 93.56 348 VAL A N 1
ATOM 2606 C CA . VAL A 1 348 ? -35.161 0.437 20.386 1.00 93.56 348 VAL A CA 1
ATOM 2607 C C . VAL A 1 348 ? -35.248 0.757 21.880 1.00 93.56 348 VAL A C 1
ATOM 2609 O O . VAL A 1 348 ? -36.164 0.299 22.566 1.00 93.56 348 VAL A O 1
ATOM 2612 N N . GLY A 1 349 ? -34.269 1.508 22.388 1.00 93.50 349 GLY A N 1
ATOM 2613 C CA . GLY A 1 349 ? -34.174 1.858 23.808 1.00 93.50 349 GLY A CA 1
ATOM 2614 C C . GLY A 1 349 ? -33.837 0.692 24.743 1.00 93.50 349 GLY A C 1
ATOM 2615 O O . GLY A 1 349 ? -33.951 0.867 25.951 1.00 93.50 349 GLY A O 1
ATOM 2616 N N . GLY A 1 350 ? -33.454 -0.474 24.207 1.00 96.94 350 GLY A N 1
ATOM 2617 C CA . GLY A 1 350 ? -32.925 -1.585 25.000 1.00 96.94 350 GLY A CA 1
ATOM 2618 C C . GLY A 1 350 ? -31.560 -1.258 25.604 1.00 96.94 350 GLY A C 1
ATOM 2619 O O . GLY A 1 350 ? -30.908 -0.284 25.215 1.00 96.94 350 GLY A O 1
ATOM 2620 N N . VAL A 1 351 ? -31.107 -2.092 26.538 1.00 97.69 351 VAL A N 1
ATOM 2621 C CA . VAL A 1 351 ? -29.925 -1.826 27.371 1.00 97.69 351 VAL A CA 1
ATOM 2622 C C . VAL A 1 351 ? -28.661 -1.609 26.536 1.00 97.69 351 VAL A C 1
ATOM 2624 O O . VAL A 1 351 ? -27.970 -0.612 26.733 1.00 97.69 351 VAL A O 1
ATOM 2627 N N . LEU A 1 352 ? -28.382 -2.460 25.544 1.00 97.44 352 LEU A N 1
ATOM 2628 C CA . LEU A 1 352 ? -27.193 -2.292 24.697 1.00 97.44 352 LEU A CA 1
ATOM 2629 C C . LEU A 1 352 ? -27.270 -1.019 23.836 1.00 97.44 352 LEU A C 1
ATOM 2631 O O . LEU A 1 352 ? -26.262 -0.352 23.613 1.00 97.44 352 LEU A O 1
ATOM 2635 N N . SER A 1 353 ? -28.473 -0.627 23.399 1.00 97.38 353 SER A N 1
ATOM 2636 C CA . SER A 1 353 ? -28.677 0.605 22.627 1.00 97.38 353 SER A CA 1
ATOM 2637 C C . SER A 1 353 ? -28.414 1.858 23.463 1.00 97.38 353 SER A C 1
ATOM 2639 O O . SER A 1 353 ? -27.825 2.806 22.943 1.00 97.38 353 SER A O 1
ATOM 2641 N N . VAL A 1 354 ? -28.826 1.884 24.734 1.00 97.75 354 VAL A N 1
ATOM 2642 C CA . VAL A 1 354 ? -28.567 3.038 25.612 1.00 97.75 354 VAL A CA 1
ATOM 2643 C C . VAL A 1 354 ? -27.112 3.095 26.082 1.00 97.75 354 VAL A C 1
ATOM 2645 O O . VAL A 1 35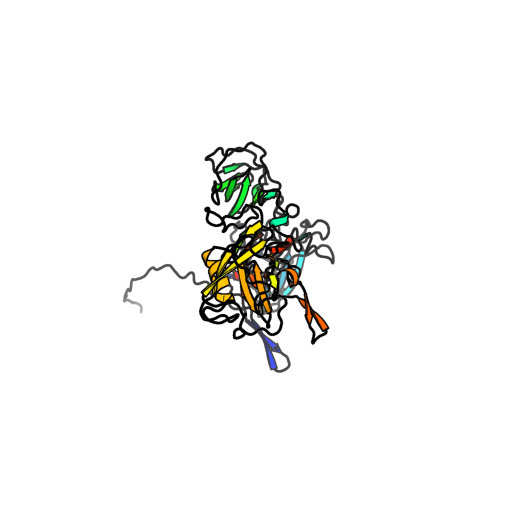4 ? -26.585 4.194 26.225 1.00 97.75 354 VAL A O 1
ATOM 2648 N N . ILE A 1 355 ? -26.434 1.949 26.227 1.00 97.75 355 ILE A N 1
ATOM 2649 C CA . ILE A 1 355 ? -24.981 1.900 26.462 1.00 97.75 355 ILE A CA 1
ATOM 2650 C C . ILE A 1 355 ? -24.227 2.476 25.255 1.00 97.75 355 ILE A C 1
ATOM 2652 O O . ILE A 1 355 ? -23.426 3.391 25.418 1.00 97.75 355 ILE A O 1
ATOM 2656 N N . ASN A 1 356 ? -24.537 2.029 24.032 1.00 97.62 356 ASN A N 1
ATOM 2657 C CA . ASN A 1 356 ? -23.934 2.593 22.816 1.00 97.62 356 ASN A CA 1
ATOM 2658 C C . ASN A 1 356 ? -24.208 4.092 22.664 1.00 97.62 356 ASN A C 1
ATOM 2660 O O . ASN A 1 356 ? -23.352 4.839 22.185 1.00 97.62 356 ASN A O 1
ATOM 2664 N N . LYS A 1 357 ? -25.387 4.556 23.095 1.00 97.31 357 LYS A N 1
ATOM 2665 C CA . LYS A 1 357 ? -25.685 5.987 23.137 1.00 97.31 357 LYS A CA 1
ATOM 2666 C C . LYS A 1 357 ? -24.769 6.717 24.122 1.00 97.31 357 LYS A C 1
ATOM 2668 O O . LYS A 1 357 ? -24.230 7.752 23.753 1.00 97.31 357 LYS A O 1
ATOM 2673 N N . ALA A 1 358 ? -24.557 6.181 25.325 1.00 97.19 358 ALA A N 1
ATOM 2674 C CA . ALA A 1 358 ? -23.632 6.760 26.299 1.00 97.19 358 ALA A CA 1
ATOM 2675 C C . ALA A 1 358 ? -22.189 6.808 25.766 1.00 97.19 358 ALA A C 1
ATOM 2677 O O . ALA A 1 358 ? -21.516 7.826 25.921 1.00 97.19 358 ALA A O 1
ATOM 2678 N N . PHE A 1 359 ? -21.740 5.759 25.067 1.00 97.06 359 PHE A N 1
ATOM 2679 C CA . PHE A 1 359 ? -20.444 5.761 24.382 1.00 97.06 359 PHE A CA 1
ATOM 2680 C C . PHE A 1 359 ? -20.352 6.865 23.327 1.00 97.06 359 PHE A C 1
ATOM 2682 O O . PHE A 1 359 ? -19.407 7.650 23.332 1.00 97.06 359 PHE A O 1
ATOM 2689 N N . THR A 1 360 ? -21.370 6.975 22.472 1.00 95.56 360 THR A N 1
ATOM 2690 C CA . THR A 1 360 ? -21.417 7.978 21.400 1.00 95.56 360 THR A CA 1
ATOM 2691 C C . THR A 1 360 ? -21.463 9.406 21.950 1.00 95.56 360 THR A C 1
ATOM 2693 O O . THR A 1 360 ? -20.692 10.254 21.509 1.00 95.56 360 THR A O 1
ATOM 2696 N N . ASP A 1 361 ? -22.337 9.678 22.922 1.00 95.94 361 ASP A N 1
ATOM 2697 C CA . ASP A 1 361 ? -22.493 11.002 23.539 1.00 95.94 361 ASP A CA 1
ATOM 2698 C C . ASP A 1 361 ? -21.218 11.435 24.285 1.00 95.94 361 ASP A C 1
ATOM 2700 O O . ASP A 1 361 ? -20.892 12.621 24.313 1.00 95.94 361 ASP A O 1
ATOM 2704 N N . GLY A 1 362 ? -20.499 10.477 24.880 1.00 93.88 362 GLY A N 1
ATOM 2705 C CA . GLY A 1 362 ? -19.225 10.707 25.560 1.00 93.88 362 GLY A CA 1
ATOM 2706 C C . GLY A 1 362 ? -18.020 10.832 24.624 1.00 93.88 362 GLY A C 1
ATOM 2707 O O . GLY A 1 362 ? -16.930 11.149 25.090 1.00 93.88 362 GLY A O 1
ATOM 2708 N N . GLY A 1 363 ? -18.194 10.603 23.317 1.00 91.56 363 GLY A N 1
ATOM 2709 C CA . GLY A 1 363 ? -17.096 10.618 22.347 1.00 91.56 363 GLY A CA 1
ATOM 2710 C C . GLY A 1 363 ? -16.122 9.448 22.509 1.00 91.56 363 GLY A C 1
ATOM 2711 O O . GLY A 1 363 ? -14.963 9.561 22.114 1.00 91.56 363 GLY A O 1
ATOM 2712 N N . TYR A 1 364 ? -16.578 8.342 23.098 1.00 92.69 364 TYR A N 1
ATOM 2713 C CA . TYR A 1 364 ? -15.766 7.155 23.315 1.00 92.69 364 TYR A CA 1
ATOM 2714 C C . TYR A 1 364 ? -15.717 6.275 22.067 1.00 92.69 364 TYR A C 1
ATOM 2716 O O . TYR A 1 364 ? -16.724 6.055 21.390 1.00 92.69 364 TYR A O 1
ATOM 2724 N N . ASP A 1 365 ? -14.553 5.687 21.808 1.00 91.38 365 ASP A N 1
ATOM 2725 C CA . ASP A 1 365 ? -14.351 4.742 20.711 1.00 91.38 365 ASP A CA 1
ATOM 2726 C C . ASP A 1 365 ? -14.738 3.310 21.124 1.00 91.38 365 ASP A C 1
ATOM 2728 O O . ASP A 1 365 ? -14.011 2.360 20.857 1.00 91.38 365 ASP A O 1
ATOM 2732 N N . TYR A 1 366 ? -15.900 3.140 21.760 1.00 95.38 366 TYR A N 1
ATOM 2733 C CA . TYR A 1 366 ? -16.416 1.845 22.220 1.00 95.38 366 TYR A CA 1
ATOM 2734 C C . TYR A 1 366 ? -17.723 1.481 21.525 1.00 95.38 366 TYR A C 1
ATOM 2736 O O . TYR A 1 366 ? -18.499 2.348 21.121 1.00 95.38 366 TYR A O 1
ATOM 2744 N N . GLU A 1 367 ? -17.980 0.185 21.412 1.00 96.38 367 GLU A N 1
ATOM 2745 C CA . GLU A 1 367 ? -19.246 -0.343 20.914 1.00 96.38 367 GLU A CA 1
ATOM 2746 C C . GLU A 1 367 ? -19.617 -1.609 21.683 1.00 96.38 367 GLU A C 1
ATOM 2748 O O . GLU A 1 367 ? -18.750 -2.395 22.055 1.00 96.38 367 GLU A O 1
ATOM 2753 N N . VAL A 1 368 ? -20.905 -1.829 21.927 1.00 96.94 368 VAL A N 1
ATOM 2754 C CA . VAL A 1 368 ? -21.419 -3.090 22.460 1.00 96.94 368 VAL A CA 1
ATOM 2755 C C . VAL A 1 368 ? -22.426 -3.711 21.501 1.00 96.94 368 VAL A C 1
ATOM 2757 O O . VAL A 1 368 ? -23.378 -3.061 21.066 1.00 96.94 368 VAL A O 1
ATOM 2760 N N . LEU A 1 369 ? -22.229 -4.987 21.175 1.00 96.19 369 LEU A N 1
ATOM 2761 C CA . LEU A 1 369 ? -23.049 -5.734 20.224 1.00 96.19 369 LEU A CA 1
ATOM 2762 C C . LEU A 1 369 ? -23.507 -7.066 20.817 1.00 96.19 369 LEU A C 1
ATOM 2764 O O . LEU A 1 369 ? -22.845 -7.649 21.674 1.00 96.19 369 LEU A O 1
ATOM 2768 N N . LEU A 1 370 ? -24.644 -7.555 20.323 1.00 95.62 370 LEU A N 1
ATOM 2769 C CA . LEU A 1 370 ? -25.104 -8.920 20.548 1.00 95.62 370 LEU A CA 1
ATOM 2770 C C . LEU A 1 370 ? -24.840 -9.733 19.277 1.00 95.62 370 LEU A C 1
ATOM 2772 O O . LEU A 1 370 ? -25.508 -9.533 18.263 1.00 95.62 370 LEU A O 1
ATOM 2776 N N . GLU A 1 371 ? -23.879 -10.650 19.329 1.00 94.69 371 GLU A N 1
ATOM 2777 C CA . GLU A 1 371 ? -23.421 -11.420 18.171 1.00 94.69 371 GLU A CA 1
ATOM 2778 C C . GLU A 1 371 ? -23.409 -12.910 18.488 1.00 94.69 371 GLU A C 1
ATOM 2780 O O . GLU A 1 371 ? -22.748 -13.349 19.427 1.00 94.69 371 GLU A O 1
ATOM 2785 N N . GLY A 1 372 ? -24.126 -13.710 17.695 1.00 91.56 372 GLY A N 1
ATOM 2786 C CA . GLY A 1 372 ? -24.151 -15.164 17.881 1.00 91.56 372 GLY A CA 1
ATOM 2787 C C . GLY A 1 372 ? -24.672 -15.615 19.253 1.00 91.56 372 GLY A C 1
ATOM 2788 O O . GLY A 1 372 ? -24.315 -16.698 19.703 1.00 91.56 372 GLY A O 1
ATOM 2789 N N . GLY A 1 373 ? -25.491 -14.795 19.921 1.00 93.81 373 GLY A N 1
ATOM 2790 C CA . GLY A 1 373 ? -26.037 -15.094 21.246 1.00 93.81 373 GLY A CA 1
ATOM 2791 C C . GLY A 1 373 ? -25.162 -14.677 22.434 1.00 93.81 373 GLY A C 1
ATOM 2792 O O . GLY A 1 373 ? -25.454 -15.091 23.553 1.00 93.81 373 GLY A O 1
ATOM 2793 N N . GLU A 1 374 ? -24.114 -13.883 22.206 1.00 95.00 374 GLU A N 1
ATOM 2794 C CA . GLU A 1 374 ? -23.186 -13.377 23.225 1.00 95.00 374 GLU A CA 1
ATOM 2795 C C . GLU A 1 374 ? -23.098 -11.846 23.166 1.00 95.00 374 GLU A C 1
ATOM 2797 O O . GLU A 1 374 ? -23.139 -11.255 22.083 1.00 95.00 374 GLU A O 1
ATOM 2802 N N . VAL A 1 375 ? -22.952 -11.204 24.328 1.00 95.88 375 VAL A N 1
ATOM 2803 C CA . VAL A 1 375 ? -22.737 -9.757 24.433 1.00 95.88 375 VAL A CA 1
ATOM 2804 C C . VAL A 1 375 ? -21.244 -9.472 24.388 1.00 95.88 375 VAL A C 1
ATOM 2806 O O . VAL A 1 375 ? -20.477 -9.985 25.206 1.00 95.88 375 VAL A O 1
ATOM 2809 N N . LYS A 1 376 ? -20.836 -8.618 23.451 1.00 96.56 376 LYS A N 1
ATOM 2810 C CA . LYS A 1 376 ? -19.438 -8.256 23.233 1.00 96.56 376 LYS A CA 1
ATOM 2811 C C . LYS A 1 376 ? -19.249 -6.754 23.293 1.00 96.56 376 LYS A C 1
ATOM 2813 O O . LYS A 1 376 ? -19.917 -6.022 22.569 1.00 96.56 376 LYS A O 1
ATOM 2818 N N . PHE A 1 377 ? -18.313 -6.323 24.124 1.00 97.06 377 PHE A N 1
ATOM 2819 C CA . PHE A 1 377 ? -17.812 -4.958 24.154 1.00 97.06 377 PHE A CA 1
ATOM 2820 C C . PHE A 1 377 ? -16.553 -4.889 23.309 1.00 97.06 377 PHE A C 1
ATOM 2822 O O . PHE A 1 377 ? -15.624 -5.654 23.543 1.00 97.06 377 PHE A O 1
ATOM 2829 N N . TYR A 1 378 ? -16.531 -3.982 22.347 1.00 96.38 378 TYR A N 1
ATOM 2830 C CA . TYR A 1 378 ? -15.444 -3.750 21.415 1.00 96.38 378 TYR A CA 1
ATOM 2831 C C . TYR A 1 378 ? -14.763 -2.417 21.715 1.00 96.38 378 TYR A C 1
ATOM 2833 O O . TYR A 1 378 ? -15.431 -1.407 21.953 1.00 96.38 378 TYR A O 1
ATOM 2841 N N . HIS A 1 379 ? -13.435 -2.396 21.613 1.00 93.94 379 HIS A N 1
ATOM 2842 C CA . HIS A 1 379 ? -12.725 -1.157 21.319 1.00 93.94 379 HIS A CA 1
ATOM 2843 C C . HIS A 1 379 ? -12.771 -0.953 19.805 1.00 93.94 379 HIS A C 1
ATOM 2845 O O . HIS A 1 379 ? -12.334 -1.821 19.053 1.00 93.94 379 HIS A O 1
ATOM 2851 N N . LYS A 1 380 ? -13.321 0.170 19.339 1.00 91.69 380 LYS A N 1
ATOM 2852 C CA . LYS A 1 380 ? -13.467 0.466 17.906 1.00 91.69 380 LYS A CA 1
ATOM 2853 C C . LYS A 1 380 ? -12.128 0.705 17.220 1.00 91.69 380 LYS A C 1
ATOM 2855 O O . LYS A 1 380 ? -12.033 0.498 16.014 1.00 91.69 380 LYS A O 1
ATOM 2860 N N . LYS A 1 381 ? -11.102 1.130 17.962 1.00 89.50 381 LYS A N 1
ATOM 2861 C CA . LYS A 1 381 ? -9.721 1.150 17.466 1.00 89.50 381 LYS A CA 1
ATOM 2862 C C . LYS A 1 381 ? -9.163 -0.273 17.456 1.00 89.50 381 LYS A C 1
ATOM 2864 O O . LYS A 1 381 ? -9.534 -1.101 18.286 1.00 89.50 381 LYS A O 1
ATOM 2869 N N . ALA A 1 382 ? -8.264 -0.543 16.521 1.00 90.62 382 ALA A N 1
ATOM 2870 C CA . ALA A 1 382 ? -7.550 -1.811 16.439 1.00 90.62 382 ALA A CA 1
ATOM 2871 C C . ALA A 1 382 ? -6.049 -1.521 16.403 1.00 90.62 382 ALA A C 1
ATOM 2873 O O . ALA A 1 382 ? -5.450 -1.361 15.339 1.00 90.62 382 ALA A O 1
ATOM 2874 N N . LEU A 1 383 ? -5.465 -1.357 17.589 1.00 87.88 383 LEU A N 1
ATOM 2875 C CA . LEU A 1 383 ? -4.037 -1.101 17.765 1.00 87.88 383 LEU A CA 1
ATOM 2876 C C . LEU A 1 383 ? -3.344 -2.394 18.212 1.00 87.88 383 LEU A C 1
ATOM 2878 O O . LEU A 1 383 ? -3.975 -3.274 18.796 1.00 87.88 383 LEU A O 1
ATOM 2882 N N . LYS A 1 384 ? -2.052 -2.532 17.934 1.00 88.25 384 LYS A N 1
ATOM 2883 C CA . LYS A 1 384 ? -1.244 -3.661 18.398 1.00 88.25 384 LYS A CA 1
ATOM 2884 C C . LYS A 1 384 ? -1.330 -3.761 19.922 1.00 88.25 384 LYS A C 1
ATOM 2886 O O . LYS A 1 384 ? -1.217 -2.756 20.617 1.00 88.25 384 LYS A O 1
ATOM 2891 N N . ASP A 1 385 ? -1.522 -4.980 20.422 1.00 87.62 385 ASP A N 1
ATOM 2892 C CA . ASP A 1 385 ? -1.590 -5.307 21.855 1.00 87.62 385 ASP A CA 1
ATOM 2893 C C . ASP A 1 385 ? -2.729 -4.609 22.628 1.00 87.62 385 ASP A C 1
ATOM 2895 O O . ASP A 1 385 ? -2.779 -4.647 23.860 1.00 87.62 385 ASP A O 1
ATOM 2899 N N . ASP A 1 386 ? -3.680 -4.007 21.915 1.00 89.94 386 ASP A N 1
ATOM 2900 C CA . ASP A 1 386 ? -4.794 -3.290 22.518 1.00 89.94 386 ASP A CA 1
ATOM 2901 C C . ASP A 1 386 ? -5.851 -4.236 23.095 1.00 89.94 386 ASP A C 1
ATOM 2903 O O . ASP A 1 386 ? -6.026 -5.376 22.646 1.00 89.94 386 ASP A O 1
ATOM 2907 N N . PHE A 1 387 ? -6.584 -3.750 24.093 1.00 93.06 387 PHE A N 1
ATOM 2908 C CA . PHE A 1 387 ? -7.630 -4.496 24.780 1.00 93.06 387 PHE A CA 1
ATOM 2909 C C . PHE A 1 387 ? -8.762 -3.576 25.243 1.00 93.06 387 PHE A C 1
ATOM 2911 O O . PHE A 1 387 ? -8.601 -2.363 25.352 1.00 93.06 387 PHE A O 1
ATOM 2918 N N . ILE A 1 388 ? -9.907 -4.179 25.563 1.00 94.56 388 ILE A N 1
ATOM 2919 C CA . ILE A 1 388 ? -11.004 -3.520 26.273 1.00 94.56 388 ILE A CA 1
ATOM 2920 C C . ILE A 1 388 ? -11.426 -4.388 27.438 1.00 94.56 388 ILE A C 1
ATOM 2922 O O . ILE A 1 388 ? -11.715 -5.565 27.256 1.00 94.5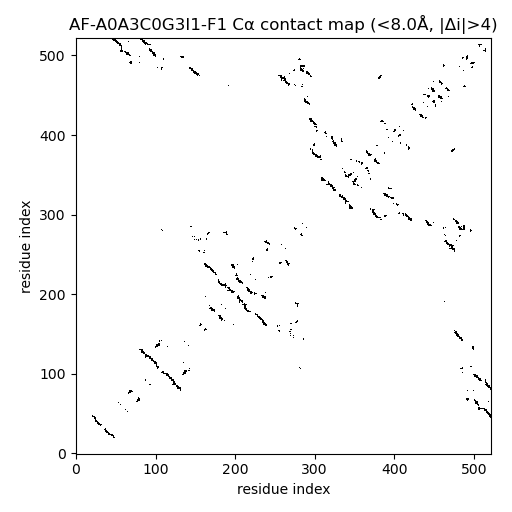6 388 ILE A O 1
ATOM 2926 N N . LYS A 1 389 ? -11.464 -3.807 28.630 1.00 94.88 389 LYS A N 1
ATOM 2927 C CA . LYS A 1 389 ? -11.879 -4.491 29.844 1.00 94.88 389 LYS A CA 1
ATOM 2928 C C . LYS A 1 389 ? -12.905 -3.641 30.575 1.00 94.88 389 LYS A C 1
ATOM 2930 O O . LYS A 1 389 ? -12.626 -2.551 31.060 1.00 94.88 389 LYS A O 1
ATOM 2935 N N . ILE A 1 390 ? -14.109 -4.169 30.639 1.00 94.69 390 ILE A N 1
ATOM 2936 C CA . ILE A 1 390 ? -15.238 -3.631 31.367 1.00 94.69 390 ILE A CA 1
ATOM 2937 C C . ILE A 1 390 ? -15.108 -4.058 32.827 1.00 94.69 390 ILE A C 1
ATOM 2939 O O . ILE A 1 390 ? -14.912 -5.241 33.120 1.00 94.69 390 ILE A O 1
ATOM 2943 N N . ILE A 1 391 ? -15.191 -3.087 33.732 1.00 92.62 391 ILE A N 1
ATOM 2944 C CA . ILE A 1 391 ? -15.066 -3.292 35.178 1.00 92.62 391 ILE A CA 1
ATOM 2945 C C . ILE A 1 391 ? -16.132 -2.491 35.926 1.00 92.62 391 ILE A C 1
ATOM 2947 O O . ILE A 1 391 ? -16.744 -1.568 35.372 1.00 92.62 391 ILE A O 1
ATOM 2951 N N . ASP A 1 392 ? -16.334 -2.837 37.196 1.00 92.81 392 ASP A N 1
ATOM 2952 C CA . ASP A 1 392 ? -17.238 -2.110 38.080 1.00 92.81 392 ASP A CA 1
ATOM 2953 C C . ASP A 1 392 ? -16.933 -0.599 38.121 1.00 92.81 392 ASP A C 1
ATOM 2955 O O . ASP A 1 392 ? -15.763 -0.187 38.075 1.00 92.81 392 ASP A O 1
ATOM 2959 N N . PRO A 1 393 ? -17.974 0.250 38.218 1.00 94.06 393 PRO A N 1
ATOM 2960 C CA . PRO A 1 393 ? -17.799 1.685 38.334 1.00 94.06 393 PRO A CA 1
ATOM 2961 C C . PRO A 1 393 ? -17.097 2.041 39.648 1.00 94.06 393 PRO A C 1
ATOM 2963 O O . PRO A 1 393 ? -17.321 1.423 40.688 1.00 94.06 393 PRO A O 1
ATOM 2966 N N . SER A 1 394 ? -16.276 3.093 39.632 1.00 89.94 394 SER A N 1
ATOM 2967 C CA . SER A 1 394 ? -15.642 3.581 40.866 1.00 89.94 394 SER A CA 1
ATOM 2968 C C . SER A 1 394 ? -16.637 4.324 41.767 1.00 89.94 394 SER A C 1
ATOM 2970 O O . SER A 1 394 ? -16.378 4.515 42.955 1.00 89.94 394 SER A O 1
ATOM 2972 N N . SER A 1 395 ? -17.787 4.730 41.217 1.00 88.31 395 SER A N 1
ATOM 2973 C CA . SER A 1 395 ? -18.932 5.283 41.940 1.00 88.31 395 SER A CA 1
ATOM 2974 C C . SER A 1 395 ? -20.241 5.096 41.157 1.00 88.31 395 SER A C 1
ATOM 2976 O O . SER A 1 395 ? -20.249 5.117 39.931 1.00 88.31 395 SER A O 1
ATOM 2978 N N . GLY A 1 396 ? -21.371 4.964 41.856 1.00 87.56 396 GLY A N 1
ATOM 2979 C CA . GLY A 1 396 ? -22.689 4.754 41.238 1.00 87.56 396 GLY A CA 1
ATOM 2980 C C . GLY A 1 396 ? -23.166 3.301 41.304 1.00 87.56 396 GLY A C 1
ATOM 2981 O O . GLY A 1 396 ? -22.589 2.476 42.008 1.00 87.56 396 GLY A O 1
ATOM 2982 N N . THR A 1 397 ? -24.272 2.999 40.620 1.00 95.00 397 THR A N 1
ATOM 2983 C CA . THR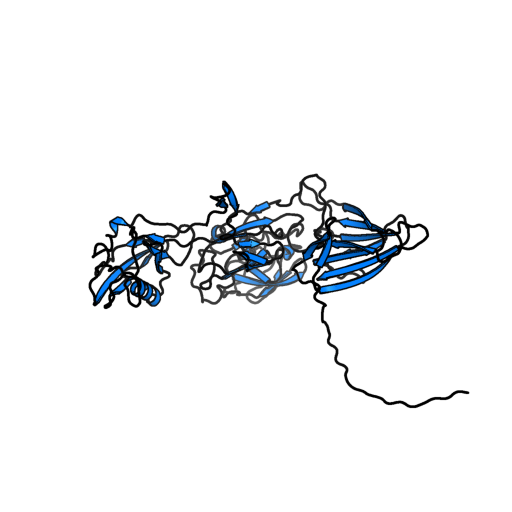 A 1 397 ? -24.881 1.661 40.616 1.00 95.00 397 THR A CA 1
ATOM 2984 C C . THR A 1 397 ? -24.301 0.818 39.482 1.00 95.00 397 THR A C 1
ATOM 2986 O O . THR A 1 397 ? -24.414 1.193 38.316 1.00 95.00 397 THR A O 1
ATOM 2989 N N . THR A 1 398 ? -23.701 -0.328 39.810 1.00 95.12 398 THR A N 1
ATOM 2990 C CA . THR A 1 398 ? -23.197 -1.276 38.804 1.00 95.12 398 THR A CA 1
ATOM 2991 C C . THR A 1 398 ? -24.345 -2.059 38.151 1.00 95.12 398 THR A C 1
ATOM 2993 O O . THR A 1 398 ? -25.304 -2.421 38.844 1.00 95.12 398 THR A O 1
ATOM 2996 N N . PRO A 1 399 ? -24.305 -2.309 36.828 1.00 95.12 399 PRO A N 1
ATOM 2997 C CA . PRO A 1 399 ? -25.208 -3.253 36.179 1.00 95.12 399 PRO A CA 1
ATOM 2998 C C . PRO A 1 399 ? -24.742 -4.712 36.330 1.00 95.12 399 PRO A C 1
ATOM 3000 O O . PRO A 1 399 ? -25.504 -5.618 36.000 1.00 95.12 399 PRO A O 1
ATOM 3003 N N . PHE A 1 400 ? -23.509 -4.956 36.786 1.00 95.06 400 PHE A N 1
ATOM 3004 C CA . PHE A 1 400 ? -22.931 -6.297 36.884 1.00 95.06 400 PHE A CA 1
ATOM 3005 C C . PHE A 1 400 ? -23.430 -7.031 38.130 1.00 95.06 400 PHE A C 1
ATOM 3007 O O . PHE A 1 400 ? -23.629 -6.437 39.189 1.00 95.06 400 PHE A O 1
ATOM 3014 N N . GLY A 1 401 ? -23.686 -8.333 37.992 1.00 93.44 401 GLY A N 1
ATOM 3015 C CA . GLY A 1 401 ? -24.303 -9.152 39.040 1.00 93.44 401 GLY A CA 1
ATOM 3016 C C . GLY A 1 401 ? -25.780 -8.825 39.304 1.00 93.44 401 GLY A C 1
ATOM 3017 O O . GLY A 1 401 ? -26.343 -9.291 40.296 1.00 93.44 401 GLY A O 1
ATOM 3018 N N . VAL A 1 402 ? -26.418 -8.028 38.438 1.00 93.31 402 VAL A N 1
ATOM 3019 C CA . VAL A 1 402 ? -27.835 -7.660 38.531 1.00 93.31 402 VAL A CA 1
ATOM 3020 C C . VAL A 1 402 ? -28.629 -8.386 37.449 1.00 93.31 402 VAL A C 1
ATOM 3022 O O . VAL A 1 402 ? -28.327 -8.301 36.259 1.00 93.31 402 VAL A O 1
ATOM 3025 N N . GLY A 1 403 ? -29.697 -9.070 37.862 1.00 90.75 403 GLY A N 1
ATOM 3026 C CA . GLY A 1 403 ? -30.571 -9.789 36.940 1.00 90.75 403 GLY A CA 1
ATOM 3027 C C . GLY A 1 403 ? -29.831 -10.915 36.218 1.00 90.75 403 GLY A C 1
ATOM 3028 O O . GLY A 1 403 ? -29.290 -11.811 36.858 1.00 90.75 403 GLY A O 1
ATOM 3029 N N . ASN A 1 404 ? -29.830 -10.858 34.886 1.00 92.38 404 ASN A N 1
ATOM 3030 C CA . ASN A 1 404 ? -29.183 -11.835 34.008 1.00 92.38 404 ASN A CA 1
ATOM 3031 C C . ASN A 1 404 ? -27.789 -11.384 33.536 1.00 92.38 404 ASN A C 1
ATOM 3033 O O . ASN A 1 404 ? -27.172 -12.060 32.713 1.00 92.38 404 ASN A O 1
ATOM 3037 N N . ILE A 1 405 ? -27.287 -10.246 34.025 1.00 94.56 405 ILE A N 1
ATOM 3038 C CA . ILE A 1 405 ? -25.934 -9.774 33.725 1.00 94.56 405 ILE A CA 1
ATOM 3039 C C . ILE A 1 405 ? -24.964 -10.394 34.749 1.00 94.56 405 ILE A C 1
ATOM 3041 O O . ILE A 1 405 ? -25.161 -10.193 35.951 1.00 94.56 405 ILE A O 1
ATOM 3045 N N . PRO A 1 406 ? -23.920 -11.131 34.319 1.00 94.31 406 PRO A N 1
ATOM 3046 C CA . PRO A 1 406 ? -22.960 -11.746 35.236 1.00 94.31 406 PRO A CA 1
ATOM 3047 C C . PRO A 1 406 ? -22.195 -10.700 36.056 1.00 94.31 406 PRO A C 1
ATOM 3049 O O . PRO A 1 406 ? -22.182 -9.515 35.707 1.00 94.31 406 PRO A O 1
ATOM 3052 N N . ALA A 1 407 ? -21.557 -11.121 37.148 1.00 92.75 407 ALA A N 1
ATOM 3053 C CA . ALA A 1 407 ? -20.661 -10.240 37.892 1.00 92.75 407 ALA A CA 1
ATOM 3054 C C . ALA A 1 407 ? -19.374 -9.999 37.088 1.00 92.75 407 ALA A C 1
ATOM 3056 O O . ALA A 1 407 ? -18.956 -10.850 36.302 1.00 92.75 407 ALA A O 1
ATOM 3057 N N . ASP A 1 408 ? -18.716 -8.861 37.294 1.00 86.88 408 ASP A N 1
ATOM 3058 C CA . ASP A 1 408 ? -17.481 -8.505 36.582 1.00 86.88 408 ASP A CA 1
ATOM 3059 C C . ASP A 1 408 ? -16.361 -9.547 36.774 1.00 86.88 408 ASP A C 1
ATOM 3061 O O . ASP A 1 408 ? -15.652 -9.904 35.830 1.00 86.88 408 ASP A O 1
ATOM 3065 N N . THR A 1 409 ? -16.272 -10.133 37.969 1.00 88.06 409 THR A N 1
ATOM 3066 C CA . THR A 1 409 ? -15.362 -11.241 38.295 1.00 88.06 409 THR A CA 1
ATOM 3067 C C . THR A 1 409 ? -15.552 -12.501 37.436 1.00 88.06 409 THR A C 1
ATOM 3069 O O . THR A 1 409 ? -14.594 -13.258 37.284 1.00 88.06 409 THR A O 1
ATOM 3072 N N . ASP A 1 410 ? -16.721 -12.708 36.816 1.00 88.06 410 ASP A N 1
ATOM 3073 C CA . ASP A 1 410 ? -17.015 -13.883 35.977 1.00 88.06 410 ASP A CA 1
ATOM 3074 C C . ASP A 1 410 ? -16.535 -13.733 34.521 1.00 88.06 410 ASP A C 1
ATOM 3076 O O . ASP A 1 410 ? -16.422 -14.723 33.782 1.00 88.06 410 ASP A O 1
ATOM 3080 N N . PHE A 1 411 ? -16.283 -12.500 34.070 1.00 89.38 411 PHE A N 1
ATOM 3081 C CA . PHE A 1 411 ? -15.941 -12.206 32.674 1.00 89.38 411 PHE A CA 1
ATOM 3082 C C . PHE A 1 411 ? -14.706 -11.318 32.483 1.00 89.38 411 PHE A C 1
ATOM 3084 O O . PHE A 1 411 ? -14.236 -11.168 31.353 1.00 89.38 411 PHE A O 1
ATOM 3091 N N . ASN A 1 412 ? -14.109 -10.787 33.553 1.00 82.31 412 ASN A N 1
ATOM 3092 C CA . ASN A 1 412 ? -12.902 -9.951 33.496 1.00 82.31 412 ASN A CA 1
ATOM 3093 C C . ASN A 1 412 ? -11.688 -10.610 32.802 1.00 82.31 412 ASN A C 1
ATOM 3095 O O . ASN A 1 412 ? -10.802 -9.905 32.329 1.00 82.31 412 ASN A O 1
ATOM 3099 N N . THR A 1 413 ? -11.659 -11.942 32.707 1.00 82.62 413 THR A N 1
ATOM 3100 C CA . THR A 1 413 ? -10.616 -12.730 32.027 1.00 82.62 413 THR A CA 1
ATOM 3101 C C . THR A 1 413 ? -10.954 -13.079 30.577 1.00 82.62 413 THR A C 1
ATOM 3103 O O . THR A 1 413 ? -10.090 -13.560 29.846 1.00 82.62 413 THR A O 1
ATOM 3106 N N . LYS A 1 414 ? -12.190 -12.840 30.124 1.00 89.12 414 LYS A N 1
ATOM 3107 C CA . LYS A 1 414 ? -12.681 -13.221 28.788 1.00 89.12 414 LYS A CA 1
ATOM 3108 C C . LYS A 1 414 ? -12.382 -12.136 27.754 1.00 89.12 414 LYS A C 1
ATOM 3110 O O . LYS A 1 414 ? -13.275 -11.624 27.078 1.00 89.12 414 LYS A O 1
ATOM 3115 N N . LEU A 1 415 ? -11.106 -11.774 27.679 1.00 92.69 415 LEU A N 1
ATOM 3116 C CA . LEU A 1 415 ? -10.571 -10.743 26.800 1.00 92.69 415 LEU A CA 1
ATOM 3117 C C . LEU A 1 415 ? -10.016 -11.381 25.528 1.00 92.69 415 LEU A C 1
ATOM 3119 O O . LEU A 1 415 ? -9.304 -12.385 25.576 1.00 92.69 415 LEU A O 1
ATOM 3123 N N . ARG A 1 416 ? -10.286 -10.755 24.388 1.00 93.69 416 ARG A N 1
ATOM 3124 C CA . ARG A 1 416 ? -9.541 -10.960 23.153 1.00 93.69 416 ARG A CA 1
ATOM 3125 C C . ARG A 1 416 ? -8.831 -9.660 22.815 1.00 93.69 416 ARG A C 1
ATOM 3127 O O . ARG A 1 416 ? -9.475 -8.654 22.530 1.00 93.69 416 ARG A O 1
ATOM 3134 N N . TYR A 1 417 ? -7.509 -9.723 22.820 1.00 94.19 417 TYR A N 1
ATOM 3135 C CA . TYR A 1 417 ? -6.654 -8.637 22.366 1.00 94.19 417 TYR A CA 1
ATOM 3136 C C . TYR A 1 417 ? -6.814 -8.416 20.863 1.00 94.19 417 TYR A C 1
ATOM 3138 O O . TYR A 1 417 ? -7.131 -9.348 20.110 1.00 94.19 417 TYR A O 1
ATOM 3146 N N . ALA A 1 418 ? -6.561 -7.187 20.435 1.00 93.00 418 ALA A N 1
ATOM 3147 C CA . ALA A 1 418 ? -6.415 -6.874 19.028 1.00 93.00 418 ALA A CA 1
ATOM 3148 C C . ALA A 1 418 ? -5.264 -7.700 18.440 1.00 93.00 418 ALA A C 1
ATOM 3150 O O . ALA A 1 418 ? -4.202 -7.860 19.044 1.00 93.00 418 ALA A O 1
ATOM 3151 N N . ARG A 1 419 ? -5.491 -8.275 17.262 1.00 92.06 419 ARG A N 1
ATOM 3152 C CA . ARG A 1 419 ? -4.520 -9.147 16.591 1.00 92.06 419 ARG A CA 1
ATOM 3153 C C . ARG A 1 419 ? -4.695 -9.078 15.086 1.00 92.06 419 ARG A C 1
ATOM 3155 O O . ARG A 1 419 ? -5.788 -8.779 14.611 1.00 92.06 419 ARG A O 1
ATOM 3162 N N . LEU A 1 420 ? -3.644 -9.415 14.351 1.00 91.50 420 LEU A N 1
ATOM 3163 C CA . LEU A 1 420 ? -3.746 -9.643 12.915 1.00 91.50 420 LEU A CA 1
ATOM 3164 C C . LEU A 1 420 ? -4.577 -10.898 12.639 1.00 91.50 420 LEU A C 1
ATOM 3166 O O . LEU A 1 420 ? -4.515 -11.875 13.391 1.00 91.50 420 LEU A O 1
ATOM 3170 N N . ALA A 1 421 ? -5.351 -10.862 11.560 1.00 85.62 421 ALA A N 1
ATOM 3171 C CA . ALA A 1 421 ? -6.003 -12.054 11.044 1.00 85.62 421 ALA A CA 1
ATOM 3172 C C . ALA A 1 421 ? -4.965 -13.061 10.520 1.00 85.62 421 ALA A C 1
ATOM 3174 O O . ALA A 1 421 ? -3.896 -12.672 10.049 1.00 85.62 421 ALA A O 1
ATOM 3175 N N . ASP A 1 422 ? -5.304 -14.349 10.578 1.00 87.19 422 ASP A N 1
ATOM 3176 C CA . ASP A 1 422 ? -4.449 -15.414 10.053 1.00 87.19 422 ASP A CA 1
ATOM 3177 C C . ASP A 1 422 ? -4.307 -15.293 8.527 1.00 87.19 422 ASP A C 1
ATOM 3179 O O . ASP A 1 422 ? -5.290 -15.026 7.827 1.00 87.19 422 ASP A O 1
ATOM 3183 N N . ASP A 1 423 ? -3.098 -15.520 8.012 1.00 85.25 423 ASP A N 1
ATOM 3184 C CA . ASP A 1 423 ? -2.764 -15.343 6.584 1.00 85.25 423 ASP A CA 1
ATOM 3185 C C . ASP A 1 423 ? -3.329 -16.449 5.708 1.00 85.25 423 ASP A C 1
ATOM 3187 O O . ASP A 1 423 ? -3.549 -16.285 4.504 1.00 85.25 423 ASP A O 1
ATOM 3191 N N . THR A 1 424 ? -3.597 -17.581 6.340 1.00 89.75 424 THR A N 1
ATOM 3192 C CA . THR A 1 424 ? -4.164 -18.763 5.734 1.00 89.75 424 THR A CA 1
ATOM 3193 C C . THR A 1 424 ? -5.293 -19.299 6.599 1.00 89.75 424 THR A C 1
ATOM 3195 O O . THR A 1 424 ? -5.427 -18.986 7.783 1.00 89.75 424 THR A O 1
ATOM 3198 N N . TYR A 1 425 ? -6.151 -20.103 5.989 1.00 88.81 425 TYR A N 1
ATOM 3199 C CA . TYR A 1 425 ? -7.137 -20.895 6.700 1.00 88.81 425 TYR A CA 1
ATOM 3200 C C . TYR A 1 425 ? -7.191 -22.295 6.106 1.00 88.81 425 TYR A C 1
ATOM 3202 O O . TYR A 1 425 ? -6.884 -22.516 4.934 1.00 88.81 425 TYR A O 1
ATOM 3210 N N . TYR A 1 426 ? -7.595 -23.252 6.931 1.00 91.31 426 TYR A N 1
ATOM 3211 C CA . TYR A 1 426 ? -7.799 -24.620 6.490 1.00 91.31 426 TYR A CA 1
ATOM 3212 C C . TYR A 1 426 ? -9.220 -24.777 5.950 1.00 91.31 426 TYR A C 1
ATOM 3214 O O . TYR A 1 426 ? -10.195 -24.619 6.694 1.00 91.31 426 TYR A O 1
ATOM 3222 N N . ASP A 1 427 ? -9.345 -25.083 4.662 1.00 86.62 427 ASP A N 1
ATOM 3223 C CA . ASP A 1 427 ? -10.629 -25.415 4.058 1.00 86.62 427 ASP A CA 1
ATOM 3224 C C . ASP A 1 427 ? -11.088 -26.784 4.582 1.00 86.62 427 ASP A C 1
ATOM 3226 O O . ASP A 1 427 ? -10.428 -27.805 4.390 1.00 86.62 427 ASP A O 1
ATOM 3230 N N . LYS A 1 428 ? -12.228 -26.804 5.279 1.00 85.94 428 LYS A N 1
ATOM 3231 C CA . LYS A 1 428 ? -12.764 -28.014 5.917 1.00 85.94 428 LYS A CA 1
ATOM 3232 C C . LYS A 1 428 ? -13.270 -29.050 4.913 1.00 85.94 428 LYS A C 1
ATOM 3234 O O . LYS A 1 428 ? -13.368 -30.216 5.282 1.00 85.94 428 LYS A O 1
ATOM 3239 N N . GLU A 1 429 ? -13.624 -28.639 3.698 1.00 87.62 429 GLU A N 1
ATOM 3240 C CA . GLU A 1 429 ? -14.141 -29.537 2.663 1.00 87.62 429 GLU A CA 1
ATOM 3241 C C . GLU A 1 429 ? -13.002 -30.198 1.892 1.00 87.62 429 GLU A C 1
ATOM 3243 O O . GLU A 1 429 ? -13.015 -31.410 1.678 1.00 87.62 429 GLU A O 1
ATOM 3248 N N . THR A 1 430 ? -12.001 -29.408 1.496 1.00 88.19 430 THR A N 1
ATOM 3249 C CA . THR A 1 430 ? -10.875 -29.900 0.687 1.00 88.19 430 THR A CA 1
ATOM 3250 C C . THR A 1 430 ? -9.693 -30.381 1.524 1.00 88.19 430 THR A C 1
ATOM 3252 O O . THR A 1 430 ? -8.878 -31.165 1.041 1.00 88.19 430 THR A O 1
ATOM 3255 N N . GLY A 1 431 ? -9.591 -29.943 2.779 1.00 87.88 431 GLY A N 1
ATOM 3256 C CA . GLY A 1 431 ? -8.455 -30.230 3.646 1.00 87.88 431 GLY A CA 1
ATOM 3257 C C . GLY A 1 431 ? -7.164 -29.518 3.226 1.00 87.88 431 GLY A C 1
ATOM 3258 O O . GLY A 1 431 ? -6.068 -29.962 3.576 1.00 87.88 431 GLY A O 1
ATOM 3259 N N . ILE A 1 432 ? -7.281 -28.456 2.429 1.00 91.50 432 ILE A N 1
ATOM 3260 C CA . ILE A 1 432 ? -6.151 -27.718 1.868 1.00 91.50 432 ILE A CA 1
ATOM 3261 C C . ILE A 1 432 ? -6.057 -26.358 2.559 1.00 91.50 432 ILE A C 1
ATOM 3263 O O . ILE A 1 432 ? -7.060 -25.684 2.798 1.00 91.50 432 ILE A O 1
ATOM 3267 N N . GLU A 1 433 ? -4.832 -25.955 2.880 1.00 92.19 433 GLU A N 1
ATOM 3268 C CA . GLU A 1 433 ? -4.534 -24.612 3.361 1.00 92.19 433 GLU A CA 1
ATOM 3269 C C . GLU A 1 433 ? -4.682 -23.602 2.216 1.00 92.19 433 GLU A C 1
ATOM 3271 O O . GLU A 1 433 ? -4.089 -23.756 1.147 1.00 92.19 433 GLU A O 1
ATOM 3276 N N . GLN A 1 434 ? -5.497 -22.574 2.431 1.00 89.81 434 GLN A N 1
ATOM 3277 C CA . GLN A 1 434 ? -5.788 -21.538 1.448 1.00 89.81 434 GLN A CA 1
ATOM 3278 C C . GLN A 1 434 ? -5.430 -20.163 1.996 1.00 89.81 434 GLN A C 1
ATOM 3280 O O . GLN A 1 434 ? -5.570 -19.904 3.189 1.00 89.81 434 GLN A O 1
ATOM 3285 N N . ALA A 1 435 ? -5.011 -19.258 1.111 1.00 88.00 435 ALA A N 1
ATOM 3286 C CA . ALA A 1 435 ? -4.765 -17.866 1.468 1.00 88.00 435 ALA A CA 1
ATOM 3287 C C . ALA A 1 435 ? -6.054 -17.188 1.955 1.00 88.00 435 ALA A C 1
ATOM 3289 O O . ALA A 1 435 ? -7.112 -17.285 1.324 1.00 88.00 435 ALA A O 1
ATOM 3290 N N . ASN A 1 436 ? -5.958 -16.435 3.047 1.00 88.00 436 ASN A N 1
ATOM 3291 C CA . ASN A 1 436 ? -7.074 -15.713 3.639 1.00 88.00 436 ASN A CA 1
ATOM 3292 C C . ASN A 1 436 ? -7.309 -14.360 2.948 1.00 88.00 436 ASN A C 1
ATOM 3294 O O . ASN A 1 436 ? -7.234 -13.290 3.555 1.00 88.00 436 ASN A O 1
ATOM 3298 N N . LEU A 1 437 ? -7.625 -14.398 1.649 1.00 87.81 437 LEU A N 1
ATOM 3299 C CA . LEU A 1 437 ? -7.821 -13.206 0.805 1.00 87.81 437 LEU A CA 1
ATOM 3300 C C . LEU A 1 437 ? -8.974 -12.292 1.270 1.00 87.81 437 LEU A C 1
ATOM 3302 O O . LEU A 1 437 ? -9.135 -11.177 0.773 1.00 87.81 437 LEU A O 1
ATOM 3306 N N . GLY A 1 438 ? -9.802 -12.752 2.214 1.00 85.75 438 GLY A N 1
ATOM 3307 C CA . GLY A 1 438 ? -10.825 -11.930 2.856 1.00 85.75 438 GLY A CA 1
ATOM 3308 C C . GLY A 1 438 ? -10.257 -10.891 3.828 1.00 85.75 438 GLY A C 1
ATOM 3309 O O . GLY A 1 438 ? -10.874 -9.837 4.004 1.00 85.75 438 GLY A O 1
ATOM 3310 N N . ASN A 1 439 ? -9.092 -11.169 4.417 1.00 86.69 439 ASN A N 1
ATOM 3311 C CA . ASN A 1 439 ? -8.468 -10.346 5.456 1.00 86.69 439 ASN A CA 1
ATOM 3312 C C . ASN A 1 439 ? -7.144 -9.704 5.017 1.00 86.69 439 ASN A C 1
ATOM 3314 O O . ASN A 1 439 ? -6.586 -8.894 5.752 1.00 86.69 439 ASN A O 1
ATOM 3318 N N . ILE A 1 440 ? -6.675 -10.024 3.811 1.00 93.38 440 ILE A N 1
ATOM 3319 C CA . ILE A 1 440 ? -5.462 -9.463 3.218 1.00 93.38 440 ILE A CA 1
ATOM 3320 C C . ILE A 1 440 ? -5.864 -8.487 2.111 1.00 93.38 440 ILE A C 1
ATOM 3322 O O . ILE A 1 440 ? -6.667 -8.823 1.238 1.00 93.38 440 ILE A O 1
ATOM 3326 N N . ILE A 1 441 ? -5.287 -7.287 2.131 1.00 95.81 441 ILE A N 1
ATOM 3327 C CA . ILE A 1 441 ? -5.272 -6.405 0.963 1.00 95.81 441 ILE A CA 1
ATOM 3328 C C . ILE A 1 441 ? -4.025 -6.766 0.155 1.00 95.81 441 ILE A C 1
ATOM 3330 O O . ILE A 1 441 ? -2.923 -6.712 0.694 1.00 95.81 441 ILE A O 1
ATOM 3334 N N . TYR A 1 442 ? -4.171 -7.111 -1.120 1.00 95.38 442 TYR A N 1
ATOM 3335 C CA . TYR A 1 442 ? -3.049 -7.514 -1.975 1.00 95.38 442 TYR A CA 1
ATOM 3336 C C . TYR A 1 442 ? -2.984 -6.690 -3.261 1.00 95.38 442 TYR A C 1
ATOM 3338 O O . TYR A 1 442 ? -4.000 -6.239 -3.785 1.00 95.38 442 TYR A O 1
ATOM 3346 N N . ASP A 1 443 ? -1.777 -6.499 -3.780 1.00 95.06 443 ASP A N 1
ATOM 3347 C CA . ASP A 1 443 ? -1.529 -5.840 -5.057 1.00 95.06 443 ASP A CA 1
ATOM 3348 C C . ASP A 1 443 ? -1.728 -6.796 -6.246 1.00 95.06 443 ASP A C 1
ATOM 3350 O O . ASP A 1 443 ? -1.220 -7.915 -6.265 1.00 95.06 443 ASP A O 1
ATOM 3354 N N . ASN A 1 444 ? -2.435 -6.340 -7.282 1.00 90.25 444 ASN A N 1
ATOM 3355 C CA . ASN A 1 444 ? -2.653 -7.099 -8.518 1.00 90.25 444 ASN A CA 1
ATOM 3356 C C . ASN A 1 444 ? -1.534 -6.935 -9.575 1.00 90.25 444 ASN A C 1
ATOM 3358 O O . ASN A 1 444 ? -1.711 -7.340 -10.728 1.00 90.25 444 ASN A O 1
ATOM 3362 N N . GLY A 1 445 ? -0.424 -6.271 -9.239 1.00 89.06 445 GLY A N 1
ATOM 3363 C CA . GLY A 1 445 ? 0.689 -5.990 -10.155 1.00 89.06 445 GLY A CA 1
ATOM 3364 C C . GLY A 1 445 ? 0.426 -4.848 -11.140 1.00 89.06 445 GLY A C 1
ATOM 3365 O O . GLY A 1 445 ? 1.201 -4.630 -12.074 1.00 89.06 445 GLY A O 1
ATOM 3366 N N . SER A 1 446 ? -0.677 -4.122 -10.957 1.00 86.31 446 SER A N 1
ATOM 3367 C CA . SER A 1 446 ? -1.111 -3.009 -11.812 1.00 86.31 446 SER A CA 1
ATOM 3368 C C . SER A 1 446 ? -1.160 -1.676 -11.076 1.00 86.31 446 SER A C 1
ATOM 3370 O O . SER A 1 446 ? -1.474 -0.662 -11.698 1.00 86.31 446 SER A O 1
ATOM 3372 N N . GLY A 1 447 ? -0.833 -1.682 -9.786 1.00 90.62 447 GLY A N 1
ATOM 3373 C CA . GLY A 1 447 ? -0.968 -0.545 -8.893 1.00 90.62 447 GLY A CA 1
ATOM 3374 C C . GLY A 1 447 ? -2.309 -0.491 -8.168 1.00 90.62 447 GLY A C 1
ATOM 3375 O O . GLY A 1 447 ? -2.516 0.474 -7.442 1.00 90.62 447 GLY A O 1
ATOM 3376 N N . ASP A 1 448 ? -3.197 -1.483 -8.325 1.00 94.69 448 ASP A N 1
ATOM 3377 C CA . ASP A 1 448 ? -4.466 -1.544 -7.590 1.00 94.69 448 ASP A CA 1
ATOM 3378 C C . ASP A 1 448 ? -4.340 -2.473 -6.380 1.00 94.69 448 ASP A C 1
ATOM 3380 O O . ASP A 1 448 ? -3.873 -3.609 -6.496 1.00 94.69 448 ASP A O 1
ATOM 3384 N N . LEU A 1 449 ? -4.823 -2.005 -5.231 1.00 97.00 449 LEU A N 1
ATOM 3385 C CA . LEU A 1 449 ? -4.902 -2.787 -4.002 1.00 97.00 449 LEU A CA 1
ATOM 3386 C C . LEU A 1 449 ? -6.295 -3.407 -3.878 1.00 97.00 449 LEU A C 1
ATOM 3388 O O . LEU A 1 449 ? -7.302 -2.696 -3.906 1.00 97.00 449 LEU A O 1
ATOM 3392 N N . ILE A 1 450 ? -6.348 -4.730 -3.740 1.00 95.75 450 ILE A N 1
ATOM 3393 C CA . ILE A 1 450 ? -7.566 -5.534 -3.800 1.00 95.75 450 ILE A CA 1
ATOM 3394 C C . ILE A 1 450 ? -7.861 -6.165 -2.440 1.00 95.75 450 ILE A C 1
ATOM 3396 O O . ILE A 1 450 ? -6.987 -6.780 -1.838 1.00 95.75 450 ILE A O 1
ATOM 3400 N N . LYS A 1 451 ? -9.116 -6.081 -1.990 1.00 94.31 451 LYS A N 1
ATOM 3401 C CA . LYS A 1 451 ? -9.646 -6.832 -0.839 1.00 94.31 451 LYS A CA 1
ATOM 3402 C C . LYS A 1 451 ? -11.020 -7.373 -1.203 1.00 94.31 451 LYS A C 1
ATOM 3404 O O . LYS A 1 451 ? -11.842 -6.635 -1.743 1.00 94.31 451 LY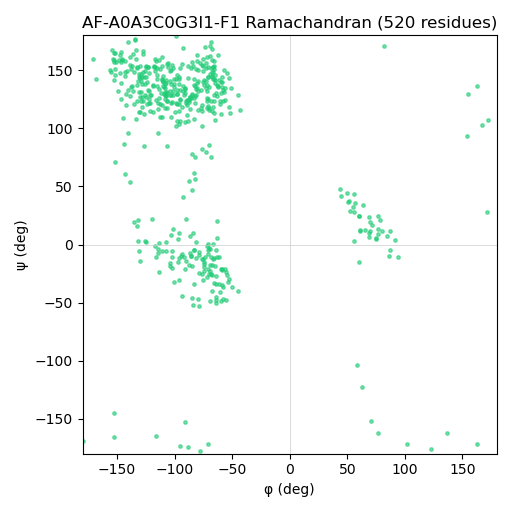S A O 1
ATOM 3409 N N . LYS A 1 452 ? -11.284 -8.662 -0.954 1.00 91.56 452 LYS A N 1
ATOM 3410 C CA . LYS A 1 452 ? -12.577 -9.310 -1.286 1.00 91.56 452 LYS A CA 1
ATOM 3411 C C . LYS A 1 452 ? -13.033 -9.064 -2.743 1.00 91.56 452 LYS A C 1
ATOM 3413 O O . LYS A 1 452 ? -14.216 -8.873 -3.013 1.00 91.56 452 LYS A O 1
ATOM 3418 N N . GLY A 1 453 ? -12.082 -9.037 -3.681 1.00 89.25 453 GLY A N 1
ATOM 3419 C CA . GLY A 1 453 ? -12.335 -8.811 -5.111 1.00 89.25 453 GLY A CA 1
ATOM 3420 C C . GLY A 1 453 ? -12.656 -7.363 -5.509 1.00 89.25 453 GLY A C 1
ATOM 3421 O O . GLY A 1 453 ? -12.965 -7.118 -6.673 1.00 89.25 453 GLY A O 1
ATOM 3422 N N . GLN A 1 454 ? -12.584 -6.404 -4.583 1.00 92.94 454 GLN A N 1
ATOM 3423 C CA . GLN A 1 454 ? -12.828 -4.984 -4.841 1.00 92.94 454 GLN A CA 1
ATOM 3424 C C . GLN A 1 454 ? -11.533 -4.180 -4.741 1.00 92.94 454 GLN A C 1
ATOM 3426 O O . GLN A 1 454 ? -10.683 -4.474 -3.901 1.00 92.94 454 GLN A O 1
ATOM 3431 N N . ILE A 1 455 ? -11.401 -3.146 -5.576 1.00 95.38 455 ILE A N 1
ATOM 3432 C CA . ILE A 1 455 ? -10.318 -2.165 -5.456 1.00 95.38 455 ILE A CA 1
ATOM 3433 C C . ILE A 1 455 ? -10.606 -1.298 -4.229 1.00 95.38 455 ILE A C 1
ATOM 3435 O O . ILE A 1 455 ? -11.612 -0.591 -4.193 1.00 95.38 455 ILE A O 1
ATOM 3439 N N . VAL A 1 456 ? -9.720 -1.353 -3.239 1.00 96.75 456 VAL A N 1
ATOM 3440 C CA . VAL A 1 456 ? -9.806 -0.575 -1.990 1.00 96.75 456 VAL A CA 1
ATOM 3441 C C . VAL A 1 456 ? -8.729 0.501 -1.888 1.00 96.75 456 VAL A C 1
ATOM 3443 O O . VAL A 1 456 ? -8.728 1.296 -0.948 1.00 96.75 456 VAL A O 1
ATOM 3446 N N . GLY A 1 457 ? -7.804 0.536 -2.847 1.00 97.31 457 GLY A N 1
ATOM 3447 C CA . GLY A 1 457 ? -6.676 1.449 -2.827 1.00 97.31 457 GLY A CA 1
ATOM 3448 C C . GLY A 1 457 ? -5.758 1.310 -4.032 1.00 97.31 457 GLY A C 1
ATOM 3449 O O . GLY A 1 457 ? -6.070 0.617 -4.999 1.00 97.31 457 GLY A O 1
ATOM 3450 N N . SER A 1 458 ? -4.600 1.953 -3.945 1.00 97.19 458 SER A N 1
ATOM 3451 C CA . SER A 1 458 ? -3.568 1.939 -4.974 1.00 97.19 458 SER A CA 1
ATOM 3452 C C . SER A 1 458 ? -2.160 2.007 -4.391 1.00 97.19 458 SER A C 1
ATOM 3454 O O . SER A 1 458 ? -1.967 2.558 -3.305 1.00 97.19 458 SER A O 1
ATOM 3456 N N . ILE A 1 459 ? -1.180 1.538 -5.160 1.00 96.19 459 ILE A N 1
ATOM 3457 C CA . ILE A 1 459 ? 0.253 1.654 -4.888 1.00 96.19 459 ILE A CA 1
ATOM 3458 C C . ILE A 1 459 ? 0.993 2.234 -6.097 1.00 96.19 459 ILE A C 1
ATOM 3460 O O . ILE A 1 459 ? 0.764 1.850 -7.244 1.00 96.19 459 ILE A O 1
ATOM 3464 N N . ASN A 1 460 ? 1.934 3.139 -5.836 1.00 94.50 460 ASN A N 1
ATOM 3465 C CA . ASN A 1 460 ? 2.925 3.577 -6.808 1.00 94.50 460 ASN A CA 1
ATOM 3466 C C . ASN A 1 460 ? 4.251 2.852 -6.556 1.00 94.50 460 ASN A C 1
ATOM 3468 O O . ASN A 1 460 ? 4.909 3.095 -5.554 1.00 94.50 460 ASN A O 1
ATOM 3472 N N . TYR A 1 461 ? 4.681 2.001 -7.485 1.00 92.38 461 TYR A N 1
ATOM 3473 C CA . TYR A 1 461 ? 5.904 1.207 -7.316 1.00 92.38 461 TYR A CA 1
ATOM 3474 C C . TYR A 1 461 ? 7.203 2.017 -7.302 1.00 92.38 461 TYR A C 1
ATOM 3476 O O . TYR A 1 461 ? 8.187 1.550 -6.742 1.00 92.38 461 TYR A O 1
ATOM 3484 N N . ASP A 1 462 ? 7.240 3.195 -7.934 1.00 89.81 462 ASP A N 1
ATOM 3485 C CA . ASP A 1 462 ? 8.441 4.045 -7.972 1.00 89.81 462 ASP A CA 1
ATOM 3486 C C . ASP A 1 462 ? 8.604 4.827 -6.671 1.00 89.81 462 ASP A C 1
ATOM 3488 O O . ASP A 1 462 ? 9.692 4.870 -6.105 1.00 89.81 462 ASP A O 1
ATOM 3492 N N . THR A 1 463 ? 7.522 5.441 -6.188 1.00 90.88 463 THR A N 1
ATOM 3493 C CA . THR A 1 463 ? 7.569 6.224 -4.948 1.00 90.88 463 THR A CA 1
ATOM 3494 C C . THR A 1 463 ? 7.320 5.383 -3.708 1.00 90.88 463 THR A C 1
ATOM 3496 O O . THR A 1 463 ? 7.600 5.852 -2.618 1.00 90.88 463 THR A O 1
ATOM 3499 N N . GLY A 1 464 ? 6.758 4.180 -3.844 1.00 91.38 464 GLY A N 1
ATOM 3500 C CA . GLY A 1 464 ? 6.263 3.358 -2.740 1.00 91.38 464 GLY A CA 1
ATOM 3501 C C . GLY A 1 464 ? 5.071 3.962 -1.991 1.00 91.38 464 GLY A C 1
ATOM 3502 O O . GLY A 1 464 ? 4.743 3.506 -0.899 1.00 91.38 464 GLY A O 1
ATOM 3503 N N . PHE A 1 465 ? 4.446 5.002 -2.551 1.00 93.56 465 PHE A N 1
ATOM 3504 C CA . PHE A 1 465 ? 3.278 5.640 -1.959 1.00 93.56 465 PHE A CA 1
ATOM 3505 C C . PHE A 1 465 ? 2.069 4.725 -2.101 1.00 93.56 465 PHE A C 1
ATOM 3507 O O . PHE A 1 465 ? 1.777 4.247 -3.202 1.00 93.56 465 PHE A O 1
ATOM 3514 N N . ILE A 1 466 ? 1.344 4.536 -1.006 1.00 95.50 466 ILE A N 1
ATOM 3515 C CA . ILE A 1 466 ? 0.079 3.812 -0.992 1.00 95.50 466 ILE A CA 1
ATOM 3516 C C . ILE A 1 466 ? -1.055 4.728 -0.563 1.00 95.50 466 ILE A C 1
ATOM 3518 O O . ILE A 1 466 ? -0.865 5.671 0.204 1.00 95.50 466 ILE A O 1
ATOM 3522 N N . SER A 1 467 ? -2.257 4.407 -1.020 1.00 96.00 467 SER A N 1
ATOM 3523 C CA . SER A 1 467 ? -3.486 4.909 -0.424 1.00 96.00 467 SER A CA 1
ATOM 3524 C C . SER A 1 467 ? -4.522 3.803 -0.408 1.00 96.00 467 SER A C 1
ATOM 3526 O O . SER A 1 467 ? -4.684 3.121 -1.415 1.00 96.00 467 SER A O 1
ATOM 3528 N N . PHE A 1 468 ? -5.204 3.602 0.714 1.00 96.62 468 PHE A N 1
ATOM 3529 C CA . PHE A 1 468 ? -6.242 2.582 0.839 1.00 96.62 468 PHE A CA 1
ATOM 3530 C C . PHE A 1 468 ? -7.294 2.973 1.875 1.00 96.62 468 PHE A C 1
ATOM 3532 O O . PHE A 1 468 ? -7.085 3.887 2.675 1.00 96.62 468 PHE A O 1
ATOM 3539 N N . THR A 1 469 ? -8.428 2.275 1.846 1.00 94.69 469 THR A N 1
ATOM 3540 C CA . THR A 1 469 ? -9.477 2.356 2.870 1.00 94.69 469 THR A CA 1
ATOM 3541 C C . THR A 1 469 ? -9.738 0.975 3.459 1.00 94.69 469 THR A C 1
ATOM 3543 O O . THR A 1 469 ? -9.882 0.007 2.715 1.00 94.69 469 THR A O 1
ATOM 3546 N N . ASP A 1 470 ? -9.805 0.891 4.784 1.00 93.44 470 ASP A N 1
ATOM 3547 C CA . ASP A 1 470 ? -10.137 -0.320 5.530 1.00 93.44 470 ASP A CA 1
ATOM 3548 C C . ASP A 1 470 ? -10.773 0.028 6.894 1.00 93.44 470 ASP A C 1
ATOM 3550 O O . ASP A 1 470 ? -11.515 1.005 6.993 1.00 93.44 470 ASP A O 1
ATOM 3554 N N . ASN A 1 471 ? -10.516 -0.759 7.943 1.00 90.50 471 ASN A N 1
ATOM 3555 C CA . ASN A 1 471 ? -11.079 -0.557 9.277 1.00 90.50 471 ASN A CA 1
ATOM 3556 C C . ASN A 1 471 ? -10.769 0.830 9.868 1.00 90.50 471 ASN A C 1
ATOM 3558 O O . ASN A 1 471 ? -9.722 1.438 9.626 1.00 90.50 471 ASN A O 1
ATOM 3562 N N . TYR A 1 472 ? -11.695 1.298 10.705 1.00 90.38 472 TYR A N 1
ATOM 3563 C CA . TYR A 1 472 ? -11.585 2.519 11.498 1.00 90.38 472 TYR A CA 1
ATOM 3564 C C . TYR A 1 472 ? -10.336 2.495 12.384 1.00 90.38 472 TYR A C 1
ATOM 3566 O O . TYR A 1 472 ? -10.191 1.587 13.200 1.00 90.38 472 TYR A O 1
ATOM 3574 N N . ARG A 1 473 ? -9.470 3.512 12.268 1.00 88.38 473 ARG A N 1
ATOM 3575 C CA . ARG A 1 473 ? -8.348 3.745 13.194 1.00 88.38 473 ARG A CA 1
ATOM 3576 C C . ARG A 1 473 ? -7.560 2.477 13.563 1.00 88.38 473 ARG A C 1
ATOM 3578 O O . ARG A 1 473 ? -7.285 2.223 14.739 1.00 88.38 473 ARG A O 1
ATOM 3585 N N . THR A 1 474 ? -7.212 1.689 12.550 1.00 90.00 474 THR A N 1
ATOM 3586 C CA . THR A 1 474 ? -6.473 0.433 12.693 1.00 90.00 474 THR A CA 1
ATOM 3587 C C . THR A 1 474 ? -5.002 0.632 12.372 1.00 90.00 474 THR A C 1
ATOM 3589 O O . THR A 1 474 ? -4.651 1.276 11.379 1.00 90.00 474 THR A O 1
ATOM 3592 N N . GLU A 1 475 ? -4.137 0.025 13.175 1.00 91.19 475 GLU A N 1
ATOM 3593 C CA . GLU A 1 475 ? -2.775 -0.263 12.743 1.00 91.19 475 GLU A CA 1
ATOM 3594 C C . GLU A 1 475 ? -2.784 -1.388 11.711 1.00 91.19 475 GLU A C 1
ATOM 3596 O O . GLU A 1 475 ? -3.755 -2.144 11.563 1.00 91.19 475 GLU A O 1
ATOM 3601 N N . PHE A 1 476 ? -1.691 -1.482 10.970 1.00 92.62 476 PHE A N 1
ATOM 3602 C CA . PHE A 1 476 ? -1.539 -2.461 9.915 1.00 92.62 476 PHE A CA 1
ATOM 3603 C C . PHE A 1 476 ? -0.072 -2.813 9.717 1.00 92.62 476 PHE A C 1
ATOM 3605 O O . PHE A 1 476 ? 0.826 -1.999 9.946 1.00 92.62 476 PHE A O 1
ATOM 3612 N N . VAL A 1 477 ? 0.155 -4.038 9.264 1.00 93.25 477 VAL A N 1
ATOM 3613 C CA . VAL A 1 477 ? 1.458 -4.484 8.788 1.00 93.25 477 VAL A CA 1
ATOM 3614 C C . VAL A 1 477 ? 1.484 -4.481 7.270 1.00 93.25 477 VAL A C 1
ATOM 3616 O O . VAL A 1 477 ? 0.451 -4.663 6.621 1.00 93.25 477 VAL A O 1
ATOM 3619 N N . VAL A 1 478 ? 2.672 -4.289 6.710 1.00 93.50 478 VAL A N 1
ATOM 3620 C CA . VAL A 1 478 ? 2.915 -4.347 5.269 1.00 93.50 478 VAL A CA 1
ATOM 3621 C C . VAL A 1 478 ? 3.987 -5.377 4.944 1.00 93.50 478 VAL A C 1
ATOM 3623 O O . VAL A 1 478 ? 4.893 -5.629 5.742 1.00 93.50 478 VAL A O 1
ATOM 3626 N N . GLY A 1 479 ? 3.923 -5.930 3.742 1.00 92.81 479 GLY A N 1
ATOM 3627 C CA . GLY A 1 479 ? 5.030 -6.678 3.165 1.00 92.81 479 GLY A CA 1
ATOM 3628 C C . GLY A 1 479 ? 5.164 -6.398 1.679 1.00 92.81 479 GLY A C 1
ATOM 3629 O O . GLY A 1 479 ? 4.189 -6.039 1.019 1.00 92.81 479 GLY A O 1
ATOM 3630 N N . TYR A 1 480 ? 6.398 -6.463 1.185 1.00 93.06 480 TYR A N 1
ATOM 3631 C CA . TYR A 1 480 ? 6.764 -6.129 -0.187 1.00 93.06 480 TYR A CA 1
ATOM 3632 C C . TYR A 1 480 ? 8.212 -6.528 -0.499 1.00 93.06 480 TYR A C 1
ATOM 3634 O O . TYR A 1 480 ? 9.040 -6.665 0.403 1.00 93.06 480 TYR A O 1
ATOM 3642 N N . ASN A 1 481 ? 8.532 -6.669 -1.787 1.00 91.88 481 ASN A N 1
ATOM 3643 C CA . ASN A 1 481 ? 9.890 -6.947 -2.258 1.00 91.88 481 ASN A CA 1
ATOM 3644 C C . ASN A 1 481 ? 10.537 -5.686 -2.851 1.00 91.88 481 ASN A C 1
ATOM 3646 O O . ASN A 1 481 ? 9.883 -4.920 -3.565 1.00 91.88 481 ASN A O 1
ATOM 3650 N N . VAL A 1 482 ? 11.829 -5.498 -2.588 1.00 88.88 482 VAL A N 1
ATOM 3651 C CA . VAL A 1 482 ? 12.660 -4.383 -3.078 1.00 88.88 482 VAL A CA 1
ATOM 3652 C C . VAL A 1 482 ? 14.002 -4.892 -3.601 1.00 88.88 482 VAL A C 1
ATOM 3654 O O . VAL A 1 482 ? 14.300 -6.083 -3.506 1.00 88.88 482 VAL A O 1
ATOM 3657 N N . LEU A 1 483 ? 14.807 -3.972 -4.146 1.00 82.50 483 LEU A N 1
ATOM 3658 C CA . LEU A 1 483 ? 16.169 -4.222 -4.635 1.00 82.50 483 LEU A CA 1
ATOM 3659 C C . LEU A 1 483 ? 16.244 -5.261 -5.761 1.00 82.50 483 LEU A C 1
ATOM 3661 O O . LEU A 1 483 ? 17.276 -5.875 -5.971 1.00 82.50 483 LEU A O 1
ATOM 3665 N N . SER A 1 484 ? 15.151 -5.444 -6.499 1.00 86.38 484 SER A N 1
ATOM 3666 C CA . SER A 1 484 ? 15.087 -6.374 -7.623 1.00 86.38 484 SER A CA 1
ATOM 3667 C C . SER A 1 484 ? 15.173 -5.631 -8.949 1.00 86.38 484 SER A C 1
ATOM 3669 O O . SER A 1 484 ? 14.627 -4.534 -9.097 1.00 86.38 484 SER A O 1
ATOM 3671 N N . ALA A 1 485 ? 15.734 -6.286 -9.965 1.00 85.88 485 ALA A N 1
ATOM 3672 C CA . ALA A 1 485 ? 15.700 -5.812 -11.344 1.00 85.88 485 ALA A CA 1
ATOM 3673 C C . ALA A 1 485 ? 14.274 -5.489 -11.826 1.00 85.88 485 ALA A C 1
ATOM 3675 O O . ALA A 1 485 ? 14.081 -4.581 -12.623 1.00 85.88 485 ALA A O 1
ATOM 3676 N N . MET A 1 486 ? 13.247 -6.172 -11.309 1.00 86.88 486 MET A N 1
ATOM 3677 C CA . MET A 1 486 ? 11.844 -5.931 -11.678 1.00 86.88 486 MET A CA 1
ATOM 3678 C C . MET A 1 486 ? 11.175 -4.775 -10.916 1.00 86.88 486 MET A C 1
ATOM 3680 O O . MET A 1 486 ? 10.021 -4.443 -11.206 1.00 86.88 486 MET A O 1
ATOM 3684 N N . ALA A 1 487 ? 11.860 -4.163 -9.951 1.00 88.62 487 ALA A N 1
ATOM 3685 C CA . ALA A 1 487 ? 11.284 -3.174 -9.051 1.00 88.62 487 ALA A CA 1
ATOM 3686 C C . ALA A 1 487 ? 11.017 -1.814 -9.716 1.00 88.62 487 ALA A C 1
ATOM 3688 O O . ALA A 1 487 ? 11.620 -1.440 -10.727 1.00 88.62 487 ALA A O 1
ATOM 3689 N N . GLY A 1 488 ? 10.086 -1.058 -9.135 1.00 88.75 488 GLY A N 1
ATOM 3690 C CA . GLY A 1 488 ? 9.838 0.335 -9.495 1.00 88.75 488 GLY A CA 1
ATOM 3691 C C . GLY A 1 488 ? 9.075 0.523 -10.794 1.00 88.75 488 GLY A C 1
ATOM 3692 O O . GLY A 1 488 ? 8.413 -0.386 -11.290 1.00 88.75 488 GLY A O 1
ATOM 3693 N N . LYS A 1 489 ? 9.135 1.730 -11.361 1.00 85.69 489 LYS A N 1
ATOM 3694 C CA . LYS A 1 489 ? 8.598 2.032 -12.702 1.00 85.69 489 LYS A CA 1
ATOM 3695 C C . LYS A 1 489 ? 9.416 1.361 -13.808 1.00 85.69 489 LYS A C 1
ATOM 3697 O O . LYS A 1 489 ? 10.504 0.861 -13.558 1.00 85.69 489 LYS A O 1
ATOM 3702 N N . MET A 1 490 ? 8.917 1.406 -15.043 1.00 85.56 490 MET A N 1
ATOM 3703 C CA . MET A 1 490 ? 9.726 1.041 -16.208 1.00 85.56 490 MET A CA 1
ATOM 3704 C C . MET A 1 490 ? 10.870 2.048 -16.392 1.00 85.56 490 MET A C 1
ATOM 3706 O O . MET A 1 490 ? 10.624 3.254 -16.517 1.00 85.56 490 MET A O 1
ATOM 3710 N N . LYS A 1 491 ? 12.100 1.540 -16.410 1.00 83.25 491 LYS A N 1
ATOM 3711 C CA . LYS A 1 491 ? 13.354 2.276 -16.551 1.00 83.25 491 LYS A CA 1
ATOM 3712 C C . LYS A 1 491 ? 14.077 1.805 -17.815 1.00 83.25 491 LYS A C 1
ATOM 3714 O O . LYS A 1 491 ? 14.142 0.605 -18.075 1.00 83.25 491 LYS A O 1
ATOM 3719 N N . THR A 1 492 ? 14.632 2.737 -18.586 1.00 78.81 492 THR A N 1
ATOM 3720 C CA . THR A 1 492 ? 15.401 2.459 -19.818 1.00 78.81 492 THR A CA 1
ATOM 3721 C C . THR A 1 492 ? 16.793 3.091 -19.827 1.00 78.81 492 THR A C 1
ATOM 3723 O O . THR A 1 492 ? 17.472 3.061 -20.855 1.00 78.81 492 THR A O 1
ATOM 3726 N N . ALA A 1 493 ? 17.203 3.758 -18.747 1.00 75.25 493 ALA A N 1
ATOM 3727 C CA . ALA A 1 493 ? 18.489 4.448 -18.711 1.00 75.25 493 ALA A CA 1
ATOM 3728 C C . ALA A 1 493 ? 19.626 3.423 -18.752 1.00 75.25 493 ALA A C 1
ATOM 3730 O O . ALA A 1 493 ? 19.473 2.336 -18.218 1.00 75.25 493 ALA A O 1
ATOM 3731 N N . THR A 1 494 ? 20.776 3.747 -19.351 1.00 68.88 494 THR A N 1
ATOM 3732 C CA . THR A 1 494 ? 21.881 2.787 -19.555 1.00 68.88 494 THR A CA 1
ATOM 3733 C C . THR A 1 494 ? 22.280 2.015 -18.294 1.00 68.88 494 THR A C 1
ATOM 3735 O O . THR A 1 494 ? 22.555 0.828 -18.404 1.00 68.88 494 THR A O 1
ATOM 3738 N N . ALA A 1 495 ? 22.245 2.669 -17.130 1.00 68.69 495 ALA A N 1
ATOM 3739 C CA . ALA A 1 495 ? 22.586 2.083 -15.834 1.00 68.69 495 ALA A CA 1
ATOM 3740 C C . ALA A 1 495 ? 21.392 1.475 -15.070 1.00 68.69 495 ALA A C 1
ATOM 3742 O O . ALA A 1 495 ? 21.595 0.817 -14.061 1.00 68.69 495 ALA A O 1
ATOM 3743 N N . THR A 1 496 ? 20.144 1.696 -15.506 1.00 73.81 496 THR A N 1
ATOM 3744 C CA . THR A 1 496 ? 18.936 1.282 -14.769 1.00 73.81 496 THR A CA 1
ATOM 3745 C C . THR A 1 496 ? 17.850 0.831 -15.764 1.00 73.81 496 THR A C 1
ATOM 3747 O O . THR A 1 496 ? 17.036 1.629 -16.232 1.00 73.81 496 THR A O 1
ATOM 3750 N N . LYS A 1 497 ? 17.852 -0.444 -16.182 1.00 86.00 497 LYS A N 1
ATOM 3751 C CA . LYS A 1 497 ? 16.934 -0.958 -17.222 1.00 86.00 497 LYS A CA 1
ATOM 3752 C C . LYS A 1 497 ? 16.129 -2.145 -16.734 1.00 86.00 497 LYS A C 1
ATOM 3754 O O . LYS A 1 497 ? 16.709 -3.179 -16.483 1.00 86.00 497 LYS A O 1
ATOM 3759 N N . ASN A 1 498 ? 14.806 -2.069 -16.741 1.00 86.00 498 ASN A N 1
ATOM 3760 C CA . ASN A 1 498 ? 13.950 -3.202 -16.346 1.00 86.00 498 ASN A CA 1
ATOM 3761 C C . ASN A 1 498 ? 12.817 -3.494 -17.338 1.00 86.00 498 ASN A C 1
ATOM 3763 O O . ASN A 1 498 ? 11.789 -4.085 -17.006 1.00 86.00 498 ASN A O 1
ATOM 3767 N N . THR A 1 499 ? 12.993 -3.028 -18.568 1.00 89.06 499 THR A N 1
ATOM 3768 C CA . THR A 1 499 ? 12.045 -3.185 -19.664 1.00 89.06 499 THR A CA 1
ATOM 3769 C C . THR A 1 499 ? 12.804 -3.515 -20.940 1.00 89.06 499 THR A C 1
ATOM 3771 O O . THR A 1 499 ? 13.999 -3.234 -21.050 1.00 89.06 499 THR A O 1
ATOM 3774 N N . LEU A 1 500 ? 12.085 -4.065 -21.916 1.00 89.88 500 LEU A N 1
ATOM 3775 C CA . LEU A 1 500 ? 12.552 -4.264 -23.283 1.00 89.88 500 LEU A CA 1
ATOM 3776 C C . LEU A 1 500 ? 13.267 -3.006 -23.811 1.00 89.88 500 LEU A C 1
ATOM 3778 O O . LEU A 1 500 ? 12.718 -1.906 -23.730 1.00 89.88 500 LEU A O 1
ATOM 3782 N N . ILE A 1 501 ? 14.479 -3.172 -24.349 1.00 89.69 501 ILE A N 1
ATOM 3783 C CA . ILE A 1 501 ? 15.338 -2.078 -24.833 1.00 89.69 501 ILE A CA 1
ATOM 3784 C C . ILE A 1 501 ? 14.944 -1.703 -26.255 1.00 89.69 501 ILE A C 1
ATOM 3786 O O . ILE A 1 501 ? 14.685 -0.535 -26.549 1.00 89.69 501 ILE A O 1
ATOM 3790 N N . SER A 1 502 ? 14.883 -2.696 -27.138 1.00 90.62 502 SER A N 1
ATOM 3791 C CA . SER A 1 502 ? 14.470 -2.498 -28.520 1.00 90.62 502 SER A CA 1
ATOM 3792 C C . SER A 1 502 ? 13.861 -3.752 -29.134 1.00 90.62 502 SER A C 1
ATOM 3794 O O . SER A 1 502 ? 14.051 -4.873 -28.658 1.00 90.62 502 SER A O 1
ATOM 3796 N N . ILE A 1 503 ? 13.101 -3.526 -30.202 1.00 92.81 503 ILE A N 1
ATOM 3797 C CA . ILE A 1 503 ? 12.656 -4.552 -31.141 1.00 92.81 503 ILE A CA 1
ATOM 3798 C C . ILE A 1 503 ? 13.407 -4.320 -32.438 1.00 92.81 503 ILE A C 1
ATOM 3800 O O . ILE A 1 503 ? 13.409 -3.207 -32.974 1.00 92.81 503 ILE A O 1
ATOM 3804 N N . GLU A 1 504 ? 14.004 -5.381 -32.948 1.00 94.94 504 GLU A N 1
ATOM 3805 C CA . GLU A 1 504 ? 14.778 -5.395 -34.178 1.00 94.94 504 GLU A CA 1
ATOM 3806 C C . GLU A 1 504 ? 14.214 -6.451 -35.120 1.00 94.94 504 GLU A C 1
ATOM 3808 O O . GLU A 1 504 ? 13.563 -7.402 -34.681 1.00 94.94 504 GLU A O 1
ATOM 3813 N N . ALA A 1 505 ? 14.406 -6.271 -36.422 1.00 96.25 505 ALA A N 1
ATOM 3814 C CA . ALA A 1 505 ? 13.909 -7.228 -37.394 1.00 96.25 505 ALA A CA 1
ATOM 3815 C C . ALA A 1 505 ? 14.734 -7.260 -38.678 1.00 96.25 505 ALA A C 1
ATOM 3817 O O . ALA A 1 505 ? 15.373 -6.274 -39.051 1.00 96.25 505 ALA A O 1
ATOM 3818 N N . ARG A 1 506 ? 14.642 -8.386 -39.384 1.00 95.75 506 ARG A N 1
ATOM 3819 C CA . ARG A 1 506 ? 15.061 -8.528 -40.781 1.00 95.75 506 ARG A CA 1
ATOM 3820 C C . ARG A 1 506 ? 14.125 -9.454 -41.549 1.00 95.75 506 ARG A C 1
ATOM 3822 O O . ARG A 1 506 ? 13.424 -10.284 -40.964 1.00 95.75 506 ARG A O 1
ATOM 3829 N N . SER A 1 507 ? 14.119 -9.319 -42.866 1.00 96.06 507 SER A N 1
ATOM 3830 C CA . SER A 1 507 ? 13.478 -10.266 -43.769 1.00 96.06 507 SER A CA 1
ATOM 3831 C C . SER A 1 507 ? 14.259 -11.573 -43.793 1.00 96.06 507 SER A C 1
ATOM 3833 O O . SER A 1 507 ? 15.477 -11.575 -43.948 1.00 96.06 507 SER A O 1
ATOM 3835 N N . MET A 1 508 ? 13.556 -12.702 -43.725 1.00 95.12 508 MET A N 1
ATOM 3836 C CA . MET A 1 508 ? 14.152 -14.019 -43.982 1.00 95.12 508 MET A CA 1
ATOM 3837 C C . MET A 1 508 ? 14.244 -14.338 -45.482 1.00 95.12 508 MET A C 1
ATOM 3839 O O . MET A 1 508 ? 14.643 -15.440 -45.856 1.00 95.12 508 MET A O 1
ATOM 3843 N N . ASN A 1 509 ? 13.831 -13.410 -46.351 1.00 95.00 509 ASN A N 1
ATOM 3844 C CA . ASN A 1 509 ? 13.810 -13.591 -47.794 1.00 95.00 509 ASN A CA 1
ATOM 3845 C C . ASN A 1 509 ? 14.794 -12.646 -48.488 1.00 95.00 509 ASN A C 1
ATOM 3847 O O . ASN A 1 509 ? 14.650 -11.432 -48.419 1.00 95.00 509 ASN A O 1
ATOM 3851 N N . GLU A 1 510 ? 15.729 -13.216 -49.243 1.00 92.62 510 GLU A N 1
ATOM 3852 C CA . GLU A 1 510 ? 16.783 -12.488 -49.963 1.00 92.62 510 GLU A CA 1
ATOM 3853 C C . GLU A 1 510 ? 16.264 -11.557 -51.081 1.00 92.62 510 GLU A C 1
ATOM 3855 O O . GLU A 1 510 ? 16.996 -10.706 -51.580 1.00 92.62 510 GLU A O 1
ATOM 3860 N N . LYS A 1 511 ? 15.026 -11.748 -51.552 1.00 93.56 511 LYS A N 1
ATOM 3861 C CA . LYS A 1 511 ? 14.469 -11.052 -52.728 1.00 93.56 511 LYS A CA 1
ATOM 3862 C C . LYS A 1 511 ? 13.287 -10.148 -52.409 1.00 93.56 511 LYS A C 1
ATOM 3864 O O . LYS A 1 511 ? 12.849 -9.410 -53.288 1.00 93.56 511 LYS A O 1
ATOM 3869 N N . VAL A 1 512 ? 12.739 -10.237 -51.202 1.00 94.69 512 VAL A N 1
ATOM 3870 C CA . VAL A 1 512 ? 11.523 -9.526 -50.815 1.00 94.69 512 VAL A CA 1
ATOM 3871 C C . VAL A 1 512 ? 11.733 -8.906 -49.446 1.00 94.69 512 VAL A C 1
ATOM 3873 O O . VAL A 1 512 ? 11.957 -9.618 -48.465 1.00 94.69 512 VAL A O 1
ATOM 3876 N N . ASP A 1 513 ? 11.596 -7.585 -49.383 1.00 95.56 513 ASP A N 1
ATOM 3877 C CA . ASP A 1 513 ? 11.586 -6.870 -48.115 1.00 95.56 513 ASP A CA 1
ATOM 3878 C C . ASP A 1 513 ? 10.388 -7.311 -47.274 1.00 95.56 513 ASP A C 1
ATOM 3880 O O . ASP A 1 513 ? 9.253 -7.470 -47.743 1.00 95.56 513 ASP A O 1
ATOM 3884 N N . GLY A 1 514 ? 10.646 -7.500 -45.992 1.00 95.31 514 GLY A N 1
ATOM 3885 C CA . GLY A 1 514 ? 9.624 -7.767 -45.006 1.00 95.31 514 GLY A CA 1
ATOM 3886 C C . GLY A 1 514 ? 8.928 -6.481 -44.565 1.00 95.31 514 GLY A C 1
ATOM 3887 O O . GLY A 1 514 ? 9.477 -5.386 -44.684 1.00 95.31 514 GLY A O 1
ATOM 3888 N N . LYS A 1 515 ? 7.709 -6.603 -44.028 1.00 96.38 515 LYS A N 1
ATOM 3889 C CA . LYS A 1 515 ? 6.938 -5.457 -43.528 1.00 96.38 515 LYS A CA 1
ATOM 3890 C C . LYS A 1 515 ? 6.408 -5.718 -42.124 1.00 96.38 515 LYS A C 1
ATOM 3892 O O . LYS A 1 515 ? 5.506 -6.532 -41.927 1.00 96.38 515 LYS A O 1
ATOM 3897 N N . LEU A 1 516 ? 6.905 -4.962 -41.155 1.00 94.62 516 LEU A N 1
ATOM 3898 C CA . LEU A 1 516 ? 6.522 -5.074 -39.753 1.00 94.62 516 LEU A CA 1
ATOM 3899 C C . LEU A 1 516 ? 5.673 -3.881 -39.322 1.00 94.62 516 LEU A C 1
ATOM 3901 O O . LEU A 1 516 ? 6.009 -2.732 -39.599 1.00 94.62 516 LEU A O 1
ATOM 3905 N N . ARG A 1 517 ? 4.580 -4.146 -38.612 1.00 93.75 517 ARG A N 1
ATOM 3906 C CA . ARG A 1 517 ? 3.764 -3.135 -37.948 1.00 93.75 517 ARG A CA 1
ATOM 3907 C C . ARG A 1 517 ? 3.963 -3.238 -36.440 1.00 93.75 517 ARG A C 1
ATOM 3909 O O . ARG A 1 517 ? 3.727 -4.298 -35.865 1.00 93.75 517 ARG A O 1
ATOM 3916 N N . ILE A 1 518 ? 4.342 -2.128 -35.813 1.00 91.19 518 ILE A N 1
ATOM 3917 C CA . ILE A 1 518 ? 4.403 -1.990 -34.355 1.00 91.19 518 ILE A CA 1
ATOM 3918 C C . ILE A 1 518 ? 3.251 -1.101 -33.908 1.00 91.19 518 ILE A C 1
ATOM 3920 O O . ILE A 1 518 ? 3.068 -0.011 -34.453 1.00 91.19 518 ILE A O 1
ATOM 3924 N N . VAL A 1 519 ? 2.496 -1.560 -32.913 1.00 88.94 519 VAL A N 1
ATOM 3925 C CA . VAL A 1 519 ? 1.492 -0.752 -32.215 1.00 88.94 519 VAL A CA 1
ATOM 3926 C C . VAL A 1 519 ? 1.842 -0.720 -30.737 1.00 88.94 519 VAL A C 1
ATOM 3928 O O . VAL A 1 519 ? 2.053 -1.770 -30.129 1.00 88.94 519 VAL A O 1
ATOM 3931 N N . THR A 1 520 ? 1.909 0.471 -30.156 1.00 88.06 520 THR A N 1
ATOM 3932 C CA . THR A 1 520 ? 2.185 0.658 -28.732 1.00 88.06 520 THR A CA 1
ATOM 3933 C C . THR A 1 520 ? 0.997 1.272 -28.020 1.00 88.06 520 THR A C 1
ATOM 3935 O O . THR A 1 520 ? 0.218 2.024 -28.607 1.00 88.06 520 THR A O 1
ATOM 3938 N N . TYR A 1 521 ? 0.892 0.966 -26.733 1.00 85.06 521 TYR A N 1
ATOM 3939 C CA . TYR A 1 521 ? -0.234 1.356 -25.901 1.00 85.06 521 TYR A CA 1
ATOM 3940 C C . TYR A 1 521 ? 0.224 2.086 -24.638 1.00 85.06 521 TYR A C 1
ATOM 3942 O O . TYR A 1 521 ? 1.254 1.734 -24.062 1.00 85.06 521 TYR A O 1
ATOM 3950 N N . SER A 1 522 ? -0.545 3.079 -24.193 1.00 79.50 522 SER A N 1
ATOM 3951 C CA . SER A 1 522 ? -0.345 3.830 -22.939 1.00 79.50 522 SER A CA 1
ATOM 3952 C C . SER A 1 522 ? -1.457 3.609 -21.929 1.00 79.50 522 SER A C 1
ATOM 3954 O O . SER A 1 522 ? -2.601 3.338 -22.365 1.00 79.50 522 SER A O 1
#

Foldseek 3Di:
DDDDDDDDDDDDDDDDDDPPQPFDWDWDWDQDPVRDIDTDTDPDTWGFPDKDKDWFAFDPDWFFQAFEAPDPDDPRHDHQFQKKKKFFQFQFKKKKKFWAFEAEQPPQFTDPDTDIDIDIAGHGGMDMGNGQLDHHYPDPDFCLFVDKDDQAFLLVQDPPAQWAFLVWWFADKCAQPRFKTFTPFLSLQSDDAQFWKDFPRWTWGFHDSDHRTMTGIDTCQLNRHRHIDDGGTTMTTHQAFSVNGDPPDPDVSRHHWAAQQQKGWGFSDDRPFQQTHSLNAFHFFFQFFKKKFWWDWKKFWLPFAQADQQAALQDDAQFKAFKWKQKPVGIDAGLIFHQHPARGCHDDRHPQVRSQVSCVVVVHQWHWDQDNGIIMITRLAQEPQMWIFIAHHPDDHHSDPHRNRHHSVSTRPRIDHIDTDDQWDQDPVPRDIDGPLQRMFTGPSPQFTDGPRDGFWGAAGNRRIIMGGDGRNIGMTMMTGHSGLNTGDAHADSGHHRGTRTMTMHGPDNPDIIMMMMIGID

Sequence (522 aa):
MAYGRSRVTDTRNQNNTCLNGRVVRSELRISDGEGGMIDLINQKNYTESNSSNYFVDNSDSLTTIAGFSNVKSTSSSISPPKAIVVHNSGLVPLEIGLVIPNYDSSDEGLEGTNGFVNFMLMPNHFYFFQSPRILAYNAATSTAAASSISDYLVSDSLATDFKVDSGVDSQANPGTSGTSITLSSGHNKAFRVGDIIIIGTELMRVDEIVDTTSINVTRAFLGSTAASYGTSEDIHFYTGNHLVGDGKESDSNTNVRTDASGRYAGNPFKTSQVPRTTSNELDGIVAGSFYIRTYDNAYQTLGLTNIFPTDSTGLATSTTYAINVETSLGTDTNISFSTGTNINYGGVGGVLSVINKAFTDGGYDYEVLLEGGEVKFYHKKALKDDFIKIIDPSSGTTPFGVGNIPADTDFNTKLRYARLADDTYYDKETGIEQANLGNIIYDNGSGDLIKKGQIVGSINYDTGFISFTDNYRTEFVVGYNVLSAMAGKMKTATATKNTLISIEARSMNEKVDGKLRIVTYS

Solvent-accessible surface area (backbone atoms only — not comparable to full-atom values): 27749 Å² total; per-residue (Å²): 135,91,85,90,87,88,87,83,88,85,90,88,77,93,70,93,79,79,92,67,65,57,73,42,70,53,70,47,76,42,74,48,98,84,77,48,76,49,76,48,67,49,89,62,77,30,27,65,70,48,77,50,78,47,77,29,48,50,56,93,64,64,44,80,76,41,39,37,24,82,60,90,80,54,100,66,48,39,62,75,45,51,26,40,38,47,30,26,75,27,87,44,42,25,41,38,36,39,37,19,36,20,27,37,52,85,74,65,39,70,43,101,52,74,34,78,50,75,49,78,38,46,49,73,37,69,49,77,38,78,57,44,70,40,70,44,49,82,49,102,50,76,42,78,55,63,40,72,47,68,71,42,47,47,44,74,48,54,80,75,65,41,46,26,67,51,89,41,44,32,61,43,56,36,48,71,77,53,42,51,44,33,33,50,82,40,44,43,53,45,61,52,69,71,41,49,33,32,50,94,81,23,31,27,30,31,69,38,78,75,48,51,34,29,34,33,40,46,69,33,34,69,72,30,63,67,59,70,60,64,63,67,43,60,36,20,37,43,38,40,40,68,80,48,53,71,86,80,56,94,66,89,66,75,71,36,42,23,36,92,83,6,38,36,30,37,30,73,60,47,64,92,64,56,41,44,34,58,83,48,55,32,31,4,29,27,68,46,47,38,36,39,40,47,36,39,57,8,27,22,37,59,79,53,75,78,55,49,49,82,42,64,32,59,58,64,62,74,38,67,30,19,34,18,42,37,40,80,92,48,70,51,72,42,54,51,35,62,38,37,92,40,40,16,41,29,63,88,58,2,48,41,50,35,45,38,46,36,25,57,76,68,70,46,64,50,44,55,49,80,55,98,21,26,46,34,39,32,28,56,46,6,42,83,81,21,40,31,43,65,40,74,30,91,55,79,43,57,56,54,59,34,65,72,34,58,38,48,88,78,23,66,81,46,59,39,58,16,42,69,68,66,70,53,44,73,40,85,88,79,72,44,81,39,76,30,50,79,62,33,37,36,36,76,51,77,39,41,24,31,39,72,92,36,79,42,32,36,44,38,33,58,76,48,37,35,36,39,54,59,61,44,38,16,26,45,25,36,26,35,22,22,53,7,60,67,14,20,57,88,31,51,49,96,80,25,51,35,23,47,40,32,40,27,29,20,14,73,35,91,88,47,66,14,28,42,34,44,35,33,21,82